Protein AF-0000000068949382 (afdb_homodimer)

Foldseek 3Di:
DLLLLLLLLQQLLCLQQVAGQLLLLLLLQVLQVQLQVQLVVCVVVVNPQLVVSVVSSLVRSLVVSLQVLLVCCVPPCVVCSPPDRVVNRVVNVVVSVVSLVCQCPVPVVQQDKDFADQSDDQDWDDDDPDTDGPLVVVLVVVLVVLLVVVVCCLPPDPLNVLSNVSSVPVVVSVVVPRDSSVSSSNSSSSSRSSSNSSSNSVCNVVSIGHSPRRNLSSVSSNLLNQQQARNDSVSSNVSSVVLVVQLVVCLVCVCVVDPPDPSVCSNVRSVVVSVVSCVVPVRHPDHDPPPPPD/DLLLLLLLLQQLLCLQQVAGQLLLLLLLQVLQVQLQVQLVVCVVVVNPQLVVSNVSSLVRSLVVSLQVLLVCCVPPCVVCSPPDRVVNRVVNVVVSVVSLVCQCPVPVVQQDKDFADQSDDQDWDDDDPDTDGPLVVVLVVVLVVLLVVVVCCLPPDPLNVLSNVSSVPVVVSVVVPRDSSVSSSNSSSSSRSSSNSSSNSVCNVVSIGHSPRRNLSSVSSNLLNQQQARNDSRRSNVSSVVLVVQLVVCLVCVCVVDPPDPSVCSNVRSVVVSVVSCVVPVRHPDHDPPPPPD

Radius of gyration: 24.54 Å; Cα contacts (8 Å, |Δi|>4): 1060; chains: 2; bounding box: 60×72×50 Å

Sequence (588 aa):
MIYAMVAVGFTLFFGVLDVIKFSHGDVLMVGAFAGLAASAGVVAMHVDSPWLQLLAIVVCAVTVTGLLGAGIARVLILPLRRAPPLNTLLATLMLGTVLREAVRLFYPDGSNPKPFPALLPAGEFTIGALSIRADNLILLAAGVAIILGVHLLITRTRFGMAIRAVAQDGETARLMGINFEVVVLVTFALGSAMAALAGVMNGLYYNEINFNVGLLLGVIGFAAAILGGLGNIYGAILGGFLFAALQVLGSAMLPALVPDIPSAYKDVFAFAVVIVLMAWKPTGLIAEKASERVMIYAMVAVGFTLFFGVLDVIKFSHGDVLMVGAFAGLAASAGVVAMHVDSPWLQLLAIVVCAVTVTGLLGAGIARVLILPLRRAPPLNTLLATLMLGTVLREAVRLFYPDGSNPKPFPALLPAGEFTIGALSIRADNLILLAAGVAIILGVHLLITRTRFGMAIRAVAQDGETARLMGINFEVVVLVTFALGSAMAALAGVMNGLYYNEINFNVGLLLGVIGFAAAILGGLGNIYGAILGGFLFAALQVLGSAMLPALVPDIPSAYKDVFAFAVVIVLMAWKPTGLIAEKASERV

Nearest PDB structures (foldseek):
  4dbl-assembly1_B  TM=4.894E-01  e=9.377E-03  Escherichia coli K-12
  4dbl-assembly1_B  TM=4.895E-01  e=1.166E-02  Escherichia coli K-12

Secondary structure (DSSP, 8-state):
-HHHHHHHHHHHHHHHHS---TTHHHHHHHHHHHHHHHHHHHHHTT---HHHHHHHHHHHHHHHHHHHHHHHIIIIIGGGTTS-HHHHHHHHHHHHHHHHHHHHHHSTTTTS-EEPP--S---EEEETTEEEEHHHHHHHHHHHHHHHHHHHHHHHSHHHHHHHHHHH-HHHHHHTT--HHHHHHHHHHHHHHHHHHHHHHHHHHHTEE-TTHHHHHHHHHHHHHHHH-TT-HHHHHHHHHHHHHHHHHHHHHHHHHSTT--GGGHHHHHHHHHHHHHHH-TT-SS--------/-HHHHHHHHHHHHHHHHS---TTHHHHHHHHHHHHHHHHHHHHHTT---HHHHHHHHHHHHHHHHHHHHHHHIIIIIGGGTTS-HHHHHHHHHHHHHHHHHHHHHHSTTTTS-EEPP--S---EEEETTEEEEHHHHHHHHHHHHHHHHHHHHHHHSHHHHHHHHHHH-HHHHHHTT--HHHHHHHHHHHHHHHHHHHHHHHHHHHTEE-TTHHHHHHHHHHHHHHHH-TT-HHHHHHHHHHHHHHHHHHHHHHHHHSTT--GGGHHHHHHHHHHHHHHH-TT-SS--------

pLDDT: mean 89.8, std 11.13, range [26.34, 98.75]

InterPro domains:
  IPR001851 ABC transporter, permease [PF02653] (1-277)
  IPR052157 Branched-chain amino acid transport system permease [PTHR11795] (1-292)
  IPR052157 Branched-chain amino acid transport system permease [cd06582] (1-285)

Organism: Cupriavidus necator (strain ATCC 17699 / DSM 428 / KCTC 22496 / NCIMB 10442 / H16 / Stanier 337) (NCBI:txid381666)

Structure (mmCIF, N/CA/C/O backbone):
data_AF-0000000068949382-model_v1
#
loop_
_entity.id
_entity.type
_entity.pdbx_description
1 polymer 'ABC-type transporter, permease component: HAAT family'
#
loop_
_atom_site.group_PDB
_atom_site.id
_atom_site.type_symbol
_atom_site.label_atom_id
_atom_site.label_alt_id
_atom_site.label_comp_id
_atom_site.label_asym_id
_atom_site.label_entity_id
_atom_site.label_seq_id
_atom_site.pdbx_PDB_ins_code
_atom_site.Cartn_x
_atom_site.Cartn_y
_atom_site.Cartn_z
_atom_site.occupancy
_atom_site.B_iso_or_equiv
_atom_site.auth_seq_id
_atom_site.auth_comp_id
_atom_site.auth_asym_id
_atom_site.auth_atom_id
_atom_site.pdbx_PDB_model_num
ATOM 1 N N . MET A 1 1 ? -0.4 -21.812 2.555 1 90.19 1 MET A N 1
ATOM 2 C CA . MET A 1 1 ? 0.167 -22.062 1.231 1 90.19 1 MET A CA 1
ATOM 3 C C . MET A 1 1 ? 0.056 -20.812 0.358 1 90.19 1 MET A C 1
ATOM 5 O O . MET A 1 1 ? 1.019 -20.438 -0.311 1 90.19 1 MET A O 1
ATOM 9 N N . ILE A 1 2 ? -1.021 -20.109 0.527 1 94.69 2 ILE A N 1
ATOM 10 C CA . ILE A 1 2 ? -1.287 -18.922 -0.297 1 94.69 2 ILE A CA 1
ATOM 11 C C . ILE A 1 2 ? -0.233 -17.859 -0.024 1 94.69 2 ILE A C 1
ATOM 13 O O . ILE A 1 2 ? 0.379 -17.328 -0.955 1 94.69 2 ILE A O 1
ATOM 17 N N . TYR A 1 3 ? 0.061 -17.625 1.249 1 96.44 3 TYR A N 1
ATOM 18 C CA . TYR A 1 3 ? 1.031 -16.609 1.612 1 96.44 3 TYR A CA 1
ATOM 19 C C . TYR A 1 3 ? 2.426 -16.969 1.12 1 96.44 3 TYR A C 1
ATOM 21 O O . TYR A 1 3 ? 3.164 -16.109 0.631 1 96.44 3 TYR A O 1
ATOM 29 N N . ALA A 1 4 ? 2.713 -18.203 1.271 1 96.62 4 ALA A N 1
ATOM 30 C CA . ALA A 1 4 ? 4.012 -18.688 0.806 1 96.62 4 ALA A CA 1
ATOM 31 C C . ALA A 1 4 ? 4.156 -18.5 -0.703 1 96.62 4 ALA A C 1
ATOM 33 O O . ALA A 1 4 ? 5.215 -18.109 -1.191 1 96.62 4 ALA A O 1
ATOM 34 N N . MET A 1 5 ? 3.125 -18.781 -1.393 1 97.62 5 MET A N 1
ATOM 35 C CA . MET A 1 5 ? 3.158 -18.656 -2.848 1 97.62 5 MET A CA 1
ATOM 36 C C . MET A 1 5 ? 3.35 -17.203 -3.266 1 97.62 5 MET A C 1
ATOM 38 O O . MET A 1 5 ? 4.145 -16.906 -4.16 1 97.62 5 MET A O 1
ATOM 42 N N . VAL A 1 6 ? 2.652 -16.312 -2.617 1 97.75 6 VAL A N 1
ATOM 43 C CA . VAL A 1 6 ? 2.787 -14.898 -2.922 1 97.75 6 VAL A CA 1
ATOM 44 C C . VAL A 1 6 ? 4.195 -14.43 -2.566 1 97.75 6 VAL A C 1
ATOM 46 O O . VAL A 1 6 ? 4.816 -13.672 -3.324 1 97.75 6 VAL A O 1
ATOM 49 N N . ALA A 1 7 ? 4.668 -14.914 -1.441 1 97.25 7 ALA A N 1
ATOM 50 C CA . ALA A 1 7 ? 6.012 -14.547 -0.996 1 97.25 7 ALA A CA 1
ATOM 51 C C . ALA A 1 7 ? 7.07 -15.031 -1.985 1 97.25 7 ALA A C 1
ATOM 53 O O . ALA A 1 7 ? 8.031 -14.32 -2.273 1 97.25 7 ALA A O 1
ATOM 54 N N . VAL A 1 8 ? 6.938 -16.188 -2.48 1 96.56 8 VAL A N 1
ATOM 55 C CA . VAL A 1 8 ? 7.871 -16.734 -3.455 1 96.56 8 VAL A CA 1
ATOM 56 C C . VAL A 1 8 ? 7.863 -15.891 -4.723 1 96.56 8 VAL A C 1
ATOM 58 O O . VAL A 1 8 ? 8.914 -15.648 -5.32 1 96.56 8 VAL A O 1
ATOM 61 N N . GLY A 1 9 ? 6.676 -15.469 -5.113 1 97 9 GLY A N 1
ATOM 62 C CA . GLY A 1 9 ? 6.598 -14.57 -6.254 1 97 9 GLY A CA 1
ATOM 63 C C . GLY A 1 9 ? 7.402 -13.297 -6.062 1 97 9 GLY A C 1
ATOM 64 O O . GLY A 1 9 ? 8.203 -12.922 -6.926 1 97 9 GLY A O 1
ATOM 65 N N . PHE A 1 10 ? 7.195 -12.633 -4.941 1 96.06 10 PHE A N 1
ATOM 66 C CA . PHE A 1 10 ? 7.973 -11.445 -4.625 1 96.06 10 PHE A CA 1
ATOM 67 C C . PHE A 1 10 ? 9.469 -11.742 -4.699 1 96.06 10 PHE A C 1
ATOM 69 O O . PHE A 1 10 ? 10.242 -10.922 -5.195 1 96.06 10 PHE A O 1
ATOM 76 N N . THR A 1 11 ? 9.852 -12.891 -4.188 1 94.75 11 THR A N 1
ATOM 77 C CA . THR A 1 11 ? 11.258 -13.289 -4.125 1 94.75 11 THR A CA 1
ATOM 78 C C . THR A 1 11 ? 11.828 -13.477 -5.527 1 94.75 11 THR A C 1
ATOM 80 O O . THR A 1 11 ? 12.977 -13.125 -5.785 1 94.75 11 THR A O 1
ATOM 83 N N . LEU A 1 12 ? 11.094 -14.016 -6.391 1 95.62 12 LEU A N 1
ATOM 84 C CA . LEU A 1 12 ? 11.539 -14.203 -7.766 1 95.62 12 LEU A CA 1
ATOM 85 C C . LEU A 1 12 ? 11.805 -12.859 -8.438 1 95.62 12 LEU A C 1
ATOM 87 O O . LEU A 1 12 ? 12.828 -12.68 -9.102 1 95.62 12 LEU A O 1
ATOM 91 N N . PHE A 1 13 ? 10.883 -11.891 -8.305 1 96.38 13 PHE A N 1
ATOM 92 C CA . PHE A 1 13 ? 11.047 -10.57 -8.906 1 96.38 13 PHE A CA 1
ATOM 93 C C . PHE A 1 13 ? 12.289 -9.883 -8.359 1 96.38 13 PHE A C 1
ATOM 95 O O . PHE A 1 13 ? 13.102 -9.352 -9.117 1 96.38 13 PHE A O 1
ATOM 102 N N . PHE A 1 14 ? 12.391 -9.93 -7.051 1 93.5 14 PHE A N 1
ATOM 103 C CA . PHE A 1 14 ? 13.523 -9.289 -6.387 1 93.5 14 PHE A CA 1
ATOM 104 C C . PHE A 1 14 ? 14.828 -9.945 -6.797 1 93.5 14 PHE A C 1
ATOM 106 O O . PHE A 1 14 ? 15.844 -9.266 -6.977 1 93.5 14 PHE A O 1
ATOM 113 N N . GLY A 1 15 ? 14.852 -11.188 -6.941 1 90.69 15 GLY A N 1
ATOM 114 C CA . GLY A 1 15 ? 16.047 -11.93 -7.285 1 90.69 15 GLY A CA 1
ATOM 115 C C . GLY A 1 15 ? 16.641 -11.539 -8.625 1 90.69 15 GLY A C 1
ATOM 116 O O . GLY A 1 15 ? 17.859 -11.414 -8.766 1 90.69 15 GLY A O 1
ATOM 117 N N . VAL A 1 16 ? 15.812 -11.234 -9.547 1 92.06 16 VAL A N 1
ATOM 118 C CA . VAL A 1 16 ? 16.328 -11.023 -10.891 1 92.06 16 VAL A CA 1
ATOM 119 C C . VAL A 1 16 ? 16.594 -9.531 -11.117 1 92.06 16 VAL A C 1
ATOM 121 O O . VAL A 1 16 ? 17.484 -9.156 -11.883 1 92.06 16 VAL A O 1
ATOM 124 N N . LEU A 1 17 ? 15.805 -8.633 -10.43 1 92.38 17 LEU A N 1
ATOM 125 C CA . LEU A 1 17 ? 15.961 -7.219 -10.75 1 92.38 17 LEU A CA 1
ATOM 126 C C . LEU A 1 17 ? 16.188 -6.395 -9.484 1 92.38 17 LEU A C 1
ATOM 128 O O . LEU A 1 17 ? 16.469 -5.195 -9.562 1 92.38 17 LEU A O 1
ATOM 132 N N . ASP A 1 18 ? 16.016 -7.016 -8.336 1 90.25 18 ASP A N 1
ATOM 133 C CA . ASP A 1 18 ? 16.141 -6.309 -7.066 1 90.25 18 ASP A CA 1
ATOM 134 C C . ASP A 1 18 ? 15.078 -5.219 -6.945 1 90.25 18 ASP A C 1
ATOM 136 O O . ASP A 1 18 ? 15.391 -4.082 -6.582 1 90.25 18 ASP A O 1
ATOM 140 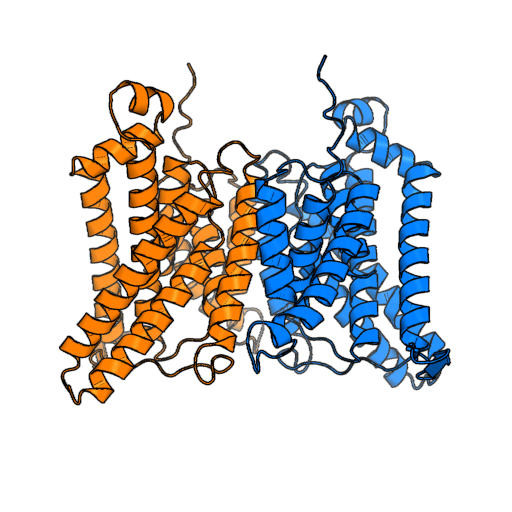N N . VAL A 1 19 ? 13.914 -5.551 -7.438 1 90.06 19 VAL A N 1
ATOM 141 C CA . VAL A 1 19 ? 12.805 -4.609 -7.34 1 90.06 19 VAL A CA 1
ATOM 142 C C . VAL A 1 19 ? 11.625 -5.27 -6.637 1 90.06 19 VAL A C 1
ATOM 144 O O . VAL A 1 19 ? 11.523 -6.5 -6.598 1 90.06 19 VAL A O 1
ATOM 147 N N . ILE A 1 20 ? 10.828 -4.457 -6.066 1 91.56 20 ILE A N 1
ATOM 148 C CA . ILE A 1 20 ? 9.586 -4.926 -5.457 1 91.56 20 ILE A CA 1
ATOM 149 C C . ILE A 1 20 ? 8.398 -4.543 -6.344 1 91.56 20 ILE A C 1
ATOM 151 O O . ILE A 1 20 ? 8.125 -3.357 -6.551 1 91.56 20 ILE A O 1
ATOM 155 N N . LYS A 1 21 ? 7.828 -5.523 -6.902 1 95.06 21 LYS A N 1
ATOM 156 C CA . LYS A 1 21 ? 6.609 -5.309 -7.672 1 95.06 21 LYS A CA 1
ATOM 157 C C . LYS A 1 21 ? 5.379 -5.324 -6.77 1 95.06 21 LYS A C 1
ATOM 159 O O . LYS A 1 21 ? 4.719 -6.355 -6.633 1 95.06 21 LYS A O 1
ATOM 164 N N . PHE A 1 22 ? 4.965 -4.148 -6.34 1 93.56 22 PHE A N 1
ATOM 165 C CA . PHE A 1 22 ? 3.957 -4.105 -5.285 1 93.56 22 PHE A CA 1
ATOM 166 C C . PHE A 1 22 ? 2.57 -4.398 -5.848 1 93.56 22 PHE A C 1
ATOM 168 O O . PHE A 1 22 ? 1.633 -4.664 -5.094 1 93.56 22 PHE A O 1
ATOM 175 N N . SER A 1 23 ? 2.453 -4.363 -7.074 1 96.25 23 SER A N 1
ATOM 176 C CA . SER A 1 23 ? 1.172 -4.699 -7.688 1 96.25 23 SER A CA 1
ATOM 177 C C . SER A 1 23 ? 0.917 -6.199 -7.648 1 96.25 23 SER A C 1
ATOM 179 O O . SER A 1 23 ? -0.123 -6.672 -8.117 1 96.25 23 SER A O 1
ATOM 181 N N . HIS A 1 24 ? 1.807 -6.906 -7.125 1 97.75 24 HIS A N 1
ATOM 182 C CA . HIS A 1 24 ? 1.786 -8.367 -7.148 1 97.75 24 HIS A CA 1
ATOM 183 C C . HIS A 1 24 ? 0.48 -8.906 -6.578 1 97.75 24 HIS A C 1
ATOM 185 O O . HIS A 1 24 ? -0.125 -9.812 -7.152 1 97.75 24 HIS A O 1
ATOM 191 N N . GLY A 1 25 ? 0.006 -8.367 -5.492 1 96.94 25 GLY A N 1
ATOM 192 C CA . GLY A 1 25 ? -1.264 -8.781 -4.914 1 96.94 25 GLY A CA 1
ATOM 193 C C . GLY A 1 25 ? -2.451 -8.477 -5.809 1 96.94 25 GLY A C 1
ATOM 194 O O . GLY A 1 25 ? -3.381 -9.281 -5.91 1 96.94 25 GLY A O 1
ATOM 195 N N . ASP A 1 26 ? -2.389 -7.355 -6.43 1 96.94 26 ASP A N 1
ATOM 196 C CA . ASP A 1 26 ? -3.484 -6.98 -7.316 1 96.94 26 ASP A CA 1
ATOM 197 C C . ASP A 1 26 ? -3.471 -7.816 -8.594 1 96.94 26 ASP A C 1
ATOM 199 O O . ASP A 1 26 ? -4.523 -8.102 -9.164 1 96.94 26 ASP A O 1
ATOM 203 N N . VAL A 1 27 ? -2.289 -8.203 -9.023 1 98.31 27 VAL A N 1
ATOM 204 C CA . VAL A 1 27 ? -2.17 -9.117 -10.156 1 98.31 27 VAL A CA 1
ATOM 205 C C . VAL A 1 27 ? -2.797 -10.461 -9.805 1 98.31 27 VAL A C 1
ATOM 207 O O . VAL A 1 27 ? -3.477 -11.078 -10.633 1 98.31 27 VAL A O 1
ATOM 210 N N . LEU A 1 28 ? -2.555 -10.898 -8.586 1 98.31 28 LEU A N 1
ATOM 211 C CA . LEU A 1 28 ? -3.219 -12.078 -8.055 1 98.31 28 LEU A CA 1
ATOM 212 C C . LEU A 1 28 ? -4.734 -11.945 -8.156 1 98.31 28 LEU A C 1
ATOM 214 O O . LEU A 1 28 ? -5.418 -12.875 -8.602 1 98.31 28 LEU A O 1
ATOM 218 N N . MET A 1 29 ? -5.266 -10.82 -7.711 1 98.19 29 MET A N 1
ATOM 219 C CA . MET A 1 29 ? -6.699 -10.539 -7.754 1 98.19 29 MET A CA 1
ATOM 220 C C . MET A 1 29 ? -7.223 -10.594 -9.188 1 98.19 29 MET A C 1
ATOM 222 O O . MET A 1 29 ? -8.273 -11.18 -9.445 1 98.19 29 MET A O 1
ATOM 226 N N . VAL A 1 30 ? -6.457 -10.055 -10.133 1 98.25 30 VAL A N 1
ATOM 227 C CA . VAL A 1 30 ? -6.844 -10.102 -11.539 1 98.25 30 VAL A CA 1
ATOM 228 C C . VAL A 1 30 ? -6.945 -11.555 -11.992 1 98.25 30 VAL A C 1
ATOM 230 O O . VAL A 1 30 ? -7.859 -11.914 -12.742 1 98.25 30 VAL A O 1
ATOM 233 N N . GLY A 1 31 ? -6.031 -12.344 -11.555 1 98.44 31 GLY A N 1
ATOM 234 C CA . GLY A 1 31 ? -6.066 -13.758 -11.898 1 98.44 31 GLY A CA 1
ATOM 235 C C . GLY A 1 31 ? -7.32 -14.453 -11.398 1 98.44 31 GLY A C 1
ATOM 236 O O . GLY A 1 31 ? -7.934 -15.234 -12.125 1 98.44 31 GLY A O 1
ATOM 237 N N . ALA A 1 32 ? -7.695 -14.195 -10.18 1 98.25 32 ALA A N 1
ATOM 238 C CA . ALA A 1 32 ? -8.891 -14.805 -9.609 1 98.25 32 ALA A CA 1
ATOM 239 C C . ALA A 1 32 ? -10.141 -14.414 -10.398 1 98.25 32 ALA A C 1
ATOM 241 O O . ALA A 1 32 ? -10.984 -15.258 -10.688 1 98.25 32 ALA A O 1
ATOM 242 N N . PHE A 1 33 ? -10.195 -13.188 -10.766 1 98.38 33 PHE A N 1
ATOM 243 C CA . PHE A 1 33 ? -11.367 -12.719 -11.5 1 98.38 33 PHE A CA 1
ATOM 244 C C . PHE A 1 33 ? -11.359 -13.242 -12.93 1 98.38 33 PHE A C 1
ATOM 246 O O . PHE A 1 33 ? -12.414 -13.523 -13.5 1 98.38 33 PHE A O 1
ATOM 253 N N . ALA A 1 34 ? -10.141 -13.289 -13.523 1 98.25 34 ALA A N 1
ATOM 254 C CA . ALA A 1 34 ? -10.047 -13.906 -14.844 1 98.25 34 ALA A CA 1
ATOM 255 C C . ALA A 1 34 ? -10.523 -15.352 -14.805 1 98.25 34 ALA A C 1
ATOM 257 O O . ALA A 1 34 ? -11.242 -15.797 -15.703 1 98.25 34 ALA A O 1
ATOM 258 N N . GLY A 1 35 ? -10.094 -16.078 -13.805 1 98 35 GLY A N 1
ATOM 259 C CA . GLY A 1 35 ? -10.586 -17.422 -13.625 1 98 35 GLY A CA 1
ATOM 260 C C . GLY A 1 35 ? -12.094 -17.5 -13.469 1 98 35 GLY A C 1
ATOM 261 O O . GLY A 1 35 ? -12.742 -18.375 -14.062 1 98 35 GLY A O 1
ATOM 262 N N . LEU A 1 36 ? -12.609 -16.625 -12.656 1 97.56 36 LEU A N 1
ATOM 263 C CA . LEU A 1 36 ? -14.055 -16.594 -12.461 1 97.56 36 LEU A CA 1
ATOM 264 C C . LEU A 1 36 ? -14.781 -16.328 -13.773 1 97.56 36 LEU A C 1
ATOM 266 O O . LEU A 1 36 ? -15.82 -16.938 -14.047 1 97.56 36 LEU A O 1
ATOM 270 N N . ALA A 1 37 ? -14.242 -15.406 -14.531 1 96.94 37 ALA A N 1
ATOM 271 C CA . ALA A 1 37 ? -14.828 -15.109 -15.836 1 96.94 37 ALA A CA 1
ATOM 272 C C . ALA A 1 37 ? -14.82 -16.344 -16.734 1 96.94 37 ALA A C 1
ATOM 274 O O . ALA A 1 37 ? -15.781 -16.594 -17.469 1 96.94 37 ALA A O 1
ATOM 275 N N . ALA A 1 38 ? -13.742 -17.078 -16.703 1 97 38 ALA A N 1
ATOM 276 C CA . ALA A 1 38 ? -13.641 -18.297 -17.5 1 97 38 ALA A CA 1
ATOM 277 C C . ALA A 1 38 ? -14.68 -19.328 -17.031 1 97 38 ALA A C 1
ATOM 279 O O . ALA A 1 38 ? -15.258 -20.047 -17.859 1 97 38 ALA A O 1
ATOM 280 N N . SER A 1 39 ? -14.844 -19.422 -15.75 1 95.62 39 SER A N 1
ATOM 281 C CA . SER A 1 39 ? -15.859 -20.328 -15.211 1 95.62 39 SER A CA 1
ATOM 282 C C . SER A 1 39 ? -17.25 -19.969 -15.742 1 95.62 39 SER A C 1
ATOM 284 O O . SER A 1 39 ? -18.016 -20.844 -16.125 1 95.62 39 SER A O 1
ATOM 286 N N . ALA A 1 40 ? -17.547 -18.719 -15.711 1 93.44 40 ALA A N 1
ATOM 287 C CA . ALA A 1 40 ? -18.828 -18.25 -16.219 1 93.44 40 ALA A CA 1
ATOM 288 C C . ALA A 1 40 ? -18.984 -18.625 -17.703 1 93.44 40 ALA A C 1
ATOM 290 O O . ALA A 1 40 ? -20.078 -18.969 -18.141 1 93.44 40 ALA A O 1
ATOM 291 N N . GLY A 1 41 ? -17.875 -18.5 -18.422 1 92.88 41 GLY A N 1
ATOM 292 C CA . GLY A 1 41 ? -17.906 -18.906 -19.828 1 92.88 41 GLY A CA 1
ATOM 293 C C . GLY A 1 41 ? -18.188 -20.375 -20.031 1 92.88 41 GLY A C 1
ATOM 294 O O . GLY A 1 41 ? -18.969 -20.75 -20.906 1 92.88 41 GLY A O 1
ATOM 295 N N . VAL A 1 42 ? -17.609 -21.203 -19.234 1 93 42 VAL A N 1
ATOM 296 C CA . VAL A 1 42 ? -17.797 -22.641 -19.312 1 93 42 VAL A CA 1
ATOM 297 C C . VAL A 1 42 ? -19.234 -23.016 -18.969 1 93 42 VAL A C 1
ATOM 299 O O . VAL A 1 42 ? -19.844 -23.844 -19.641 1 93 42 VAL A O 1
ATOM 302 N N . VAL A 1 43 ? -19.734 -22.391 -17.922 1 90.56 43 VAL A N 1
ATOM 303 C CA . VAL A 1 43 ? -21.125 -22.641 -17.516 1 90.56 43 VAL A CA 1
ATOM 304 C C . VAL A 1 43 ? -22.078 -22.203 -18.625 1 90.56 43 VAL A C 1
ATOM 306 O O . VAL A 1 43 ? -23.062 -22.875 -18.906 1 90.56 43 VAL A O 1
ATOM 309 N N . ALA A 1 44 ? -21.75 -21.094 -19.219 1 92.25 44 ALA A N 1
ATOM 310 C CA . ALA A 1 44 ? -22.562 -20.578 -20.328 1 92.25 44 ALA A CA 1
ATOM 311 C C . ALA A 1 44 ? -22.594 -21.547 -21.5 1 92.25 44 ALA A C 1
ATOM 313 O O . ALA A 1 44 ? -23.562 -21.609 -22.25 1 92.25 44 ALA A O 1
ATOM 314 N N . MET A 1 45 ? -21.516 -22.344 -21.656 1 93.69 45 MET A N 1
ATOM 315 C CA . MET A 1 45 ? -21.406 -23.328 -22.719 1 93.69 45 MET A CA 1
ATOM 316 C C . MET A 1 45 ? -22.078 -24.641 -22.297 1 93.69 45 MET A C 1
ATOM 318 O O . MET A 1 45 ? -22.016 -25.625 -23.031 1 93.69 45 MET A O 1
ATOM 322 N N . HIS A 1 46 ? -22.641 -24.688 -21.094 1 91.94 46 HIS A N 1
ATOM 323 C CA . HIS A 1 46 ? -23.391 -25.797 -20.547 1 91.94 46 HIS A CA 1
ATOM 324 C C . HIS A 1 46 ? -22.484 -27 -20.281 1 91.94 46 HIS A C 1
ATOM 326 O O . HIS A 1 46 ? -22.875 -28.141 -20.516 1 91.94 46 HIS A O 1
ATOM 332 N N . VAL A 1 47 ? -21.328 -26.656 -19.984 1 87 47 VAL A N 1
ATOM 333 C CA . VAL A 1 47 ? -20.422 -27.703 -19.531 1 87 47 VAL A CA 1
ATOM 334 C C . VAL A 1 47 ? -20.531 -27.875 -18.016 1 87 47 VAL A C 1
ATOM 336 O O . VAL A 1 47 ? -20.25 -26.938 -17.266 1 87 47 VAL A O 1
ATOM 339 N N . ASP A 1 48 ? -20.984 -29.016 -17.547 1 84.06 48 ASP A N 1
ATOM 340 C CA . ASP A 1 48 ? -21.312 -29.203 -16.141 1 84.06 48 ASP A CA 1
ATOM 341 C C . ASP A 1 48 ? -20.141 -29.828 -15.383 1 84.06 48 ASP A C 1
ATOM 343 O O . ASP A 1 48 ? -20.156 -29.891 -14.156 1 84.06 48 ASP A O 1
ATOM 347 N N . SER A 1 49 ? -19.109 -30.219 -16.031 1 90.38 49 SER A N 1
ATOM 348 C CA . SER A 1 49 ? -18.016 -30.906 -15.359 1 90.38 49 SER A CA 1
ATOM 349 C C . SER A 1 49 ? -17.219 -29.938 -14.477 1 90.38 49 SER A C 1
ATOM 351 O O . SER A 1 49 ? -16.609 -28.984 -14.969 1 90.38 49 SER A O 1
ATOM 353 N N . PRO A 1 50 ? -17.188 -30.234 -13.164 1 90.19 50 PRO A N 1
ATOM 354 C CA . PRO A 1 50 ? -16.406 -29.375 -12.266 1 90.19 50 PRO A CA 1
ATOM 355 C C . PRO A 1 50 ? -14.922 -29.375 -12.594 1 90.19 50 PRO A C 1
ATOM 357 O O . PRO A 1 50 ? -14.25 -28.359 -12.422 1 90.19 50 PRO A O 1
ATOM 360 N N . TRP A 1 51 ? -14.484 -30.438 -13.078 1 91.62 51 TRP A N 1
ATOM 361 C CA . TRP A 1 51 ? -13.062 -30.562 -13.398 1 91.62 51 TRP A CA 1
ATOM 362 C C . TRP A 1 51 ? -12.703 -29.688 -14.602 1 91.62 51 TRP A C 1
ATOM 364 O O . TRP A 1 51 ? -11.633 -29.094 -14.641 1 91.62 51 TRP A O 1
ATOM 374 N N . LEU A 1 52 ? -13.594 -29.703 -15.586 1 93.44 52 LEU A N 1
ATOM 375 C CA . LEU A 1 52 ? -13.359 -28.859 -16.75 1 93.44 52 LEU A CA 1
ATOM 376 C C . LEU A 1 52 ? -13.461 -27.375 -16.391 1 93.44 52 LEU A C 1
ATOM 378 O O . LEU A 1 52 ? -12.734 -26.547 -16.953 1 93.44 52 LEU A O 1
ATOM 382 N N . GLN A 1 53 ? -14.383 -27.109 -15.508 1 95.62 53 GLN A N 1
ATOM 383 C CA . GLN A 1 53 ? -14.508 -25.734 -15.031 1 95.62 53 GLN A CA 1
ATOM 384 C C . GLN A 1 53 ? -13.25 -25.297 -14.289 1 95.62 53 GLN A C 1
ATOM 386 O O . GLN A 1 53 ? -12.75 -24.188 -14.5 1 95.62 53 GLN A O 1
ATOM 391 N N . LEU A 1 54 ? -12.781 -26.219 -13.477 1 96.25 54 LEU A N 1
ATOM 392 C CA . LEU A 1 54 ? -11.57 -25.922 -12.727 1 96.25 54 LEU A CA 1
ATOM 393 C C . LEU A 1 54 ? -10.383 -25.734 -13.664 1 96.25 54 LEU A C 1
ATOM 395 O O . LEU A 1 54 ? -9.562 -24.828 -13.461 1 96.25 54 LEU A O 1
ATOM 399 N N . LEU A 1 55 ? -10.266 -26.562 -14.625 1 96.62 55 LEU A N 1
ATOM 400 C CA . LEU A 1 55 ? -9.195 -26.438 -15.609 1 96.62 55 LEU A CA 1
ATOM 401 C C . LEU A 1 55 ? -9.266 -25.094 -16.328 1 96.62 55 LEU A C 1
ATOM 403 O O . LEU A 1 55 ? -8.242 -24.438 -16.531 1 96.62 55 LEU A O 1
ATOM 407 N N . ALA A 1 56 ? -10.492 -24.734 -16.719 1 97.25 56 ALA A N 1
ATOM 408 C CA . ALA A 1 56 ? -10.68 -23.438 -17.391 1 97.25 56 ALA A CA 1
ATOM 409 C C . ALA A 1 56 ? -10.258 -22.281 -16.5 1 97.25 56 ALA A C 1
ATOM 411 O O . ALA A 1 56 ? -9.625 -21.328 -16.953 1 97.25 56 ALA A O 1
ATOM 412 N N . ILE A 1 57 ? -10.625 -22.359 -15.234 1 98.19 57 ILE A N 1
ATOM 413 C CA . ILE A 1 57 ? -10.273 -21.328 -14.258 1 98.19 57 ILE A CA 1
ATOM 414 C C . ILE A 1 57 ? -8.758 -21.219 -14.156 1 98.19 57 ILE A C 1
ATOM 416 O O . ILE A 1 57 ? -8.203 -20.125 -14.281 1 98.19 57 ILE A O 1
ATOM 420 N N . VAL A 1 58 ? -8.109 -22.359 -13.992 1 98.19 58 VAL A N 1
ATOM 421 C CA . VAL A 1 58 ? -6.672 -22.391 -13.75 1 98.19 58 VAL A CA 1
ATOM 422 C C . VAL A 1 58 ? -5.926 -21.922 -14.992 1 98.19 58 VAL A C 1
ATOM 424 O O . VAL A 1 58 ? -5.043 -21.062 -14.906 1 98.19 58 VAL A O 1
ATOM 427 N N . VAL A 1 59 ? -6.27 -22.375 -16.156 1 98.44 59 VAL A N 1
ATOM 428 C CA . VAL A 1 59 ? -5.59 -22.031 -17.406 1 98.44 59 VAL A CA 1
ATOM 429 C C . VAL A 1 59 ? -5.766 -20.547 -17.703 1 98.44 59 VAL A C 1
ATOM 431 O O . VAL A 1 59 ? -4.801 -19.844 -18.031 1 98.44 59 VAL A O 1
ATOM 434 N N . CYS A 1 60 ? -6.98 -20.062 -17.531 1 98.62 60 CYS A N 1
ATOM 435 C CA . CYS A 1 60 ? -7.238 -18.656 -17.812 1 98.62 60 CYS A CA 1
ATOM 436 C C . CYS A 1 60 ? -6.512 -17.766 -16.812 1 98.62 60 CYS A C 1
ATOM 438 O O . CYS A 1 60 ? -5.91 -16.75 -17.188 1 98.62 60 CYS A O 1
ATOM 440 N N . ALA A 1 61 ? -6.625 -18.141 -15.539 1 98.75 61 ALA A N 1
ATOM 441 C CA . ALA A 1 61 ? -5.961 -17.359 -14.5 1 98.75 61 ALA A CA 1
ATOM 442 C C . ALA A 1 61 ? -4.457 -17.281 -14.75 1 98.75 61 ALA A C 1
ATOM 444 O O . ALA A 1 61 ? -3.871 -16.188 -14.719 1 98.75 61 ALA A O 1
ATOM 445 N N . VAL A 1 62 ? -3.84 -18.406 -15.031 1 98.56 62 VAL A N 1
ATOM 446 C CA . VAL A 1 62 ? -2.395 -18.484 -15.211 1 98.56 62 VAL A CA 1
ATOM 447 C C . VAL A 1 62 ? -1.982 -17.734 -16.469 1 98.56 62 VAL A C 1
ATOM 449 O O . VAL A 1 62 ? -0.992 -17 -16.469 1 98.56 62 VAL A O 1
ATOM 452 N N . THR A 1 63 ? -2.695 -17.859 -17.562 1 98.75 63 THR A N 1
ATOM 453 C CA . THR A 1 63 ? -2.355 -17.219 -18.828 1 98.75 63 THR A CA 1
ATOM 454 C C . THR A 1 63 ? -2.498 -15.711 -18.734 1 98.75 63 THR A C 1
ATOM 456 O O . THR A 1 63 ? -1.577 -14.969 -19.094 1 98.75 63 THR A O 1
ATOM 459 N N . VAL A 1 64 ? -3.609 -15.273 -18.203 1 98.62 64 VAL A N 1
ATOM 460 C CA . VAL A 1 64 ? -3.883 -13.844 -18.125 1 98.62 64 VAL A CA 1
ATOM 461 C C . VAL A 1 64 ? -2.875 -13.18 -17.172 1 98.62 64 VAL A C 1
ATOM 463 O O . VAL A 1 64 ? -2.307 -12.133 -17.5 1 98.62 64 VAL A O 1
ATOM 466 N N . THR A 1 65 ? -2.662 -13.773 -16.094 1 98.62 65 THR A N 1
ATOM 467 C CA . THR A 1 65 ? -1.786 -13.172 -15.094 1 98.62 65 THR A CA 1
ATOM 468 C C . THR A 1 65 ? -0.325 -13.289 -15.516 1 98.62 65 THR A C 1
ATOM 470 O O . THR A 1 65 ? 0.485 -12.406 -15.219 1 98.62 65 THR A O 1
ATOM 473 N N . GLY A 1 66 ? 0.02 -14.461 -16.062 1 98.62 66 GLY A N 1
ATOM 474 C CA . GLY A 1 66 ? 1.365 -14.57 -16.609 1 98.62 66 GLY A CA 1
ATOM 475 C C . GLY A 1 66 ? 1.684 -13.5 -17.625 1 98.62 66 GLY A C 1
ATOM 476 O O . GLY A 1 66 ? 2.729 -12.852 -17.547 1 98.62 66 GLY A O 1
ATOM 477 N N . LEU A 1 67 ? 0.81 -13.25 -18.562 1 98.75 67 LEU A N 1
ATOM 478 C CA . LEU A 1 67 ? 0.984 -12.227 -19.578 1 98.75 67 LEU A CA 1
ATOM 479 C C . LEU A 1 67 ? 1.001 -10.836 -18.938 1 98.75 67 LEU A C 1
ATOM 481 O O . LEU A 1 67 ? 1.795 -9.977 -19.344 1 98.75 67 LEU A O 1
ATOM 485 N N . LEU A 1 68 ? 0.148 -10.672 -17.984 1 98.69 68 LEU A N 1
ATOM 486 C CA . LEU A 1 68 ? 0.104 -9.391 -17.297 1 98.69 68 LEU A CA 1
ATOM 487 C C . LEU A 1 68 ? 1.416 -9.117 -16.562 1 98.69 68 LEU A C 1
ATOM 489 O O . LEU A 1 68 ? 1.94 -8.008 -16.609 1 98.69 68 LEU A O 1
ATOM 493 N N . GLY A 1 69 ? 1.864 -10.172 -15.852 1 98.69 69 GLY A N 1
ATOM 494 C CA . GLY A 1 69 ? 3.143 -10.031 -15.172 1 98.69 69 GLY A CA 1
ATOM 495 C C . GLY A 1 69 ? 4.285 -9.703 -16.109 1 98.69 69 GLY A C 1
ATOM 496 O O . GLY A 1 69 ? 5.086 -8.805 -15.836 1 98.69 69 GLY A O 1
ATOM 497 N N . ALA A 1 70 ? 4.371 -10.383 -17.25 1 98.62 70 ALA A N 1
ATOM 498 C CA . ALA A 1 70 ? 5.383 -10.094 -18.266 1 98.62 70 ALA A CA 1
ATOM 499 C C . ALA A 1 70 ? 5.203 -8.695 -18.828 1 98.62 70 ALA A C 1
ATOM 501 O O . ALA A 1 70 ? 6.18 -7.984 -19.078 1 98.62 70 ALA A O 1
ATOM 502 N N . GLY A 1 71 ? 3.99 -8.336 -19.078 1 98.5 71 GLY A N 1
ATOM 503 C CA . GLY A 1 71 ? 3.705 -6.996 -19.578 1 98.5 71 GLY A CA 1
ATOM 504 C C . GLY A 1 71 ? 4.148 -5.898 -18.625 1 98.5 71 GLY A C 1
ATOM 505 O O . GLY A 1 71 ? 4.738 -4.902 -19.047 1 98.5 71 GLY A O 1
ATOM 506 N N . ILE A 1 72 ? 3.852 -6.047 -17.359 1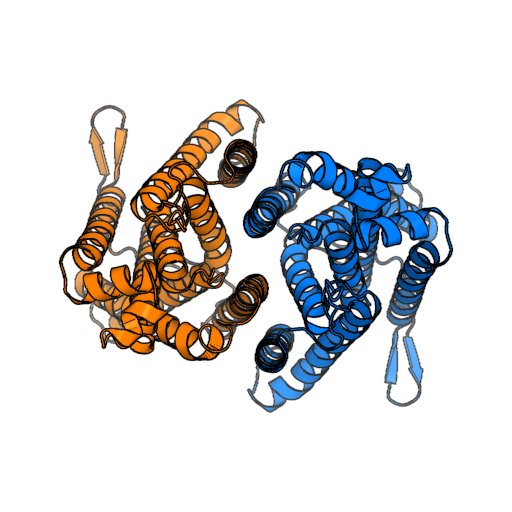 97.75 72 ILE A N 1
ATOM 507 C CA . ILE A 1 72 ? 4.266 -5.078 -16.359 1 97.75 72 ILE A CA 1
ATOM 508 C C . ILE A 1 72 ? 5.789 -4.977 -16.328 1 97.75 72 ILE A C 1
ATOM 510 O O . ILE A 1 72 ? 6.344 -3.881 -16.25 1 97.75 72 ILE A O 1
ATOM 514 N N . ALA A 1 73 ? 6.426 -6.152 -16.438 1 97.81 73 ALA A N 1
ATOM 515 C CA . ALA A 1 73 ? 7.887 -6.164 -16.453 1 97.81 73 ALA A CA 1
ATOM 516 C C . ALA A 1 73 ? 8.422 -5.383 -17.641 1 97.81 73 ALA A C 1
ATOM 518 O O . ALA A 1 73 ? 9.344 -4.574 -17.5 1 97.81 73 ALA A O 1
ATOM 519 N N . ARG A 1 74 ? 7.844 -5.602 -18.766 1 96.81 74 ARG A N 1
ATOM 520 C CA . ARG A 1 74 ? 8.336 -5.016 -20 1 96.81 74 ARG A CA 1
ATOM 521 C C . ARG A 1 74 ? 8.055 -3.516 -20.047 1 96.81 74 ARG A C 1
ATOM 523 O O . ARG A 1 74 ? 8.93 -2.727 -20.422 1 96.81 74 ARG A O 1
ATOM 530 N N . VAL A 1 75 ? 6.91 -3.127 -19.625 1 94.75 75 VAL A N 1
ATOM 531 C CA . VAL A 1 75 ? 6.445 -1.774 -19.906 1 94.75 75 VAL A CA 1
ATOM 532 C C . VAL A 1 75 ? 6.762 -0.854 -18.734 1 94.75 75 VAL A C 1
ATOM 534 O O . VAL A 1 75 ? 6.918 0.356 -18.906 1 94.75 75 VAL A O 1
ATOM 537 N N . LEU A 1 76 ? 6.828 -1.43 -17.625 1 94.38 76 LEU A N 1
ATOM 538 C CA . LEU A 1 76 ? 6.945 -0.562 -16.453 1 94.38 76 LEU A CA 1
ATOM 539 C C . LEU A 1 76 ? 8.258 -0.817 -15.719 1 94.38 76 LEU A C 1
ATOM 541 O O . LEU A 1 76 ? 9.039 0.108 -15.508 1 94.38 76 LEU A O 1
ATOM 545 N N . ILE A 1 77 ? 8.586 -2.002 -15.43 1 94.94 77 ILE A N 1
ATOM 546 C CA . ILE A 1 77 ? 9.688 -2.312 -14.523 1 94.94 77 ILE A CA 1
ATOM 547 C C . ILE A 1 77 ? 11.016 -2.145 -15.258 1 94.94 77 ILE A C 1
ATOM 549 O O . ILE A 1 77 ? 11.938 -1.499 -14.742 1 94.94 77 ILE A O 1
ATOM 553 N N . LEU A 1 78 ? 11.148 -2.652 -16.422 1 94.12 78 LEU A N 1
ATOM 554 C CA . LEU A 1 78 ? 12.422 -2.607 -17.141 1 94.12 78 LEU A CA 1
ATOM 555 C C . LEU A 1 78 ? 12.812 -1.169 -17.469 1 94.12 78 LEU A C 1
ATOM 557 O O . LEU A 1 78 ? 13.969 -0.778 -17.281 1 94.12 78 LEU A O 1
ATOM 561 N N . PRO A 1 79 ? 11.875 -0.371 -17.875 1 90.62 79 PRO A N 1
ATOM 562 C CA . PRO A 1 79 ? 12.242 1.025 -18.125 1 90.62 79 PRO A CA 1
ATOM 563 C C . PRO A 1 79 ? 12.672 1.756 -16.859 1 90.62 79 PRO A C 1
ATOM 565 O O . PRO A 1 79 ? 13.438 2.725 -16.922 1 90.62 79 PRO A O 1
ATOM 568 N N . LEU A 1 80 ? 12.18 1.274 -15.703 1 88.62 80 LEU A N 1
ATOM 569 C CA . LEU A 1 80 ? 12.477 1.945 -14.438 1 88.62 80 LEU A CA 1
ATOM 570 C C . LEU A 1 80 ? 13.617 1.247 -13.703 1 88.62 80 LEU A C 1
ATOM 572 O O . LEU A 1 80 ? 13.914 1.581 -12.555 1 88.62 80 LEU A O 1
ATOM 576 N N . ARG A 1 81 ? 14.25 0.328 -14.328 1 84.12 81 ARG A N 1
ATOM 577 C CA . ARG A 1 81 ? 15.211 -0.532 -13.648 1 84.12 81 ARG A CA 1
ATOM 578 C C . ARG A 1 81 ? 16.406 0.271 -13.156 1 84.12 81 ARG A C 1
ATOM 580 O O . ARG A 1 81 ? 17.094 -0.14 -12.219 1 84.12 81 ARG A O 1
ATOM 587 N N . ARG A 1 82 ? 16.656 1.423 -13.727 1 81.81 82 ARG A N 1
ATOM 588 C CA . ARG A 1 82 ? 17.797 2.242 -13.336 1 81.81 82 ARG A CA 1
ATOM 589 C C . ARG A 1 82 ? 17.375 3.33 -12.352 1 81.81 82 ARG A C 1
ATOM 591 O O . ARG A 1 82 ? 18.219 4.055 -11.82 1 81.81 82 ARG A O 1
ATOM 598 N N . ALA A 1 83 ? 16.094 3.445 -12.156 1 80.56 83 ALA A N 1
ATOM 599 C CA . ALA A 1 83 ? 15.578 4.398 -11.18 1 80.56 83 ALA A CA 1
ATOM 600 C C . ALA A 1 83 ? 15.734 3.871 -9.758 1 80.56 83 ALA A C 1
ATOM 602 O O . ALA A 1 83 ? 16 2.682 -9.555 1 80.56 83 ALA A O 1
ATOM 603 N N . PRO A 1 84 ? 15.719 4.801 -8.773 1 78.69 84 PRO A N 1
ATOM 604 C CA . PRO A 1 84 ? 15.727 4.316 -7.395 1 78.69 84 PRO A CA 1
ATOM 605 C C . PRO A 1 84 ? 14.641 3.281 -7.125 1 78.69 84 PRO A C 1
ATOM 607 O O . PRO A 1 84 ? 13.523 3.404 -7.641 1 78.69 84 PRO A O 1
ATOM 610 N N . PRO A 1 85 ? 14.953 2.234 -6.398 1 82.44 85 PRO A N 1
ATOM 611 C CA . PRO A 1 85 ? 14.016 1.132 -6.141 1 82.44 85 PRO A CA 1
ATOM 612 C C . PRO A 1 85 ? 12.664 1.611 -5.633 1 82.44 85 PRO A C 1
ATOM 614 O O . PRO A 1 85 ? 11.633 0.993 -5.922 1 82.44 85 PRO A O 1
ATOM 617 N N . LEU A 1 86 ? 12.688 2.717 -4.996 1 80.94 86 LEU A N 1
ATOM 618 C CA . LEU A 1 86 ? 11.453 3.248 -4.434 1 80.94 86 LEU A CA 1
ATOM 619 C C . LEU A 1 86 ? 10.5 3.688 -5.543 1 80.94 86 LEU A C 1
ATOM 621 O O . LEU A 1 86 ? 9.281 3.623 -5.379 1 80.94 86 LEU A O 1
ATOM 625 N N . ASN A 1 87 ? 11.047 4.105 -6.648 1 82.94 87 ASN A N 1
ATOM 626 C CA . ASN A 1 87 ? 10.219 4.527 -7.773 1 82.94 87 ASN A CA 1
ATOM 627 C C . ASN A 1 87 ? 9.422 3.359 -8.352 1 82.94 87 ASN A C 1
ATOM 629 O O . ASN A 1 87 ? 8.234 3.5 -8.664 1 82.94 87 ASN A O 1
ATOM 633 N N . THR A 1 88 ? 10.117 2.238 -8.445 1 88.56 88 THR A N 1
ATOM 634 C CA . THR A 1 88 ? 9.453 1.054 -8.969 1 88.56 88 THR A CA 1
ATOM 635 C C . THR A 1 88 ? 8.359 0.58 -8.016 1 88.56 88 THR A C 1
ATOM 637 O O . THR A 1 88 ? 7.277 0.182 -8.445 1 88.56 88 THR A O 1
ATOM 640 N N . LEU A 1 89 ? 8.656 0.632 -6.77 1 88.25 89 LEU A N 1
ATOM 641 C CA . LEU A 1 89 ? 7.672 0.235 -5.766 1 88.25 89 LEU A CA 1
ATOM 642 C C . LEU A 1 89 ? 6.426 1.107 -5.848 1 88.25 89 LEU A C 1
ATOM 644 O O . LEU A 1 89 ? 5.305 0.595 -5.891 1 88.25 89 LEU A O 1
ATOM 648 N N . LEU A 1 90 ? 6.57 2.361 -5.941 1 85.69 90 LEU A N 1
ATOM 649 C CA . LEU A 1 90 ? 5.438 3.279 -5.988 1 85.69 90 LEU A CA 1
ATOM 650 C C . LEU A 1 90 ? 4.66 3.117 -7.289 1 85.69 90 LEU A C 1
ATOM 652 O O . LEU A 1 90 ? 3.428 3.137 -7.289 1 85.69 90 LEU A O 1
ATOM 656 N N . ALA A 1 91 ? 5.445 3.053 -8.352 1 89.31 91 ALA A N 1
ATOM 657 C CA . ALA A 1 91 ? 4.793 2.896 -9.648 1 89.31 91 ALA A CA 1
ATOM 658 C C . ALA A 1 91 ? 3.916 1.647 -9.672 1 89.31 91 ALA A C 1
ATOM 660 O O . ALA A 1 91 ? 2.797 1.677 -10.195 1 89.31 91 ALA A O 1
ATOM 661 N N . THR A 1 92 ? 4.434 0.648 -9.125 1 93.56 92 THR A N 1
ATOM 662 C CA . THR A 1 92 ? 3.668 -0.593 -9.156 1 93.56 92 THR A CA 1
ATOM 663 C C . THR A 1 92 ? 2.555 -0.572 -8.117 1 93.56 92 THR A C 1
ATOM 665 O O . THR A 1 92 ? 1.527 -1.232 -8.281 1 93.56 92 THR A O 1
ATOM 668 N N . LEU A 1 93 ? 2.75 0.125 -7.09 1 89.62 93 LEU A N 1
ATOM 669 C CA . LEU A 1 93 ? 1.651 0.352 -6.16 1 89.62 93 LEU A CA 1
ATOM 670 C C . LEU A 1 93 ? 0.5 1.081 -6.844 1 89.62 93 LEU A C 1
ATOM 672 O O . LEU A 1 93 ? -0.664 0.707 -6.676 1 89.62 93 LEU A O 1
ATOM 676 N N . MET A 1 94 ? 0.816 2.154 -7.547 1 89 94 M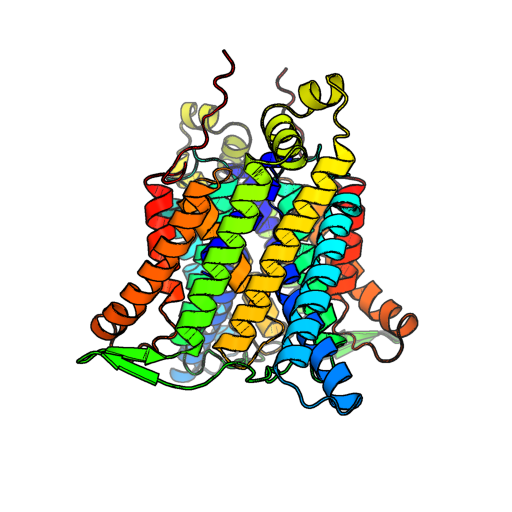ET A N 1
ATOM 677 C CA . MET A 1 94 ? -0.196 2.898 -8.297 1 89 94 MET A CA 1
ATOM 678 C C . MET A 1 94 ? -0.872 2.01 -9.328 1 89 94 MET A C 1
ATOM 680 O O . MET A 1 94 ? -2.09 2.074 -9.508 1 89 94 MET A O 1
ATOM 684 N N . LEU A 1 95 ? -0.063 1.232 -9.945 1 93.56 95 LEU A N 1
ATOM 685 C CA . LEU A 1 95 ? -0.628 0.313 -10.93 1 93.56 95 LEU A CA 1
ATOM 686 C C . LEU A 1 95 ? -1.587 -0.669 -10.266 1 93.56 95 LEU A C 1
ATOM 688 O O . LEU A 1 95 ? -2.613 -1.028 -10.844 1 93.56 95 LEU A O 1
ATOM 692 N N . GLY A 1 96 ? -1.198 -1.187 -9.094 1 94.19 96 GLY A N 1
ATOM 693 C CA . GLY A 1 96 ? -2.109 -2.039 -8.344 1 94.19 96 GLY A CA 1
ATOM 694 C C . GLY A 1 96 ? -3.467 -1.403 -8.109 1 94.19 96 GLY A C 1
ATOM 695 O O . GLY A 1 96 ? -4.5 -2.057 -8.273 1 94.19 96 GLY A O 1
ATOM 696 N N . THR A 1 97 ? -3.439 -0.146 -7.797 1 86.62 97 THR A N 1
ATOM 697 C CA . THR A 1 97 ? -4.684 0.587 -7.598 1 86.62 97 THR A CA 1
ATOM 698 C C . THR A 1 97 ? -5.484 0.66 -8.898 1 86.62 97 THR A C 1
ATOM 700 O O . THR A 1 97 ? -6.703 0.493 -8.891 1 86.62 97 THR A O 1
ATOM 703 N N . VAL A 1 98 ? -4.789 0.926 -9.945 1 89 98 VAL A N 1
ATOM 704 C CA . VAL A 1 98 ? -5.441 1.002 -11.25 1 89 98 VAL A CA 1
ATOM 705 C C . VAL A 1 98 ? -6.09 -0.341 -11.586 1 89 98 VAL A C 1
ATOM 707 O O . VAL A 1 98 ? -7.238 -0.388 -12.039 1 89 98 VAL A O 1
ATOM 710 N N . LEU A 1 99 ? -5.387 -1.408 -11.328 1 93.62 99 LEU A N 1
ATOM 711 C CA . LEU A 1 99 ? -5.91 -2.742 -11.602 1 93.62 99 LEU A CA 1
ATOM 712 C C . LEU A 1 99 ? -7.133 -3.037 -10.734 1 93.62 99 LEU A C 1
ATOM 714 O O . LEU A 1 99 ? -8.133 -3.562 -11.227 1 93.62 99 LEU A O 1
ATOM 718 N N . ARG A 1 100 ? -6.992 -2.727 -9.492 1 91.12 100 ARG A N 1
ATOM 719 C CA . ARG A 1 100 ? -8.094 -2.934 -8.555 1 91.12 100 ARG A CA 1
ATOM 720 C C . ARG A 1 100 ? -9.336 -2.164 -8.992 1 91.12 100 ARG A C 1
ATOM 722 O O . ARG A 1 100 ? -10.43 -2.721 -9.031 1 91.12 100 ARG A O 1
ATOM 729 N N . GLU A 1 101 ? -9.164 -0.944 -9.352 1 84.31 101 GLU A N 1
ATOM 730 C CA . GLU A 1 101 ? -10.289 -0.104 -9.758 1 84.31 101 GLU A CA 1
ATOM 731 C C . GLU A 1 101 ? -10.859 -0.563 -11.094 1 84.31 101 GLU A C 1
ATOM 733 O O . GLU A 1 101 ? -12.07 -0.459 -11.32 1 84.31 101 GLU A O 1
ATOM 738 N N . ALA A 1 102 ? -9.992 -1.03 -11.961 1 88.69 102 ALA A N 1
ATOM 739 C CA . ALA A 1 102 ? -10.469 -1.556 -13.234 1 88.69 102 ALA A CA 1
ATOM 740 C C . ALA A 1 102 ? -11.406 -2.74 -13.031 1 88.69 102 ALA A C 1
ATOM 742 O O . ALA A 1 102 ? -12.461 -2.826 -13.672 1 88.69 102 ALA A O 1
ATOM 743 N N . VAL A 1 103 ? -11.047 -3.648 -12.141 1 92.5 103 VAL A N 1
ATOM 744 C CA . VAL A 1 103 ? -11.906 -4.797 -11.875 1 92.5 103 VAL A CA 1
ATOM 745 C C . VAL A 1 103 ? -13.203 -4.328 -11.211 1 92.5 103 VAL A C 1
ATOM 747 O O . VAL A 1 103 ? -14.289 -4.777 -11.578 1 92.5 103 VAL A O 1
ATOM 750 N N . ARG A 1 104 ? -13.086 -3.502 -10.25 1 87.5 104 ARG A N 1
ATOM 751 C CA . ARG A 1 104 ? -14.258 -2.982 -9.547 1 87.5 104 ARG A CA 1
ATOM 752 C C . ARG A 1 104 ? -15.258 -2.375 -10.531 1 87.5 104 ARG A C 1
ATOM 754 O O . ARG A 1 104 ? -16.469 -2.574 -10.398 1 87.5 104 ARG A O 1
ATOM 761 N N . LEU A 1 105 ? -14.758 -1.781 -11.547 1 82.38 105 LEU A N 1
ATOM 762 C CA . LEU A 1 105 ? -15.594 -0.982 -12.438 1 82.38 105 LEU A CA 1
ATOM 763 C C . LEU A 1 105 ? -16.078 -1.815 -13.617 1 82.38 105 LEU A C 1
ATOM 765 O O . LEU A 1 105 ? -17.219 -1.641 -14.078 1 82.38 105 LEU A O 1
ATOM 769 N N . PHE A 1 106 ? -15.18 -2.639 -14.141 1 86.88 106 PHE A N 1
ATOM 770 C CA . PHE A 1 106 ? -15.5 -3.236 -15.43 1 86.88 106 PHE A CA 1
ATOM 771 C C . PHE A 1 106 ? -15.992 -4.668 -15.258 1 86.88 106 PHE A C 1
ATOM 773 O O . PHE A 1 106 ? -16.578 -5.246 -16.172 1 86.88 106 PHE A O 1
ATOM 780 N N . TYR A 1 107 ? -15.703 -5.227 -14.148 1 91.12 107 TYR A N 1
ATOM 781 C CA . TYR A 1 107 ? -16.359 -6.5 -13.883 1 91.12 107 TYR A CA 1
ATOM 782 C C . TYR A 1 107 ? -17.812 -6.293 -13.477 1 91.12 107 TYR A C 1
ATOM 784 O O . TYR A 1 107 ? -18.125 -5.352 -12.75 1 91.12 107 TYR A O 1
ATOM 792 N N . PRO A 1 108 ? -18.75 -7.105 -13.969 1 90.44 108 PRO A N 1
ATOM 793 C CA . PRO A 1 108 ? -20.156 -6.934 -13.586 1 90.44 108 PRO A CA 1
ATOM 794 C C . PRO A 1 108 ? -20.359 -6.957 -12.078 1 90.44 108 PRO A C 1
ATOM 796 O O . PRO A 1 108 ? -19.969 -7.914 -11.406 1 90.44 108 PRO A O 1
ATOM 799 N N . ASP A 1 109 ? -20.953 -5.938 -11.516 1 90 109 ASP A N 1
ATOM 800 C CA . ASP A 1 109 ? -21.156 -5.773 -10.078 1 90 109 ASP A CA 1
ATOM 801 C C . ASP A 1 109 ? -19.859 -5.965 -9.312 1 90 109 ASP A C 1
ATOM 803 O O . ASP A 1 109 ? -19.812 -6.676 -8.305 1 90 109 ASP A O 1
ATOM 807 N N . GLY A 1 110 ? -18.875 -5.434 -9.836 1 90.06 110 GLY A N 1
ATOM 808 C CA . GLY A 1 110 ? -17.531 -5.668 -9.352 1 90.06 110 GLY A CA 1
ATOM 809 C C . GLY A 1 110 ? -17.266 -5.074 -7.98 1 90.06 110 GLY A C 1
ATOM 810 O O . GLY A 1 110 ? -16.312 -5.445 -7.309 1 90.06 110 GLY A O 1
ATOM 811 N N . SER A 1 111 ? -18.062 -4.188 -7.527 1 84.88 111 SER A N 1
ATOM 812 C CA . SER A 1 111 ? -17.906 -3.576 -6.211 1 84.88 111 SER A CA 1
ATOM 813 C C . SER A 1 111 ? -18.328 -4.527 -5.102 1 84.88 111 SER A C 1
ATOM 815 O O . SER A 1 111 ? -17.984 -4.328 -3.936 1 84.88 111 SER A O 1
ATOM 817 N N . ASN A 1 112 ? -19.125 -5.523 -5.492 1 89.81 112 ASN A N 1
ATOM 818 C CA . ASN A 1 112 ? -19.625 -6.496 -4.527 1 89.81 112 ASN A CA 1
ATOM 819 C C . ASN A 1 112 ? -18.812 -7.789 -4.562 1 89.81 112 ASN A C 1
ATOM 821 O O . ASN A 1 112 ? -18.266 -8.156 -5.602 1 89.81 112 ASN A O 1
ATOM 825 N N . PRO A 1 113 ? -18.719 -8.375 -3.381 1 93.06 113 PRO A N 1
ATOM 826 C CA . PRO A 1 113 ? -18.109 -9.711 -3.42 1 93.06 113 PRO A CA 1
ATOM 827 C C . PRO A 1 113 ? -18.797 -10.641 -4.414 1 93.06 113 PRO A C 1
ATOM 829 O O . PRO A 1 113 ? -20.016 -10.57 -4.598 1 93.06 113 PRO A O 1
ATOM 832 N N . LYS A 1 114 ? -17.984 -11.453 -5.062 1 96.69 114 LYS A N 1
ATOM 833 C CA . LYS A 1 114 ? -18.484 -12.398 -6.047 1 96.69 114 LYS A CA 1
ATOM 834 C C . LYS A 1 114 ? -18.375 -13.836 -5.535 1 96.69 114 LYS A C 1
ATOM 836 O O . LYS A 1 114 ? -17.328 -14.242 -5.027 1 96.69 114 LYS A O 1
ATOM 841 N N . PRO A 1 115 ? -19.5 -14.539 -5.641 1 96.19 115 PRO A N 1
ATOM 842 C CA . PRO A 1 115 ? -19.344 -15.953 -5.316 1 96.19 115 PRO A CA 1
ATOM 843 C C . PRO A 1 115 ? -18.359 -16.672 -6.23 1 96.19 115 PRO A C 1
ATOM 845 O O . PRO A 1 115 ? -18.297 -16.391 -7.43 1 96.19 115 PRO A O 1
ATOM 848 N N . PHE A 1 116 ? -17.516 -17.438 -5.68 1 96.81 116 PHE A N 1
ATOM 849 C CA . PHE A 1 116 ? -16.594 -18.312 -6.402 1 96.81 116 PHE A CA 1
ATOM 850 C C . PHE A 1 116 ? -17.109 -19.75 -6.406 1 96.81 116 PHE A C 1
ATOM 852 O O . PHE A 1 116 ? -17.625 -20.234 -5.398 1 96.81 116 PHE A O 1
ATOM 859 N N . PRO A 1 117 ? -17.047 -20.391 -7.527 1 94.31 117 PRO A N 1
ATOM 860 C CA . PRO A 1 117 ? -17.672 -21.719 -7.605 1 94.31 117 PRO A CA 1
ATOM 861 C C . PRO A 1 117 ? -17.047 -22.719 -6.645 1 94.31 117 PRO A C 1
ATOM 863 O O . PRO A 1 117 ? -15.82 -22.766 -6.5 1 94.31 117 PRO A O 1
ATOM 866 N N . ALA A 1 118 ? -17.922 -23.469 -6.008 1 92.62 118 ALA A N 1
ATOM 867 C CA . ALA A 1 118 ? -17.484 -24.531 -5.113 1 92.62 118 ALA A CA 1
ATOM 868 C C . ALA A 1 118 ? -17.172 -25.812 -5.891 1 92.62 118 ALA A C 1
ATOM 870 O O . ALA A 1 118 ? -18 -26.719 -5.969 1 92.62 118 ALA A O 1
ATOM 871 N N . LEU A 1 119 ? -16 -25.953 -6.312 1 92.88 119 LEU A N 1
ATOM 872 C CA . LEU A 1 119 ? -15.656 -27 -7.27 1 92.88 119 LEU A CA 1
ATOM 873 C C . LEU A 1 119 ? -14.938 -28.156 -6.586 1 92.88 119 LEU A C 1
ATOM 875 O O . LEU A 1 119 ? -14.719 -29.203 -7.191 1 92.88 119 LEU A O 1
ATOM 879 N N . LEU A 1 120 ? -14.555 -27.953 -5.312 1 90.69 120 LEU A N 1
ATOM 880 C CA . LEU A 1 120 ? -13.82 -28.984 -4.594 1 90.69 120 LEU A CA 1
ATOM 881 C C . LEU A 1 120 ? -14.758 -29.797 -3.703 1 90.69 120 LEU A C 1
ATOM 883 O O . LEU A 1 120 ? -15.789 -29.297 -3.258 1 90.69 120 LEU A O 1
ATOM 887 N N . PRO A 1 121 ? -14.398 -31.031 -3.568 1 86.56 121 PRO A N 1
ATOM 888 C CA . PRO A 1 121 ? -15.25 -31.859 -2.709 1 86.56 121 PRO A CA 1
ATOM 889 C C . PRO A 1 121 ? -15.352 -31.312 -1.283 1 86.56 121 PRO A C 1
ATOM 891 O O . PRO A 1 121 ? -14.367 -30.797 -0.747 1 86.56 121 PRO A O 1
ATOM 894 N N . ALA A 1 122 ? -16.516 -31.219 -0.651 1 79.19 122 ALA A N 1
ATOM 895 C CA . ALA A 1 122 ? -16.781 -30.656 0.673 1 79.19 122 ALA A CA 1
ATOM 896 C C . ALA A 1 122 ? -16.656 -31.734 1.752 1 79.19 122 ALA A C 1
ATOM 898 O O . ALA A 1 122 ? -16.812 -31.453 2.941 1 79.19 122 ALA A O 1
ATOM 899 N N . GLY A 1 123 ? -16.188 -32.844 1.483 1 81.12 123 GLY A N 1
ATOM 900 C CA . GLY A 1 123 ? -16.156 -33.938 2.471 1 81.12 123 GLY A CA 1
ATOM 901 C C . GLY A 1 123 ? -15.188 -33.656 3.611 1 81.12 123 GLY A C 1
ATOM 902 O O . GLY A 1 123 ? -14.234 -32.875 3.455 1 81.12 123 GLY A O 1
ATOM 903 N N . GLU A 1 124 ? -15.617 -33.969 4.895 1 84.69 124 GLU A N 1
ATOM 904 C CA . GLU A 1 124 ? -14.781 -33.844 6.082 1 84.69 124 GLU A CA 1
ATOM 905 C C . GLU A 1 124 ? -14.359 -35.188 6.629 1 84.69 124 GLU A C 1
ATOM 907 O O . GLU A 1 124 ? -15.125 -36.156 6.582 1 84.69 124 GLU A O 1
ATOM 912 N N . PHE A 1 125 ? -13.062 -35.312 6.844 1 83.62 125 PHE A N 1
ATOM 913 C CA . PHE A 1 125 ? -12.531 -36.469 7.535 1 83.62 125 PHE A CA 1
ATOM 914 C C . PHE A 1 125 ? -12.258 -36.156 9 1 83.62 125 PHE A C 1
ATOM 916 O O . PHE A 1 125 ? -11.742 -35.094 9.32 1 83.62 125 PHE A O 1
ATOM 923 N N . THR A 1 126 ? -12.875 -36.844 9.875 1 81.12 126 THR A N 1
ATOM 924 C CA . THR A 1 126 ? -12.664 -36.594 11.297 1 81.12 126 THR A CA 1
ATOM 925 C C . THR A 1 126 ? -11.617 -37.562 11.859 1 81.12 126 THR A C 1
ATOM 927 O O . THR A 1 126 ? -11.656 -38.75 11.594 1 81.12 126 THR A O 1
ATOM 930 N N . ILE A 1 127 ? -10.531 -37.062 12.219 1 79.25 127 ILE A N 1
ATOM 931 C CA . ILE A 1 127 ? -9.523 -37.844 12.938 1 79.25 127 ILE A CA 1
ATOM 932 C C . ILE A 1 127 ? -9.516 -37.438 14.406 1 79.25 127 ILE A C 1
ATOM 934 O O . ILE A 1 127 ? -8.922 -36.406 14.766 1 79.25 127 ILE A O 1
ATOM 938 N N . GLY A 1 128 ? -10.055 -38.219 15.203 1 76.5 128 GLY A N 1
ATOM 939 C CA . GLY A 1 128 ? -10.188 -37.844 16.594 1 76.5 128 GLY A CA 1
ATOM 940 C C . GLY A 1 128 ? -10.984 -36.562 16.797 1 76.5 128 GLY A C 1
ATOM 941 O O . GLY A 1 128 ? -12.117 -36.469 16.344 1 76.5 128 GLY A O 1
ATOM 942 N N . ALA A 1 129 ? -10.414 -35.531 17.391 1 77.75 129 ALA A N 1
ATOM 943 C CA . ALA A 1 129 ? -11.055 -34.281 17.688 1 77.75 129 ALA A CA 1
ATOM 944 C C . ALA A 1 129 ? -10.836 -33.25 16.562 1 77.75 129 ALA A C 1
ATOM 946 O O . ALA A 1 129 ? -11.406 -32.156 16.594 1 77.75 129 ALA A O 1
ATOM 947 N N . LEU A 1 130 ? -10.07 -33.688 15.586 1 78.31 130 LEU A N 1
ATOM 948 C CA . LEU A 1 130 ? -9.75 -32.75 14.5 1 78.31 130 LEU A CA 1
ATOM 949 C C . LEU A 1 130 ? -10.594 -33.062 13.266 1 78.31 130 LEU A C 1
ATOM 951 O O . LEU A 1 130 ? -10.719 -34.219 12.859 1 78.31 130 LEU A O 1
ATOM 955 N N . SER A 1 131 ? -11.43 -32.156 12.867 1 83.94 131 SER A N 1
ATOM 956 C CA . SER A 1 131 ? -12.148 -32.281 11.609 1 83.94 131 SER A CA 1
ATOM 957 C C . SER A 1 131 ? -11.398 -31.578 10.477 1 83.94 131 SER A C 1
ATOM 959 O O . SER A 1 131 ? -11.141 -30.375 10.547 1 83.94 131 SER A O 1
ATOM 961 N N . ILE A 1 132 ? -10.891 -32.438 9.602 1 83.56 132 ILE A N 1
ATOM 962 C CA . ILE A 1 132 ? -10.133 -31.922 8.469 1 83.56 132 ILE A CA 1
ATOM 963 C C . ILE A 1 132 ? -11 -31.938 7.215 1 83.56 132 ILE A C 1
ATOM 965 O O . ILE A 1 132 ? -11.555 -33 6.855 1 83.56 132 ILE A O 1
ATOM 969 N N . ARG A 1 133 ? -11.133 -30.828 6.602 1 86.94 133 ARG A N 1
ATOM 970 C CA . ARG A 1 133 ? -11.914 -30.734 5.375 1 86.94 133 ARG A CA 1
ATOM 971 C C . ARG A 1 133 ? -11.102 -31.172 4.168 1 86.94 133 ARG A C 1
ATOM 973 O O . ARG A 1 133 ? -9.914 -30.844 4.059 1 86.94 133 ARG A O 1
ATOM 980 N N . ALA A 1 134 ? -11.672 -31.953 3.291 1 87.94 134 ALA A N 1
ATOM 981 C CA . ALA A 1 134 ? -11.016 -32.469 2.098 1 87.94 134 ALA A CA 1
ATOM 982 C C . ALA A 1 134 ? -10.539 -31.344 1.192 1 87.94 134 ALA A C 1
ATOM 984 O O . ALA A 1 134 ? -9.469 -31.422 0.584 1 87.94 134 ALA A O 1
ATOM 985 N N . ASP A 1 135 ? -11.352 -30.297 1.03 1 88.75 135 ASP A N 1
ATOM 986 C CA . ASP A 1 135 ? -10.977 -29.172 0.172 1 88.75 135 ASP A CA 1
ATOM 987 C C . ASP A 1 135 ? -9.711 -28.484 0.679 1 88.75 135 ASP A C 1
ATOM 989 O O . ASP A 1 135 ? -8.844 -28.109 -0.111 1 88.75 135 ASP A O 1
ATOM 993 N N . ASN A 1 136 ? -9.602 -28.406 1.999 1 89.12 136 ASN A N 1
ATOM 994 C CA . ASN A 1 136 ? -8.406 -27.797 2.572 1 89.12 136 ASN A CA 1
ATOM 995 C C . ASN A 1 136 ? -7.156 -28.625 2.277 1 89.12 136 ASN A C 1
ATOM 997 O O . ASN A 1 136 ? -6.094 -28.062 1.993 1 89.12 136 ASN A O 1
ATOM 1001 N N . LEU A 1 137 ? -7.301 -29.891 2.33 1 90.25 137 LEU A N 1
ATOM 1002 C CA . LEU A 1 137 ? -6.176 -30.781 2.055 1 90.25 137 LEU A CA 1
ATOM 1003 C C . LEU A 1 137 ? -5.77 -30.703 0.588 1 90.25 137 LEU A C 1
ATOM 1005 O O . LEU A 1 137 ? -4.578 -30.75 0.266 1 90.25 137 LEU A O 1
ATOM 1009 N N . ILE A 1 138 ? -6.73 -30.625 -0.242 1 92.38 138 ILE A N 1
ATOM 1010 C CA . ILE A 1 138 ? -6.457 -30.531 -1.672 1 92.38 138 ILE A CA 1
ATOM 1011 C C . ILE A 1 138 ? -5.734 -29.219 -1.97 1 92.38 138 ILE A C 1
ATOM 1013 O O . ILE A 1 138 ? -4.766 -29.188 -2.734 1 92.38 138 ILE A O 1
ATOM 1017 N N . LEU A 1 139 ? -6.207 -28.188 -1.363 1 93.75 139 LEU A N 1
ATOM 1018 C CA . LEU A 1 139 ? -5.578 -26.875 -1.572 1 93.75 139 LEU A CA 1
ATOM 1019 C C . LEU A 1 139 ? -4.152 -26.875 -1.035 1 93.75 139 LEU A C 1
ATOM 1021 O O . LEU A 1 139 ? -3.252 -26.297 -1.659 1 93.75 139 LEU A O 1
ATOM 1025 N N . LEU A 1 140 ? -3.957 -27.469 0.106 1 92.69 140 LEU A N 1
ATOM 1026 C CA . LEU A 1 140 ? -2.613 -27.562 0.667 1 92.69 140 LEU A CA 1
ATOM 1027 C C . LEU A 1 140 ? -1.697 -28.359 -0.263 1 92.69 140 LEU A C 1
ATOM 1029 O O . LEU A 1 140 ? -0.581 -27.922 -0.556 1 92.69 140 LEU A O 1
ATOM 1033 N N . ALA A 1 141 ? -2.158 -29.469 -0.72 1 94.94 141 ALA A N 1
ATOM 1034 C CA . ALA A 1 141 ? -1.383 -30.328 -1.616 1 94.94 141 ALA A CA 1
ATOM 1035 C C . ALA A 1 141 ? -1.08 -29.609 -2.93 1 94.94 141 ALA A C 1
ATOM 1037 O O . ALA A 1 141 ? 0.033 -29.703 -3.451 1 94.94 141 ALA A O 1
ATOM 1038 N N . ALA A 1 142 ? -2.082 -28.938 -3.42 1 95.69 142 ALA A N 1
ATOM 1039 C CA . ALA A 1 142 ? -1.893 -28.188 -4.664 1 95.69 142 ALA A CA 1
ATOM 1040 C C . ALA A 1 142 ? -0.854 -27.094 -4.492 1 95.69 142 ALA A C 1
ATOM 1042 O O . ALA A 1 142 ? -0.013 -26.875 -5.367 1 95.69 142 ALA A O 1
ATOM 1043 N N . GLY A 1 143 ? -0.981 -26.359 -3.381 1 95.75 143 GLY A N 1
ATOM 1044 C CA . GLY A 1 143 ? 0.001 -25.312 -3.105 1 95.75 143 GLY A CA 1
ATOM 1045 C C . GLY A 1 143 ? 1.418 -25.859 -3 1 95.75 143 GLY A C 1
ATOM 1046 O O . GLY A 1 143 ? 2.348 -25.266 -3.561 1 95.75 143 GLY A O 1
ATOM 1047 N N . VAL A 1 144 ? 1.588 -26.953 -2.309 1 94.94 144 VAL A N 1
ATOM 1048 C CA . VAL A 1 144 ? 2.893 -27.594 -2.168 1 94.94 144 VAL A CA 1
ATOM 1049 C C . VAL A 1 144 ? 3.41 -28.016 -3.541 1 94.94 144 VAL A C 1
ATOM 1051 O O . VAL A 1 144 ? 4.586 -27.828 -3.857 1 94.94 144 VAL A O 1
ATOM 1054 N N . ALA A 1 145 ? 2.541 -28.578 -4.285 1 96.75 145 ALA A N 1
ATOM 1055 C CA . ALA A 1 145 ? 2.916 -29.031 -5.625 1 96.75 145 ALA A CA 1
ATOM 1056 C C . ALA A 1 145 ? 3.375 -27.859 -6.488 1 96.75 145 ALA A C 1
ATOM 1058 O O . ALA A 1 145 ? 4.344 -27.969 -7.242 1 96.75 145 ALA A O 1
ATOM 1059 N N . ILE A 1 146 ? 2.691 -26.766 -6.391 1 96.62 146 ILE A N 1
ATOM 1060 C CA . ILE A 1 146 ? 3.016 -25.594 -7.188 1 96.62 146 ILE A CA 1
ATOM 1061 C C . ILE A 1 146 ? 4.375 -25.047 -6.766 1 96.62 146 ILE A C 1
ATOM 1063 O O . ILE A 1 146 ? 5.227 -24.75 -7.609 1 96.62 146 ILE A O 1
ATOM 1067 N N . ILE A 1 147 ? 4.562 -24.906 -5.496 1 95.31 147 ILE A N 1
ATOM 1068 C CA . ILE A 1 147 ? 5.828 -24.391 -4.988 1 95.31 147 ILE A CA 1
ATOM 1069 C C . ILE A 1 147 ? 6.965 -25.328 -5.379 1 95.31 147 ILE A C 1
ATOM 1071 O O . ILE A 1 147 ? 8.031 -24.875 -5.812 1 95.31 147 ILE A O 1
ATOM 1075 N N . LEU A 1 148 ? 6.723 -26.625 -5.23 1 95.12 148 LEU A N 1
ATOM 1076 C CA . LEU A 1 148 ? 7.719 -27.609 -5.629 1 95.12 148 LEU A CA 1
ATOM 1077 C C . LEU A 1 148 ? 7.988 -27.547 -7.129 1 95.12 148 LEU A C 1
ATOM 1079 O O . LEU A 1 148 ? 9.133 -27.688 -7.566 1 95.12 148 LEU A O 1
ATOM 1083 N N . GLY A 1 149 ? 6.934 -27.422 -7.867 1 96.06 149 GLY A N 1
ATOM 1084 C CA . GLY A 1 149 ? 7.102 -27.266 -9.305 1 96.06 149 GLY A CA 1
ATOM 1085 C C . GLY A 1 149 ? 7.965 -26.078 -9.68 1 96.06 149 GLY A C 1
ATOM 1086 O O . GLY A 1 149 ? 8.867 -26.188 -10.516 1 96.06 149 GLY A O 1
ATOM 1087 N N . VAL A 1 150 ? 7.723 -24.969 -9.07 1 94.31 150 VAL A N 1
ATOM 1088 C CA . VAL A 1 150 ? 8.508 -23.766 -9.344 1 94.31 150 VAL A CA 1
ATOM 1089 C C . VAL A 1 150 ? 9.945 -23.969 -8.867 1 94.31 150 VAL A C 1
ATOM 1091 O O . VAL A 1 150 ? 10.891 -23.578 -9.555 1 94.31 150 VAL A O 1
ATOM 1094 N N . HIS A 1 151 ? 10.055 -24.578 -7.723 1 92.56 151 HIS A N 1
ATOM 1095 C CA . HIS A 1 151 ? 11.383 -24.875 -7.199 1 92.56 151 HIS A CA 1
ATOM 1096 C C . HIS A 1 151 ? 12.18 -25.75 -8.172 1 92.56 151 HIS A C 1
ATOM 1098 O O . HIS A 1 151 ? 13.344 -25.469 -8.445 1 92.56 151 HIS A O 1
ATOM 1104 N N . LEU A 1 152 ? 11.562 -26.734 -8.688 1 95.5 152 LEU A N 1
ATOM 1105 C CA . LEU A 1 152 ? 12.219 -27.641 -9.633 1 95.5 152 LEU A CA 1
ATOM 1106 C C . LEU A 1 152 ? 12.523 -26.906 -10.945 1 95.5 152 LEU A C 1
ATOM 1108 O O . LEU A 1 152 ? 13.57 -27.141 -11.555 1 95.5 152 LEU A O 1
ATOM 1112 N N . LEU A 1 153 ? 11.633 -26.062 -11.359 1 95.62 153 LEU A N 1
ATOM 1113 C CA . LEU A 1 153 ? 11.859 -25.281 -12.562 1 95.62 153 LEU A CA 1
ATOM 1114 C C . LEU A 1 153 ? 13.094 -24.391 -12.414 1 95.62 153 LEU A C 1
ATOM 1116 O O . LEU A 1 153 ? 13.93 -24.328 -13.312 1 95.62 153 LEU A O 1
ATOM 1120 N N . ILE A 1 154 ? 13.266 -23.797 -11.289 1 93.31 154 ILE A N 1
ATOM 1121 C CA . ILE A 1 154 ? 14.328 -22.828 -11.047 1 93.31 154 ILE A CA 1
ATOM 1122 C C . ILE A 1 154 ? 15.648 -23.562 -10.82 1 93.31 154 ILE A C 1
ATOM 1124 O O . ILE A 1 154 ? 16.703 -23.078 -11.227 1 93.31 154 ILE A O 1
ATOM 1128 N N . THR A 1 155 ? 15.609 -24.828 -10.312 1 93.81 155 THR A N 1
ATOM 1129 C CA . THR A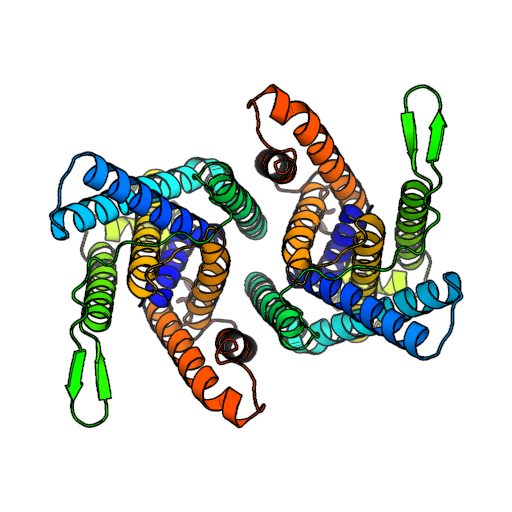 1 155 ? 16.844 -25.469 -9.883 1 93.81 155 THR A CA 1
ATOM 1130 C C . THR A 1 155 ? 17.297 -26.516 -10.891 1 93.81 155 THR A C 1
ATOM 1132 O O . THR A 1 155 ? 18.469 -26.859 -10.953 1 93.81 155 THR A O 1
ATOM 1135 N N . ARG A 1 156 ? 16.328 -26.938 -11.695 1 96.62 156 ARG A N 1
ATOM 1136 C CA . ARG A 1 156 ? 16.703 -28.125 -12.461 1 96.62 156 ARG A CA 1
ATOM 1137 C C . ARG A 1 156 ? 16.578 -27.859 -13.961 1 96.62 156 ARG A C 1
ATOM 1139 O O . ARG A 1 156 ? 16.922 -28.719 -14.773 1 96.62 156 ARG A O 1
ATOM 1146 N N . THR A 1 157 ? 16.203 -26.766 -14.352 1 96.94 157 THR A N 1
ATOM 1147 C CA . THR A 1 157 ? 16.031 -26.531 -15.781 1 96.94 157 THR A CA 1
ATOM 1148 C C . THR A 1 157 ? 17.031 -25.5 -16.281 1 96.94 157 THR A C 1
ATOM 1150 O O . THR A 1 157 ? 17.672 -24.812 -15.492 1 96.94 157 THR A O 1
ATOM 1153 N N . ARG A 1 158 ? 17.188 -25.438 -17.594 1 95.06 158 ARG A N 1
ATOM 1154 C CA . ARG A 1 158 ? 18.062 -24.453 -18.234 1 95.06 158 ARG A CA 1
ATOM 1155 C C . ARG A 1 158 ? 17.547 -23.031 -18 1 95.06 158 ARG A C 1
ATOM 1157 O O . ARG A 1 158 ? 18.344 -22.109 -17.797 1 95.06 158 ARG A O 1
ATOM 1164 N N . PHE A 1 159 ? 16.312 -22.953 -18.016 1 94.38 159 PHE A N 1
ATOM 1165 C CA . PHE A 1 159 ? 15.734 -21.641 -17.734 1 94.38 159 PHE A CA 1
ATOM 1166 C C . PHE A 1 159 ? 16.031 -21.219 -16.312 1 94.38 159 PHE A C 1
ATOM 1168 O O . PHE A 1 159 ? 16.312 -20.047 -16.047 1 94.38 159 PHE A O 1
ATOM 1175 N N . GLY A 1 160 ? 15.852 -22.156 -15.43 1 95.38 160 GLY A N 1
ATOM 1176 C CA . GLY A 1 160 ? 16.203 -21.875 -14.047 1 95.38 160 GLY A CA 1
ATOM 1177 C C . GLY A 1 160 ? 17.641 -21.438 -13.867 1 95.38 160 GLY A C 1
ATOM 1178 O O . GLY A 1 160 ? 17.922 -20.547 -13.062 1 95.38 160 GLY A O 1
ATOM 1179 N N . MET A 1 161 ? 18.5 -22.031 -14.625 1 95.94 161 MET A N 1
ATOM 1180 C CA . MET A 1 161 ? 19.906 -21.641 -14.586 1 95.94 161 MET A CA 1
ATOM 1181 C C . MET A 1 161 ? 20.109 -20.219 -15.078 1 95.94 161 MET A C 1
ATOM 1183 O O . MET A 1 161 ? 20.906 -19.469 -14.508 1 95.94 161 MET A O 1
ATOM 1187 N N . ALA A 1 162 ? 19.391 -19.906 -16.078 1 96.75 162 ALA A N 1
ATOM 1188 C CA . ALA A 1 162 ? 19.453 -18.547 -16.594 1 96.75 162 ALA A CA 1
ATOM 1189 C C . ALA A 1 162 ? 18.953 -17.547 -15.562 1 96.75 162 ALA A C 1
ATOM 1191 O O . ALA A 1 162 ? 19.531 -16.469 -15.391 1 96.75 162 ALA A O 1
ATOM 1192 N N . ILE A 1 163 ? 17.859 -17.906 -14.875 1 95.94 163 ILE A N 1
ATOM 1193 C CA . ILE A 1 163 ? 17.297 -17.047 -13.844 1 95.94 163 ILE A CA 1
ATOM 1194 C C . ILE A 1 163 ? 18.312 -16.859 -12.719 1 95.94 163 ILE A C 1
ATOM 1196 O O . ILE A 1 163 ? 18.562 -15.734 -12.281 1 95.94 163 ILE A O 1
ATOM 1200 N N . ARG A 1 164 ? 18.922 -17.922 -12.305 1 94.94 164 ARG A N 1
ATOM 1201 C CA . ARG A 1 164 ? 19.906 -17.875 -11.219 1 94.94 164 ARG A CA 1
ATOM 1202 C C . ARG A 1 164 ? 21.141 -17.078 -11.641 1 94.94 164 ARG A C 1
ATOM 1204 O O . ARG A 1 164 ? 21.719 -16.344 -10.844 1 94.94 164 ARG A O 1
ATOM 1211 N N . ALA A 1 165 ? 21.578 -17.188 -12.852 1 95.75 165 ALA A N 1
ATOM 1212 C CA . ALA A 1 165 ? 22.719 -16.453 -13.375 1 95.75 165 ALA A CA 1
ATOM 1213 C C . ALA A 1 165 ? 22.438 -14.953 -13.391 1 95.75 165 ALA A C 1
ATOM 1215 O O . ALA A 1 165 ? 23.281 -14.148 -12.984 1 95.75 165 ALA A O 1
ATOM 1216 N N . VAL A 1 166 ? 21.219 -14.625 -13.82 1 95.12 166 VAL A N 1
ATOM 1217 C CA . VAL A 1 166 ? 20.844 -13.219 -13.883 1 95.12 166 VAL A CA 1
ATOM 1218 C C . VAL A 1 166 ? 20.734 -12.648 -12.477 1 95.12 166 VAL A C 1
ATOM 1220 O O . VAL A 1 166 ? 21.125 -11.508 -12.227 1 95.12 166 VAL A O 1
ATOM 1223 N N . ALA A 1 167 ? 20.203 -13.453 -11.578 1 92.75 167 ALA A N 1
ATOM 1224 C CA . ALA A 1 167 ? 20.047 -13.031 -10.188 1 92.75 167 ALA A CA 1
ATOM 1225 C C . ALA A 1 167 ? 21.406 -12.781 -9.539 1 92.75 167 ALA A C 1
ATOM 1227 O O . ALA A 1 167 ? 21.531 -11.906 -8.68 1 92.75 167 ALA A O 1
ATOM 1228 N N . GLN A 1 168 ? 22.359 -13.531 -9.938 1 91.94 168 GLN A N 1
ATOM 1229 C CA . GLN A 1 168 ? 23.703 -13.391 -9.383 1 91.94 168 GLN A CA 1
ATOM 1230 C C . GLN A 1 168 ? 24.406 -12.156 -9.938 1 91.94 168 GLN A C 1
ATOM 1232 O O . GLN A 1 168 ? 24.984 -11.375 -9.188 1 91.94 168 GLN A O 1
ATOM 1237 N N . ASP A 1 169 ? 24.406 -12.086 -11.258 1 94.38 169 ASP A N 1
ATOM 1238 C CA . ASP A 1 169 ? 25.016 -10.953 -11.953 1 94.38 169 ASP A CA 1
ATOM 1239 C C . ASP A 1 169 ? 24.438 -10.789 -13.352 1 94.38 169 ASP A C 1
ATOM 1241 O O . ASP A 1 169 ? 24.891 -11.422 -14.305 1 94.38 169 ASP A O 1
ATOM 1245 N N . GLY A 1 170 ? 23.562 -9.836 -13.43 1 92.62 170 GLY A N 1
ATOM 1246 C CA . GLY A 1 170 ? 22.859 -9.641 -14.688 1 92.62 170 GLY A CA 1
ATOM 1247 C C . GLY A 1 170 ? 23.781 -9.258 -15.828 1 92.62 170 GLY A C 1
ATOM 1248 O O . GLY A 1 170 ? 23.609 -9.727 -16.953 1 92.62 170 GLY A O 1
ATOM 1249 N N . GLU A 1 171 ? 24.688 -8.398 -15.508 1 93.19 171 GLU A N 1
ATOM 1250 C CA . GLU A 1 171 ? 25.609 -7.934 -16.531 1 93.19 171 GLU A CA 1
ATOM 1251 C C . GLU A 1 171 ? 26.484 -9.078 -17.047 1 93.19 171 GLU A C 1
ATOM 1253 O O . GLU A 1 171 ? 26.656 -9.234 -18.266 1 93.19 171 GLU A O 1
ATOM 1258 N N . THR A 1 172 ? 27.016 -9.836 -16.109 1 95.06 172 THR A N 1
ATOM 1259 C CA . THR A 1 172 ? 27.844 -10.977 -16.484 1 95.06 172 THR A CA 1
ATOM 1260 C C . THR A 1 172 ? 27.031 -12 -17.266 1 95.06 172 THR A C 1
ATOM 1262 O O . THR A 1 172 ? 27.5 -12.57 -18.25 1 95.06 172 THR A O 1
ATOM 1265 N N . ALA A 1 173 ? 25.828 -12.219 -16.812 1 95.94 173 ALA A N 1
ATOM 1266 C CA . ALA A 1 173 ? 24.953 -13.164 -17.5 1 95.94 173 ALA A CA 1
ATOM 1267 C C . ALA A 1 173 ? 24.734 -12.742 -18.953 1 95.94 173 ALA A C 1
ATOM 1269 O O . ALA A 1 173 ? 24.75 -13.578 -19.859 1 95.94 173 ALA A O 1
ATOM 1270 N N . ARG A 1 174 ? 24.562 -11.453 -19.125 1 94.5 174 ARG A N 1
ATOM 1271 C CA . ARG A 1 174 ? 24.375 -10.922 -20.469 1 94.5 174 ARG A CA 1
ATOM 1272 C C . ARG A 1 174 ? 25.609 -11.148 -21.328 1 94.5 174 ARG A C 1
ATOM 1274 O O . ARG A 1 174 ? 25.484 -11.484 -22.516 1 94.5 174 ARG A O 1
ATOM 1281 N N . LEU A 1 175 ? 26.688 -10.945 -20.734 1 95.19 175 LEU A N 1
ATOM 1282 C CA . LEU A 1 175 ? 27.953 -11.133 -21.453 1 95.19 175 LEU A CA 1
ATOM 1283 C C . LEU A 1 175 ? 28.156 -12.594 -21.812 1 95.19 175 LEU A C 1
ATOM 1285 O O . LEU A 1 175 ? 28.859 -12.906 -22.781 1 95.19 175 LEU A O 1
ATOM 1289 N N . MET A 1 176 ? 27.516 -13.477 -21.125 1 95.94 176 MET A N 1
ATOM 1290 C CA . MET A 1 176 ? 27.625 -14.914 -21.375 1 95.94 176 MET A CA 1
ATOM 1291 C C . MET A 1 176 ? 26.562 -15.383 -22.359 1 95.94 176 MET A C 1
ATOM 1293 O O . MET A 1 176 ? 26.406 -16.578 -22.578 1 95.94 176 MET A O 1
ATOM 1297 N N . GLY A 1 177 ? 25.781 -14.438 -22.906 1 95.44 177 GLY A N 1
ATOM 1298 C CA . GLY A 1 177 ? 24.859 -14.773 -23.969 1 95.44 177 GLY A CA 1
ATOM 1299 C C . GLY A 1 177 ? 23.438 -14.992 -23.484 1 95.44 177 GLY A C 1
ATOM 1300 O O . GLY A 1 177 ? 22.562 -15.352 -24.266 1 95.44 177 GLY A O 1
ATOM 1301 N N . ILE A 1 178 ? 23.234 -14.836 -22.266 1 96.88 178 ILE A N 1
ATOM 1302 C CA . ILE A 1 178 ? 21.875 -14.984 -21.734 1 96.88 178 ILE A CA 1
ATOM 1303 C C . ILE A 1 178 ? 21.047 -13.75 -22.078 1 96.88 178 ILE A C 1
ATOM 1305 O O . ILE A 1 178 ? 21.5 -12.617 -21.891 1 96.88 178 ILE A O 1
ATOM 1309 N N . ASN A 1 179 ? 19.906 -13.984 -22.672 1 97.5 179 ASN A N 1
ATOM 1310 C CA . ASN A 1 179 ? 19.016 -12.867 -22.969 1 97.5 179 ASN A CA 1
ATOM 1311 C C . ASN A 1 179 ? 18.344 -12.336 -21.703 1 97.5 179 ASN A C 1
ATOM 1313 O O . ASN A 1 179 ? 17.312 -12.844 -21.281 1 97.5 179 ASN A O 1
ATOM 1317 N N . PHE A 1 180 ? 18.922 -11.297 -21.25 1 96.31 180 PHE A N 1
ATOM 1318 C CA . PHE A 1 180 ? 18.516 -10.695 -19.984 1 96.31 180 PHE A CA 1
ATOM 1319 C C . PHE A 1 180 ? 17.031 -10.352 -20 1 96.31 180 PHE A C 1
ATOM 1321 O O . PHE A 1 180 ? 16.297 -10.695 -19.062 1 96.31 180 PHE A O 1
ATOM 1328 N N . GLU A 1 181 ? 16.578 -9.742 -21.016 1 96.56 181 GLU A N 1
ATOM 1329 C CA . GLU A 1 181 ? 15.203 -9.281 -21.094 1 96.56 181 GLU A CA 1
ATOM 1330 C C . GLU A 1 181 ? 14.227 -10.453 -21.047 1 96.56 181 GLU A C 1
ATOM 1332 O O . GLU A 1 181 ? 13.211 -10.398 -20.359 1 96.56 181 GLU A O 1
ATOM 1337 N N . VAL A 1 182 ? 14.539 -11.453 -21.734 1 97.56 182 VAL A N 1
ATOM 1338 C CA . VAL A 1 182 ? 13.656 -12.617 -21.797 1 97.56 182 VAL A CA 1
ATOM 1339 C C . VAL A 1 182 ? 13.594 -13.281 -20.422 1 97.56 182 VAL A C 1
ATOM 1341 O O . VAL A 1 182 ? 12.523 -13.688 -19.969 1 97.56 182 VAL A O 1
ATOM 1344 N N . VAL A 1 183 ? 14.711 -13.398 -19.766 1 97.88 183 VAL A N 1
ATOM 1345 C CA . VAL A 1 183 ? 14.75 -14.008 -18.438 1 97.88 183 VAL A CA 1
ATOM 1346 C C . VAL A 1 183 ? 13.883 -13.211 -17.469 1 97.88 183 VAL A C 1
ATOM 1348 O O . VAL A 1 183 ? 13.109 -13.789 -16.703 1 97.88 183 VAL A O 1
ATOM 1351 N N . VAL A 1 184 ? 13.992 -11.922 -17.562 1 97.62 184 VAL A N 1
ATOM 1352 C CA . VAL A 1 184 ? 13.203 -11.055 -16.688 1 97.62 184 VAL A CA 1
ATOM 1353 C C . VAL A 1 184 ? 11.719 -11.25 -16.984 1 97.62 184 VAL A C 1
ATOM 1355 O O . VAL A 1 184 ? 10.922 -11.461 -16.062 1 97.62 184 VAL A O 1
ATOM 1358 N N . LEU A 1 185 ? 11.375 -11.211 -18.25 1 98.31 185 LEU A N 1
ATOM 1359 C CA . LEU A 1 185 ? 9.977 -11.312 -18.641 1 98.31 185 LEU A CA 1
ATOM 1360 C C . LEU A 1 185 ? 9.383 -12.648 -18.203 1 98.31 185 LEU A C 1
ATOM 1362 O O . LEU A 1 185 ? 8.273 -12.703 -17.688 1 98.31 185 LEU A O 1
ATOM 1366 N N . VAL A 1 186 ? 10.109 -13.664 -18.359 1 97.75 186 VAL A N 1
ATOM 1367 C CA . VAL A 1 186 ? 9.617 -15 -18.031 1 97.75 186 VAL A CA 1
ATOM 1368 C C . VAL A 1 186 ? 9.531 -15.148 -16.516 1 97.75 186 VAL A C 1
ATOM 1370 O O . VAL A 1 186 ? 8.617 -15.805 -16 1 97.75 186 VAL A O 1
ATOM 1373 N N . THR A 1 187 ? 10.492 -14.625 -15.812 1 98.12 187 THR A N 1
ATOM 1374 C CA . THR A 1 187 ? 10.453 -14.688 -14.352 1 98.12 187 THR A CA 1
ATOM 1375 C C . THR A 1 187 ? 9.219 -13.969 -13.812 1 98.12 187 THR A C 1
ATOM 1377 O O . THR A 1 187 ? 8.547 -14.477 -12.914 1 98.12 187 THR A O 1
ATOM 1380 N N . PHE A 1 188 ? 8.922 -12.828 -14.391 1 98.5 188 PHE A N 1
ATOM 1381 C CA . PHE A 1 188 ? 7.758 -12.07 -13.945 1 98.5 188 PHE A CA 1
ATOM 1382 C C . PHE A 1 188 ? 6.465 -12.766 -14.344 1 98.5 188 PHE A C 1
ATOM 1384 O O . PHE A 1 188 ? 5.473 -12.719 -13.617 1 98.5 188 PHE A O 1
ATOM 1391 N N . ALA A 1 189 ? 6.508 -13.422 -15.461 1 98.62 189 ALA A N 1
ATOM 1392 C CA . ALA A 1 189 ? 5.359 -14.234 -15.852 1 98.62 189 ALA A CA 1
ATOM 1393 C C . ALA A 1 189 ? 5.152 -15.391 -14.883 1 98.62 189 ALA A C 1
ATOM 1395 O O . ALA A 1 189 ? 4.023 -15.664 -14.461 1 98.62 189 ALA A O 1
ATOM 1396 N N . LEU A 1 190 ? 6.195 -16.047 -14.555 1 97.94 190 LEU A N 1
ATOM 1397 C CA . LEU A 1 190 ? 6.148 -17.188 -13.664 1 97.94 190 LEU A CA 1
ATOM 1398 C C . LEU A 1 190 ? 5.648 -16.781 -12.281 1 97.94 190 LEU A C 1
ATOM 1400 O O . LEU A 1 190 ? 4.75 -17.422 -11.727 1 97.94 190 LEU A O 1
ATOM 1404 N N . GLY A 1 191 ? 6.258 -15.758 -11.742 1 97.94 191 GLY A N 1
ATOM 1405 C CA . GLY A 1 191 ? 5.82 -15.258 -10.445 1 97.94 191 GLY A CA 1
ATOM 1406 C C . GLY A 1 191 ? 4.363 -14.836 -10.43 1 97.94 191 GLY A C 1
ATOM 1407 O O . GLY A 1 191 ? 3.641 -15.109 -9.469 1 97.94 191 GLY A O 1
ATOM 1408 N N . SER A 1 192 ? 3.945 -14.18 -11.469 1 98.62 192 SER A N 1
ATOM 1409 C CA . SER A 1 192 ? 2.568 -13.703 -11.562 1 98.62 192 SER A CA 1
ATOM 1410 C C . SER A 1 192 ? 1.598 -14.867 -11.742 1 98.62 192 SER A C 1
ATOM 1412 O O . SER A 1 192 ? 0.477 -14.836 -11.234 1 98.62 192 SER A O 1
ATOM 1414 N N . ALA A 1 193 ? 2.035 -15.828 -12.461 1 98.12 193 ALA A N 1
ATOM 1415 C CA . ALA A 1 193 ? 1.226 -17.031 -12.617 1 98.12 193 ALA A CA 1
ATOM 1416 C C . ALA A 1 193 ? 1.013 -17.719 -11.273 1 98.12 193 ALA A C 1
ATOM 1418 O O . ALA A 1 193 ? -0.083 -18.219 -10.984 1 98.12 193 ALA A O 1
ATOM 1419 N N . MET A 1 194 ? 2.01 -17.812 -10.539 1 97.19 194 MET A N 1
ATOM 1420 C CA . MET A 1 194 ? 1.897 -18.375 -9.203 1 97.19 194 MET A CA 1
ATOM 1421 C C . MET A 1 194 ? 0.921 -17.578 -8.352 1 97.19 194 MET A C 1
ATOM 1423 O O . MET A 1 194 ? 0.139 -18.156 -7.59 1 97.19 194 MET A O 1
ATOM 1427 N N . ALA A 1 195 ? 0.999 -16.281 -8.477 1 96.81 195 ALA A N 1
ATOM 1428 C CA . ALA A 1 195 ? 0.061 -15.414 -7.766 1 96.81 195 ALA A CA 1
ATOM 1429 C C . ALA A 1 195 ? -1.377 -15.695 -8.188 1 96.81 195 ALA A C 1
ATOM 1431 O O . ALA A 1 195 ? -2.291 -15.672 -7.359 1 96.81 195 ALA A O 1
ATOM 1432 N N . ALA A 1 196 ? -1.514 -15.914 -9.43 1 97.56 196 ALA A N 1
ATOM 1433 C CA . ALA A 1 196 ? -2.846 -16.234 -9.938 1 97.56 196 ALA A CA 1
ATOM 1434 C C . ALA A 1 196 ? -3.381 -17.516 -9.305 1 97.56 196 ALA A C 1
ATOM 1436 O O . ALA A 1 196 ? -4.566 -17.609 -8.969 1 97.56 196 ALA A O 1
ATOM 1437 N N . LEU A 1 197 ? -2.557 -18.484 -9.211 1 98.19 197 LEU A N 1
ATOM 1438 C CA . LEU A 1 197 ? -2.959 -19.75 -8.594 1 98.19 197 LEU A CA 1
ATOM 1439 C C . LEU A 1 197 ? -3.301 -19.547 -7.125 1 98.19 197 LEU A C 1
ATOM 1441 O O . LEU A 1 197 ? -4.254 -20.141 -6.617 1 98.19 197 LEU A O 1
ATOM 1445 N N . ALA A 1 198 ? -2.543 -18.734 -6.461 1 98.06 198 ALA A N 1
ATOM 1446 C CA . ALA A 1 198 ? -2.867 -18.391 -5.082 1 98.06 198 ALA A CA 1
ATOM 1447 C C . ALA A 1 198 ? -4.227 -17.703 -4.996 1 98.06 198 ALA A C 1
ATOM 1449 O O . ALA A 1 198 ? -5.004 -17.969 -4.07 1 98.06 198 ALA A O 1
ATOM 1450 N N . GLY A 1 199 ? -4.504 -16.828 -5.922 1 97.88 199 GLY A N 1
ATOM 1451 C CA . GLY A 1 199 ? -5.797 -16.172 -5.969 1 97.88 199 GLY A CA 1
ATOM 1452 C C . GLY A 1 199 ? -6.949 -17.125 -6.195 1 97.88 199 GLY A C 1
ATOM 1453 O O . GLY A 1 199 ? -7.992 -17.016 -5.547 1 97.88 199 GLY A O 1
ATOM 1454 N N . VAL A 1 200 ? -6.746 -18 -7.102 1 98.06 200 VAL A N 1
ATOM 1455 C CA . VAL A 1 200 ? -7.75 -19.016 -7.375 1 98.06 200 VAL A CA 1
ATOM 1456 C C . VAL A 1 200 ? -7.977 -19.859 -6.125 1 98.06 200 VAL A C 1
ATOM 1458 O O . VAL A 1 200 ? -9.117 -20.156 -5.766 1 98.06 200 VAL A O 1
ATOM 1461 N N . MET A 1 201 ? -6.91 -20.266 -5.5 1 97.62 201 MET A N 1
ATOM 1462 C CA . MET A 1 201 ? -7.016 -21.047 -4.27 1 97.62 201 MET A CA 1
ATOM 1463 C C . MET A 1 201 ? -7.777 -20.281 -3.197 1 97.62 201 MET A C 1
ATOM 1465 O O . MET A 1 201 ? -8.578 -20.859 -2.461 1 97.62 201 MET A O 1
ATOM 1469 N N . ASN A 1 202 ? -7.512 -19.031 -3.096 1 96.38 202 ASN A N 1
ATOM 1470 C CA . ASN A 1 202 ? -8.234 -18.172 -2.15 1 96.38 202 ASN A CA 1
ATOM 1471 C C . ASN A 1 202 ? -9.734 -18.172 -2.438 1 96.38 202 ASN A C 1
ATOM 1473 O O . ASN A 1 202 ? -10.547 -18.234 -1.516 1 96.38 202 ASN A O 1
ATOM 1477 N N . GLY A 1 203 ? -10.07 -18.047 -3.662 1 96.56 203 GLY A N 1
ATOM 1478 C CA . GLY A 1 203 ? -11.469 -18.094 -4.059 1 96.56 203 GLY A CA 1
ATOM 1479 C C . GLY A 1 203 ? -12.133 -19.422 -3.762 1 96.56 203 GLY A C 1
ATOM 1480 O O . GLY A 1 203 ? -13.273 -19.469 -3.307 1 96.56 203 GLY A O 1
ATOM 1481 N N . LEU A 1 204 ? -11.398 -20.469 -4.055 1 95.75 204 LEU A N 1
ATOM 1482 C CA . LEU A 1 204 ? -11.93 -21.797 -3.793 1 95.75 204 LEU A CA 1
ATOM 1483 C C . LEU A 1 204 ? -12.094 -22.031 -2.297 1 95.75 204 LEU A C 1
ATOM 1485 O O . LEU A 1 204 ? -13.047 -22.688 -1.868 1 95.75 204 LEU A O 1
ATOM 1489 N N . TYR A 1 205 ? -11.203 -21.516 -1.565 1 93.56 205 TYR A N 1
ATOM 1490 C CA . TYR A 1 205 ? -11.211 -21.719 -0.12 1 93.56 205 TYR A CA 1
ATOM 1491 C C . TYR A 1 205 ? -12.383 -20.984 0.522 1 93.56 205 TYR A C 1
ATOM 1493 O O . TYR A 1 205 ? -13.094 -21.547 1.353 1 93.56 205 TYR A O 1
ATOM 1501 N N . TYR A 1 206 ? -12.648 -19.781 0.13 1 92.75 206 TYR A N 1
ATOM 1502 C CA . TYR A 1 206 ? -13.656 -18.938 0.77 1 92.75 206 TYR A CA 1
ATOM 1503 C C . TYR A 1 206 ? -14.969 -18.969 -0.006 1 92.75 206 TYR A C 1
ATOM 1505 O O . TYR A 1 206 ? -15.984 -18.438 0.454 1 92.75 206 TYR A O 1
ATOM 1513 N N . ASN A 1 207 ? -14.945 -19.516 -1.158 1 94.69 207 ASN A N 1
ATOM 1514 C CA . ASN A 1 207 ? -16.094 -19.562 -2.061 1 94.69 207 ASN A CA 1
ATOM 1515 C C . ASN A 1 207 ? -16.594 -18.156 -2.393 1 94.69 207 ASN A C 1
ATOM 1517 O O . ASN A 1 207 ? -17.797 -17.938 -2.539 1 94.69 207 ASN A O 1
ATOM 1521 N N . GLU A 1 208 ? -15.68 -17.234 -2.363 1 96.25 208 GLU A N 1
ATOM 1522 C CA . GLU A 1 208 ? -15.953 -15.828 -2.652 1 96.25 208 GLU A CA 1
ATOM 1523 C C . GLU A 1 208 ? -14.672 -15.062 -2.955 1 96.25 208 GLU A C 1
ATOM 1525 O O . GLU A 1 208 ? -13.602 -15.414 -2.455 1 96.25 208 GLU A O 1
ATOM 1530 N N . ILE A 1 209 ? -14.797 -14.117 -3.836 1 96.31 209 ILE A N 1
ATOM 1531 C CA . ILE A 1 209 ? -13.68 -13.211 -4.082 1 96.31 209 ILE A CA 1
ATOM 1532 C C . ILE A 1 209 ? -14.172 -11.773 -4.133 1 96.31 209 ILE A C 1
ATOM 1534 O O . ILE A 1 209 ? -15.367 -11.523 -4.328 1 96.31 209 ILE A O 1
ATOM 1538 N N . ASN A 1 210 ? -13.352 -10.883 -3.846 1 94.94 210 ASN A N 1
ATOM 1539 C CA . ASN A 1 210 ? -13.633 -9.461 -3.951 1 94.94 210 ASN A CA 1
ATOM 1540 C C . ASN A 1 210 ? -12.461 -8.703 -4.57 1 94.94 210 ASN A C 1
ATOM 1542 O O . ASN A 1 210 ? -11.328 -9.172 -4.539 1 94.94 210 ASN A O 1
ATOM 1546 N N . PHE A 1 211 ? -12.781 -7.527 -5.129 1 92 211 PHE A N 1
ATOM 1547 C CA . PHE A 1 211 ? -11.781 -6.785 -5.895 1 92 211 PHE A CA 1
ATOM 1548 C C . PHE A 1 211 ? -10.688 -6.25 -4.977 1 92 211 PHE A C 1
ATOM 1550 O O . PHE A 1 211 ? -9.594 -5.918 -5.441 1 92 211 PHE A O 1
ATOM 1557 N N . ASN A 1 212 ? -10.875 -6.176 -3.662 1 87.06 212 ASN A N 1
ATOM 1558 C CA . ASN A 1 212 ? -9.93 -5.562 -2.73 1 87.06 212 ASN A CA 1
ATOM 1559 C C . ASN A 1 212 ? -9.039 -6.605 -2.07 1 87.06 212 ASN A C 1
ATOM 1561 O O . ASN A 1 212 ? -8.172 -6.266 -1.261 1 87.06 212 ASN A O 1
ATOM 1565 N N . VAL A 1 213 ? -9.211 -7.844 -2.434 1 89.44 213 VAL A N 1
ATOM 1566 C CA . VAL A 1 213 ? -8.508 -8.914 -1.73 1 89.44 213 VAL A CA 1
ATOM 1567 C C . VAL A 1 213 ? -7.012 -8.836 -2.023 1 89.44 213 VAL A C 1
ATOM 1569 O O . VAL A 1 213 ? -6.191 -9.266 -1.212 1 89.44 213 VAL A O 1
ATOM 1572 N N . GLY A 1 214 ? -6.613 -8.266 -3.148 1 92.25 214 GLY A N 1
ATOM 1573 C CA . GLY A 1 214 ? -5.246 -8.273 -3.641 1 92.25 214 GLY A CA 1
ATOM 1574 C C . GLY A 1 214 ? -4.297 -7.473 -2.773 1 92.25 214 GLY A C 1
ATOM 1575 O O . GLY A 1 214 ? -3.156 -7.883 -2.545 1 92.25 214 GLY A O 1
ATOM 1576 N N . LEU A 1 215 ? -4.707 -6.359 -2.301 1 87.38 215 LEU A N 1
ATOM 1577 C CA . LEU A 1 215 ? -3.826 -5.496 -1.521 1 87.38 215 LEU A CA 1
ATOM 1578 C C . LEU A 1 215 ? -3.402 -6.176 -0.225 1 87.38 215 LEU A C 1
ATOM 1580 O O . LEU A 1 215 ? -2.213 -6.227 0.094 1 87.38 215 LEU A O 1
ATOM 1584 N N . LEU A 1 216 ? -4.375 -6.695 0.482 1 88.31 216 LEU A N 1
ATOM 1585 C CA . LEU A 1 216 ? -4.062 -7.355 1.745 1 88.31 216 LEU A CA 1
ATOM 1586 C C . LEU A 1 216 ? -3.148 -8.555 1.519 1 88.31 216 LEU A C 1
ATOM 1588 O O . LEU A 1 216 ? -2.15 -8.727 2.223 1 88.31 216 LEU A O 1
ATOM 1592 N N . LEU A 1 217 ? -3.469 -9.336 0.55 1 93.31 217 LEU A N 1
ATOM 1593 C CA . LEU A 1 217 ? -2.664 -10.523 0.281 1 93.31 217 LEU A CA 1
ATOM 1594 C C . LEU A 1 217 ? -1.267 -10.133 -0.193 1 93.31 217 LEU A C 1
ATOM 1596 O O . LEU A 1 217 ? -0.292 -10.828 0.102 1 93.31 217 LEU A O 1
ATOM 1600 N N . GLY A 1 218 ? -1.237 -9.055 -0.924 1 93.44 218 GLY A N 1
ATOM 1601 C CA . GLY A 1 218 ? 0.059 -8.531 -1.325 1 93.44 218 GLY A CA 1
ATOM 1602 C C . GLY A 1 218 ? 0.916 -8.102 -0.151 1 93.44 218 GLY A C 1
ATOM 1603 O O . GLY A 1 218 ? 2.098 -8.438 -0.079 1 93.44 218 GLY A O 1
ATOM 1604 N N . VAL A 1 219 ? 0.351 -7.383 0.776 1 90.38 219 VAL A N 1
ATOM 1605 C CA . VAL A 1 219 ? 1.076 -6.898 1.944 1 90.38 219 VAL A CA 1
ATOM 1606 C C . VAL A 1 219 ? 1.529 -8.078 2.803 1 90.38 219 VAL A C 1
ATOM 1608 O O . VAL A 1 219 ? 2.668 -8.109 3.275 1 90.38 219 VAL A O 1
ATOM 1611 N N . ILE A 1 220 ? 0.654 -9.047 2.953 1 93.69 220 ILE A N 1
ATOM 1612 C CA . ILE A 1 220 ? 0.985 -10.234 3.729 1 93.69 220 ILE A CA 1
ATOM 1613 C C . ILE A 1 220 ? 2.117 -11 3.047 1 93.69 220 ILE A C 1
ATOM 1615 O O . ILE A 1 220 ? 3.086 -11.398 3.697 1 93.69 220 ILE A O 1
ATOM 1619 N N . GLY A 1 221 ? 1.928 -11.172 1.781 1 95.38 221 GLY A N 1
ATOM 1620 C CA . GLY A 1 221 ? 2.967 -11.867 1.038 1 95.38 221 GLY A CA 1
ATOM 1621 C C . GLY A 1 221 ? 4.312 -11.172 1.1 1 95.38 221 GLY A C 1
ATOM 1622 O O . GLY A 1 221 ? 5.348 -11.82 1.247 1 95.38 221 GLY A O 1
ATOM 1623 N N . PHE A 1 222 ? 4.281 -9.906 0.96 1 93.19 222 PHE A N 1
ATOM 1624 C CA . PHE A 1 222 ? 5.52 -9.141 1.034 1 93.19 222 PHE A CA 1
ATOM 1625 C C . PHE A 1 222 ? 6.137 -9.234 2.424 1 93.19 222 PHE A C 1
ATOM 1627 O O . PHE A 1 222 ? 7.352 -9.398 2.559 1 93.19 222 PHE A O 1
ATOM 1634 N N . ALA A 1 223 ? 5.312 -9.086 3.422 1 91.5 223 ALA A N 1
ATOM 1635 C CA . ALA A 1 223 ? 5.773 -9.234 4.797 1 91.5 223 ALA A CA 1
ATOM 1636 C C . ALA A 1 223 ? 6.426 -10.602 5.008 1 91.5 223 ALA A C 1
ATOM 1638 O O . ALA A 1 223 ? 7.477 -10.703 5.648 1 91.5 223 ALA A O 1
ATOM 1639 N N . ALA A 1 224 ? 5.777 -11.555 4.48 1 94.31 224 ALA A N 1
ATOM 1640 C CA . ALA A 1 224 ? 6.297 -12.922 4.586 1 94.31 224 ALA A CA 1
ATOM 1641 C C . ALA A 1 224 ? 7.648 -13.047 3.887 1 94.31 224 ALA A C 1
ATOM 1643 O O . ALA A 1 224 ? 8.562 -13.695 4.402 1 94.31 224 ALA A O 1
ATOM 1644 N N . ALA A 1 225 ? 7.777 -12.492 2.703 1 93.94 225 ALA A N 1
ATOM 1645 C CA . ALA A 1 225 ? 9.023 -12.539 1.95 1 93.94 225 ALA A CA 1
ATOM 1646 C C . ALA A 1 225 ? 10.156 -11.852 2.713 1 93.94 225 ALA A C 1
ATOM 1648 O O . ALA A 1 225 ? 11.281 -12.359 2.766 1 93.94 225 ALA A O 1
ATOM 1649 N N . ILE A 1 226 ? 9.844 -10.711 3.291 1 88.62 226 ILE A N 1
ATOM 1650 C CA . ILE A 1 226 ? 10.852 -9.953 4.02 1 88.62 226 ILE A CA 1
ATOM 1651 C C . ILE A 1 226 ? 11.234 -10.695 5.301 1 88.62 226 ILE A C 1
ATOM 1653 O O . ILE A 1 226 ? 12.414 -10.797 5.637 1 88.62 226 ILE A O 1
ATOM 1657 N N . LEU A 1 227 ? 10.188 -11.156 5.977 1 89.12 227 LEU A N 1
ATOM 1658 C CA . LEU A 1 227 ? 10.422 -11.914 7.203 1 89.12 227 LEU A CA 1
ATOM 1659 C C . LEU A 1 227 ? 11.312 -13.117 6.941 1 89.12 227 LEU A C 1
ATOM 1661 O O . LEU A 1 227 ? 12.18 -13.445 7.758 1 89.12 227 LEU A O 1
ATOM 1665 N N . GLY A 1 228 ? 11.062 -13.781 5.945 1 91.5 228 GLY A N 1
ATOM 1666 C CA . GLY A 1 228 ? 11.844 -14.953 5.578 1 91.5 228 GLY A CA 1
ATOM 1667 C C . GLY A 1 228 ? 13.227 -14.609 5.062 1 91.5 228 GLY A C 1
ATOM 1668 O O . GLY A 1 228 ? 14.156 -15.414 5.172 1 91.5 228 GLY A O 1
ATOM 1669 N N . GLY A 1 229 ? 13.453 -13.469 4.457 1 88.38 229 GLY A N 1
ATOM 1670 C CA . GLY A 1 229 ? 14.641 -13.055 3.729 1 88.38 229 GLY A CA 1
ATOM 1671 C C . GLY A 1 229 ? 14.391 -12.867 2.242 1 88.38 229 GLY A C 1
ATOM 1672 O O . GLY A 1 229 ? 14.492 -13.82 1.468 1 88.38 229 GLY A O 1
ATOM 1673 N N . LEU A 1 230 ? 14.156 -11.609 1.894 1 87.38 230 LEU A N 1
ATOM 1674 C CA . LEU A 1 230 ? 13.812 -11.305 0.511 1 87.38 230 LEU A CA 1
ATOM 1675 C C . LEU A 1 230 ? 14.914 -11.75 -0.44 1 87.38 230 LEU A C 1
ATOM 1677 O O . LEU A 1 230 ? 16.094 -11.477 -0.199 1 87.38 230 LEU A O 1
ATOM 1681 N N . GLY A 1 231 ? 14.594 -12.484 -1.503 1 87.38 231 GLY A N 1
ATOM 1682 C CA . GLY A 1 231 ? 15.562 -13 -2.457 1 87.38 231 GLY A CA 1
ATOM 1683 C C . GLY A 1 231 ? 15.891 -14.469 -2.246 1 87.38 231 GLY A C 1
ATOM 1684 O O . GLY A 1 231 ? 16.547 -15.086 -3.084 1 87.38 231 GLY A O 1
ATOM 1685 N N . ASN A 1 232 ? 15.445 -14.961 -1.147 1 91 232 ASN A N 1
ATOM 1686 C CA . ASN A 1 232 ? 15.641 -16.375 -0.842 1 91 232 ASN A CA 1
ATOM 1687 C C . ASN A 1 232 ? 14.32 -17.141 -0.888 1 91 232 ASN A C 1
ATOM 1689 O O . ASN A 1 232 ? 13.453 -16.938 -0.039 1 91 232 ASN A O 1
ATOM 1693 N N . ILE A 1 233 ? 14.305 -18.062 -1.79 1 92.25 233 ILE A N 1
ATOM 1694 C CA . ILE A 1 233 ? 13.062 -18.797 -2.029 1 92.25 233 ILE A CA 1
ATOM 1695 C C . ILE A 1 233 ? 12.688 -19.594 -0.783 1 92.25 233 ILE A C 1
ATOM 1697 O O . ILE A 1 233 ? 11.508 -19.656 -0.412 1 92.25 233 ILE A O 1
ATOM 1701 N N . TYR A 1 234 ? 13.617 -20.172 -0.116 1 93.44 234 TYR A N 1
ATOM 1702 C CA . TYR A 1 234 ? 13.344 -20.953 1.09 1 93.44 234 TYR A CA 1
ATOM 1703 C C . TYR A 1 234 ? 12.883 -20.047 2.227 1 93.44 234 TYR A C 1
ATOM 1705 O O . TYR A 1 234 ? 12 -20.422 3.004 1 93.44 234 TYR A O 1
ATOM 1713 N N . GLY A 1 235 ? 13.516 -18.938 2.305 1 93.5 235 GLY A N 1
ATOM 1714 C CA . GLY A 1 235 ? 13.055 -17.953 3.268 1 93.5 235 GLY A CA 1
ATOM 1715 C C . GLY A 1 235 ? 11.617 -17.516 3.041 1 93.5 235 GLY A C 1
ATOM 1716 O O . GLY A 1 235 ? 10.844 -17.391 3.992 1 93.5 235 GLY A O 1
ATOM 1717 N N . ALA A 1 236 ? 11.312 -17.328 1.806 1 94.56 236 ALA A N 1
ATOM 1718 C CA . ALA A 1 236 ? 9.961 -16.906 1.449 1 94.56 236 ALA A CA 1
ATOM 1719 C C . ALA A 1 236 ? 8.93 -17.953 1.873 1 94.56 236 ALA A C 1
ATOM 1721 O O . ALA A 1 236 ? 7.863 -17.609 2.393 1 94.56 236 ALA A O 1
ATOM 1722 N N . ILE A 1 237 ? 9.25 -19.203 1.607 1 95.19 237 ILE A N 1
ATOM 1723 C CA . ILE A 1 237 ? 8.359 -20.281 1.989 1 95.19 237 ILE A CA 1
ATOM 1724 C C . ILE A 1 237 ? 8.188 -20.312 3.506 1 95.19 237 ILE A C 1
ATOM 1726 O O . ILE A 1 237 ? 7.062 -20.312 4.008 1 95.19 237 ILE A O 1
ATOM 1730 N N . LEU A 1 238 ? 9.242 -20.234 4.215 1 95.12 238 LEU A N 1
ATOM 1731 C CA . LEU A 1 238 ? 9.219 -20.234 5.676 1 95.12 238 LEU A CA 1
ATOM 1732 C C . LEU A 1 238 ? 8.453 -19.016 6.199 1 95.12 238 LEU A C 1
ATOM 1734 O O . LEU A 1 238 ? 7.672 -19.125 7.148 1 95.12 238 LEU A O 1
ATOM 1738 N N . GLY A 1 239 ? 8.734 -17.906 5.633 1 95.31 239 GLY A N 1
ATOM 1739 C CA . GLY A 1 239 ? 8.055 -16.703 6.035 1 95.31 239 GLY A CA 1
ATOM 1740 C C . GLY A 1 239 ? 6.547 -16.766 5.863 1 95.31 239 GLY A C 1
ATOM 1741 O O . GLY A 1 239 ? 5.793 -16.297 6.715 1 95.31 239 GLY A O 1
ATOM 1742 N N . GLY A 1 240 ? 6.102 -17.344 4.711 1 96.25 240 GLY A N 1
ATOM 1743 C CA . GLY A 1 240 ? 4.676 -17.516 4.48 1 96.25 240 GLY A CA 1
ATOM 1744 C C . GLY A 1 240 ? 4.004 -18.391 5.52 1 96.25 240 GLY A C 1
ATOM 1745 O O . GLY A 1 240 ? 2.943 -18.031 6.043 1 96.25 240 GLY A O 1
ATOM 1746 N N . PHE A 1 241 ? 4.637 -19.438 5.828 1 95.25 241 PHE A N 1
ATOM 1747 C CA . PHE A 1 241 ? 4.086 -20.344 6.82 1 95.25 241 PHE A CA 1
ATOM 1748 C C . PHE A 1 241 ? 4.133 -19.734 8.211 1 95.25 241 PHE A C 1
ATOM 1750 O O . PHE A 1 241 ? 3.225 -19.938 9.023 1 95.25 241 PHE A O 1
ATOM 1757 N N . LEU A 1 242 ? 5.188 -19.031 8.484 1 95 242 LEU A N 1
ATOM 1758 C CA . LEU A 1 242 ? 5.293 -18.359 9.773 1 95 242 LEU A CA 1
ATOM 1759 C C . LEU A 1 242 ? 4.188 -17.328 9.938 1 95 242 LEU A C 1
ATOM 1761 O O . LEU A 1 242 ? 3.59 -17.203 11.008 1 95 242 LEU A O 1
ATOM 1765 N N . PHE A 1 243 ? 3.973 -16.578 8.922 1 94.75 243 PHE A N 1
ATOM 1766 C CA . PHE A 1 243 ? 2.906 -15.586 9 1 94.75 243 PHE A CA 1
ATOM 1767 C C . PHE A 1 243 ? 1.56 -16.266 9.25 1 94.75 243 PHE A C 1
ATOM 1769 O O . PHE A 1 243 ? 0.764 -15.789 10.062 1 94.75 243 PHE A O 1
ATOM 1776 N N . ALA A 1 244 ? 1.345 -17.312 8.5 1 92.44 244 ALA A N 1
ATOM 1777 C CA . ALA A 1 244 ? 0.102 -18.062 8.688 1 92.44 244 ALA A CA 1
ATOM 1778 C C . ALA A 1 244 ? -0.012 -18.578 10.117 1 92.44 244 ALA A C 1
ATOM 1780 O O . ALA A 1 244 ? -1.093 -18.562 10.711 1 92.44 244 ALA A O 1
ATOM 1781 N N . ALA A 1 245 ? 1.022 -19.047 10.609 1 93.12 245 ALA A N 1
ATOM 1782 C CA . ALA A 1 245 ? 1.046 -19.547 11.984 1 93.12 245 ALA A CA 1
ATOM 1783 C C . ALA A 1 245 ? 0.733 -18.422 12.977 1 93.12 245 ALA A C 1
ATOM 1785 O O . ALA A 1 245 ? 0.031 -18.641 13.961 1 93.12 245 ALA A O 1
ATOM 1786 N N . LEU A 1 246 ? 1.262 -17.297 12.734 1 91.88 246 LEU A N 1
ATOM 1787 C CA . LEU A 1 246 ? 1.008 -16.141 13.602 1 91.88 246 LEU A CA 1
ATOM 1788 C C . LEU A 1 246 ? -0.465 -15.75 13.57 1 91.88 246 LEU A C 1
ATOM 1790 O O . LEU A 1 246 ? -1.021 -15.312 14.578 1 91.88 246 LEU A O 1
ATOM 1794 N N . GLN A 1 247 ? -1.013 -15.859 12.367 1 89.94 247 GLN A N 1
ATOM 1795 C CA . GLN A 1 247 ? -2.441 -15.578 12.266 1 89.94 247 GLN A CA 1
ATOM 1796 C C . GLN A 1 247 ? -3.254 -16.562 13.109 1 89.94 247 GLN A C 1
ATOM 1798 O O . GLN A 1 247 ? -4.211 -16.156 13.781 1 89.94 247 GLN A O 1
ATOM 1803 N N . VAL A 1 248 ? -2.855 -17.797 13.023 1 86.56 248 VAL A N 1
ATOM 1804 C CA . VAL A 1 248 ? -3.549 -18.812 13.797 1 86.56 248 VAL A CA 1
ATOM 1805 C C . VAL A 1 248 ? -3.373 -18.547 15.289 1 86.56 248 VAL A C 1
ATOM 1807 O O . VAL A 1 248 ? -4.332 -18.625 16.062 1 86.56 248 VAL A O 1
ATOM 1810 N N . LEU A 1 249 ? -2.223 -18.219 15.688 1 86.44 249 LEU A N 1
ATOM 1811 C CA . LEU A 1 249 ? -1.945 -17.891 17.078 1 86.44 249 LEU A CA 1
ATOM 1812 C C . LEU A 1 249 ? -2.732 -16.656 17.516 1 86.44 249 LEU A C 1
ATOM 1814 O O . LEU A 1 249 ? -3.256 -16.609 18.625 1 86.44 249 LEU A O 1
ATOM 1818 N N . GLY A 1 250 ? -2.738 -15.664 16.656 1 84.62 250 GLY A N 1
ATOM 1819 C CA . GLY A 1 250 ? -3.504 -14.461 16.953 1 84.62 250 GLY A CA 1
ATOM 1820 C C . GLY A 1 250 ? -4.988 -14.734 17.109 1 84.62 250 GLY A C 1
ATOM 1821 O O . GLY A 1 250 ? -5.637 -14.148 17.984 1 84.62 250 GLY A O 1
ATOM 1822 N N . SER A 1 251 ? -5.492 -15.578 16.266 1 81.62 251 SER A N 1
ATOM 1823 C CA . SER A 1 251 ? -6.906 -15.922 16.328 1 81.62 251 SER A CA 1
ATOM 1824 C C . SER A 1 251 ? -7.234 -16.641 17.641 1 81.62 251 SER A C 1
ATOM 1826 O O . SER A 1 251 ? -8.344 -16.516 18.156 1 81.62 251 SER A O 1
ATOM 1828 N N . ALA A 1 252 ? -6.262 -17.344 18.109 1 78.62 252 ALA A N 1
ATOM 1829 C CA . ALA A 1 252 ? -6.469 -18.094 19.359 1 78.62 252 ALA A CA 1
ATOM 1830 C C . ALA A 1 252 ? -6.23 -17.203 20.578 1 78.62 252 ALA A C 1
ATOM 1832 O O . ALA A 1 252 ? -6.961 -17.297 21.562 1 78.62 252 ALA A O 1
ATOM 1833 N N . MET A 1 253 ? -5.316 -16.344 20.516 1 77.88 253 MET A N 1
ATOM 1834 C CA . MET A 1 253 ? -4.855 -15.594 21.672 1 77.88 253 MET A CA 1
ATOM 1835 C C . MET A 1 253 ? -5.664 -14.312 21.859 1 77.88 253 MET A C 1
ATOM 1837 O O . MET A 1 253 ? -5.898 -13.867 22.984 1 77.88 253 MET A O 1
ATOM 1841 N N . LEU A 1 254 ? -6.004 -13.688 20.766 1 74.62 254 LEU A N 1
ATOM 1842 C CA . LEU A 1 254 ? -6.602 -12.359 20.844 1 74.62 254 LEU A CA 1
ATOM 1843 C C . LEU A 1 254 ? -7.93 -12.406 21.594 1 74.62 254 LEU A C 1
ATOM 1845 O O . LEU A 1 254 ? -8.188 -11.57 22.469 1 74.62 254 LEU A O 1
ATOM 1849 N N . PRO A 1 255 ? -8.812 -13.359 21.25 1 67.44 255 PRO A N 1
ATOM 1850 C CA . PRO A 1 255 ? -10.031 -13.406 22.047 1 67.44 255 PRO A CA 1
ATOM 1851 C C . PRO A 1 255 ? -9.758 -13.617 23.547 1 67.44 255 PRO A C 1
ATOM 1853 O O . PRO A 1 255 ? -10.57 -13.234 24.391 1 67.44 255 PRO A O 1
ATOM 1856 N N . ALA A 1 256 ? -8.719 -14.227 23.734 1 66.75 256 ALA A N 1
ATOM 1857 C CA . ALA A 1 256 ? -8.352 -14.461 25.125 1 66.75 256 ALA A CA 1
ATOM 1858 C C . ALA A 1 256 ? -7.863 -13.18 25.797 1 66.75 256 ALA A C 1
ATOM 1860 O O . ALA A 1 256 ? -8.078 -12.969 27 1 66.75 256 ALA A O 1
ATOM 1861 N N . LEU A 1 257 ? -7.195 -12.297 25.078 1 65 257 LEU A N 1
ATOM 1862 C CA . LEU A 1 257 ? -6.625 -11.078 25.641 1 65 257 LEU A CA 1
ATOM 1863 C C . LEU A 1 257 ? -7.648 -9.953 25.641 1 65 257 LEU A C 1
ATOM 1865 O O . LEU A 1 257 ? -7.68 -9.133 26.562 1 65 257 LEU A O 1
ATOM 1869 N N . VAL A 1 258 ? -8.359 -9.727 24.531 1 63.47 258 VAL A N 1
ATOM 1870 C CA . VAL A 1 258 ? -9.383 -8.688 24.422 1 63.47 258 VAL A CA 1
ATOM 1871 C C . VAL A 1 258 ? -10.742 -9.328 24.156 1 63.47 258 VAL A C 1
ATOM 1873 O O . VAL A 1 258 ? -11 -9.82 23.062 1 63.47 258 VAL A O 1
ATOM 1876 N N . PRO A 1 259 ? -11.609 -9.375 25.219 1 60.38 259 PRO A N 1
ATOM 1877 C CA . PRO A 1 259 ? -12.93 -9.992 25.062 1 60.38 259 PRO A CA 1
ATOM 1878 C C . PRO A 1 259 ? -13.727 -9.398 23.891 1 60.38 259 PRO A C 1
ATOM 1880 O O . PRO A 1 259 ? -13.664 -8.188 23.656 1 60.38 259 PRO A O 1
ATOM 1883 N N . ASP A 1 260 ? -14.305 -10.211 22.984 1 58.81 260 ASP A N 1
ATOM 1884 C CA . ASP A 1 260 ? -15.25 -9.867 21.922 1 58.81 260 ASP A CA 1
ATOM 1885 C C . ASP A 1 260 ? -14.516 -9.406 20.656 1 58.81 260 ASP A C 1
ATOM 1887 O O . ASP A 1 260 ? -15.117 -8.789 19.781 1 58.81 260 ASP A O 1
ATOM 1891 N N . ILE A 1 261 ? -13.25 -9.5 20.781 1 60.81 261 ILE A N 1
ATOM 1892 C CA . ILE A 1 261 ? -12.578 -9.078 19.562 1 60.81 261 ILE A CA 1
ATOM 1893 C C . ILE A 1 261 ? -12.758 -10.141 18.484 1 60.81 261 ILE A C 1
ATOM 1895 O O . ILE A 1 261 ? -12.438 -11.312 18.688 1 60.81 261 ILE A O 1
ATOM 1899 N N . PRO A 1 262 ? -13.508 -9.703 17.406 1 59.78 262 PRO A N 1
ATOM 1900 C CA . PRO A 1 262 ? -13.719 -10.648 16.312 1 59.78 262 PRO A CA 1
ATOM 1901 C C . PRO A 1 262 ? -12.414 -11.234 15.773 1 59.78 262 PRO A C 1
ATOM 1903 O O . PRO A 1 262 ? -11.359 -10.602 15.883 1 59.78 262 PRO A O 1
ATOM 1906 N N . SER A 1 263 ? -12.367 -12.57 15.492 1 57.19 263 SER A N 1
ATOM 1907 C CA . SER A 1 263 ? -11.281 -13.312 14.859 1 57.19 263 SER A CA 1
ATOM 1908 C C . SER A 1 263 ? -10.688 -12.531 13.688 1 57.19 263 SER A C 1
ATOM 1910 O O . SER A 1 263 ? -9.586 -12.836 13.234 1 57.19 263 SER A O 1
ATOM 1912 N N . ALA A 1 264 ? -11.398 -11.531 13.32 1 58.06 264 ALA A N 1
ATOM 1913 C CA . ALA A 1 264 ? -10.938 -10.703 12.211 1 58.06 264 ALA A CA 1
ATOM 1914 C C . ALA A 1 264 ? -9.617 -10.016 12.562 1 58.06 264 ALA A C 1
ATOM 1916 O O . ALA A 1 264 ? -8.891 -9.57 11.672 1 58.06 264 ALA A O 1
ATOM 1917 N N . TYR A 1 265 ? -9.141 -10.266 13.773 1 69.62 265 TYR A N 1
ATOM 1918 C CA . TYR A 1 265 ? -7.988 -9.484 14.203 1 69.62 265 TYR A CA 1
ATOM 1919 C C . TYR A 1 265 ? -6.703 -10.289 14.094 1 69.62 265 TYR A C 1
ATOM 1921 O O . TYR A 1 265 ? -5.641 -9.844 14.539 1 69.62 265 TYR A O 1
ATOM 1929 N N . LYS A 1 266 ? -6.84 -11.336 13.516 1 77.56 266 LYS A N 1
ATOM 1930 C CA . LYS A 1 266 ? -5.68 -12.203 13.336 1 77.56 266 LYS A CA 1
ATOM 1931 C C . LYS A 1 266 ? -4.613 -11.531 12.477 1 77.56 266 LYS A C 1
ATOM 1933 O O . LYS A 1 266 ? -3.418 -11.695 12.719 1 77.56 266 LYS A O 1
ATOM 1938 N N . ASP A 1 267 ? -4.969 -10.742 11.555 1 81.38 267 ASP A N 1
ATOM 1939 C CA . ASP A 1 267 ? -4.004 -10.078 10.68 1 81.38 267 ASP A CA 1
ATOM 1940 C C . ASP A 1 267 ? -3.242 -8.992 11.438 1 81.38 267 ASP A C 1
ATOM 1942 O O . ASP A 1 267 ? -2.035 -8.836 11.25 1 81.38 267 ASP A O 1
ATOM 1946 N N . VAL A 1 268 ? -3.953 -8.32 12.289 1 81.81 268 VAL A N 1
ATOM 1947 C CA . VAL A 1 268 ? -3.33 -7.246 13.055 1 81.81 268 VAL A CA 1
ATOM 1948 C C . VAL A 1 268 ? -2.25 -7.816 13.969 1 81.81 268 VAL A C 1
ATOM 1950 O O . VAL A 1 268 ? -1.146 -7.273 14.055 1 81.81 268 VAL A O 1
ATOM 1953 N N . PHE A 1 269 ? -2.625 -8.883 14.578 1 85.81 269 PHE A N 1
ATOM 1954 C CA . PHE A 1 269 ? -1.664 -9.555 15.445 1 85.81 269 PHE A CA 1
ATOM 1955 C C . PHE A 1 269 ? -0.437 -9.992 14.648 1 85.81 269 PHE A C 1
ATOM 1957 O O . PHE A 1 269 ? 0.697 -9.742 15.062 1 85.81 269 PHE A O 1
ATOM 1964 N N . ALA A 1 270 ? -0.686 -10.625 13.586 1 89.12 270 ALA A N 1
ATOM 1965 C CA . ALA A 1 270 ? 0.41 -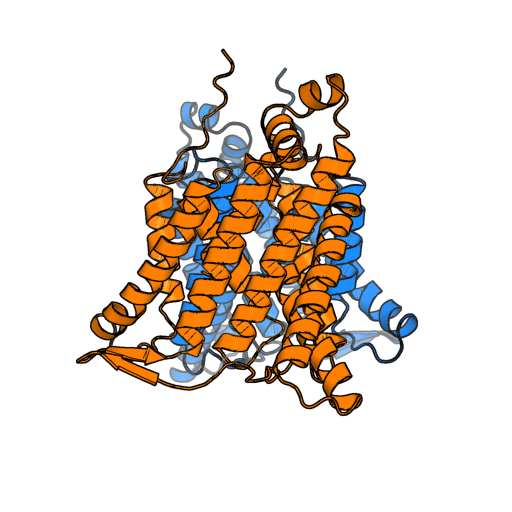11.125 12.758 1 89.12 270 ALA A CA 1
ATOM 1966 C C . ALA A 1 270 ? 1.302 -9.984 12.281 1 89.12 270 ALA A C 1
ATOM 1968 O O . ALA A 1 270 ? 2.529 -10.07 12.359 1 89.12 270 ALA A O 1
ATOM 1969 N N . PHE A 1 271 ? 0.687 -8.938 11.844 1 89.12 271 PHE A N 1
ATOM 1970 C CA . PHE A 1 271 ? 1.454 -7.793 11.359 1 89.12 271 PHE A CA 1
ATOM 1971 C C . PHE A 1 271 ? 2.273 -7.18 12.492 1 89.12 271 PHE A C 1
ATOM 1973 O O . PHE A 1 271 ? 3.441 -6.836 12.305 1 89.12 271 PHE A O 1
ATOM 1980 N N . ALA A 1 272 ? 1.713 -7.059 13.633 1 86.69 272 ALA A N 1
ATOM 1981 C CA . ALA A 1 272 ? 2.41 -6.48 14.781 1 86.69 272 ALA A CA 1
ATOM 1982 C C . ALA A 1 272 ? 3.643 -7.305 15.141 1 86.69 272 ALA A C 1
ATOM 1984 O O . ALA A 1 272 ? 4.719 -6.75 15.375 1 86.69 272 ALA A O 1
ATOM 1985 N N . VAL A 1 273 ? 3.461 -8.562 15.141 1 89 273 VAL A N 1
ATOM 1986 C CA . VAL A 1 273 ? 4.566 -9.438 15.5 1 89 273 VAL A CA 1
ATOM 1987 C C . VAL A 1 273 ? 5.652 -9.375 14.43 1 89 273 VAL A C 1
ATOM 1989 O O . VAL A 1 273 ? 6.844 -9.344 14.742 1 89 273 VAL A O 1
ATOM 1992 N N . VAL A 1 274 ? 5.23 -9.344 13.195 1 89.5 274 VAL A N 1
ATOM 1993 C CA . VAL A 1 274 ? 6.199 -9.281 12.102 1 89.5 274 VAL A CA 1
ATOM 1994 C C . VAL A 1 274 ? 6.988 -7.98 12.188 1 89.5 274 VAL A C 1
ATOM 1996 O O . VAL A 1 274 ? 8.195 -7.961 11.945 1 89.5 274 VAL A O 1
ATOM 1999 N N . ILE A 1 275 ? 6.352 -6.863 12.484 1 89 275 ILE A N 1
ATOM 2000 C CA . ILE A 1 275 ? 7.02 -5.574 12.641 1 89 275 ILE A CA 1
ATOM 2001 C C . ILE A 1 275 ? 8.094 -5.676 13.719 1 89 275 ILE A C 1
ATOM 2003 O O . ILE A 1 275 ? 9.227 -5.23 13.523 1 89 275 ILE A O 1
ATOM 2007 N N . VAL A 1 276 ? 7.77 -6.316 14.82 1 88.5 276 VAL A N 1
ATOM 2008 C CA . VAL A 1 276 ? 8.703 -6.477 15.93 1 88.5 276 VAL A CA 1
ATOM 2009 C C . VAL A 1 276 ? 9.875 -7.352 15.492 1 88.5 276 VAL A C 1
ATOM 2011 O O . VAL A 1 276 ? 11.039 -7.031 15.773 1 88.5 276 VAL A O 1
ATOM 2014 N N . LEU A 1 277 ? 9.578 -8.406 14.781 1 87.31 277 LEU A N 1
ATOM 2015 C CA . LEU A 1 277 ? 10.625 -9.305 14.312 1 87.31 277 LEU A CA 1
ATOM 2016 C C . LEU A 1 277 ? 11.555 -8.602 13.336 1 87.31 277 LEU A C 1
ATOM 2018 O O . LEU A 1 277 ? 12.766 -8.828 13.352 1 87.31 277 LEU A O 1
ATOM 2022 N N . MET A 1 278 ? 11.016 -7.789 12.531 1 83.25 278 MET A N 1
ATOM 2023 C CA . MET A 1 278 ? 11.812 -7.062 11.555 1 83.25 278 MET A CA 1
ATOM 2024 C C . MET A 1 278 ? 12.719 -6.043 12.242 1 83.25 278 MET A C 1
ATOM 2026 O O . MET A 1 278 ? 13.82 -5.758 11.758 1 83.25 278 MET A O 1
ATOM 2030 N N . ALA A 1 279 ? 12.203 -5.48 13.312 1 81.06 279 ALA A N 1
ATOM 2031 C CA . ALA A 1 279 ? 13.016 -4.547 14.086 1 81.06 279 ALA A CA 1
ATOM 2032 C C . ALA A 1 279 ? 14.195 -5.262 14.734 1 81.06 279 ALA A C 1
ATOM 2034 O O . ALA A 1 279 ? 15.281 -4.691 14.867 1 81.06 279 ALA A O 1
ATOM 2035 N N . TRP A 1 280 ? 13.961 -6.488 15.062 1 84.38 280 TRP A N 1
ATOM 2036 C CA . TRP A 1 280 ? 14.992 -7.281 15.719 1 84.38 280 TRP A CA 1
ATOM 2037 C C . TRP A 1 280 ? 15.961 -7.863 14.695 1 84.38 280 TRP A C 1
ATOM 2039 O O . TRP A 1 280 ? 17.172 -7.938 14.938 1 84.38 280 TRP A O 1
ATOM 2049 N N . LYS A 1 281 ? 15.438 -8.297 13.539 1 84.94 281 LYS A N 1
ATOM 2050 C CA . LYS A 1 281 ? 16.234 -8.883 12.461 1 84.94 281 LYS A CA 1
ATOM 2051 C C . LYS A 1 281 ? 15.859 -8.273 11.109 1 84.94 281 LYS A C 1
ATOM 2053 O O . LYS A 1 281 ? 15.25 -8.945 10.273 1 84.94 281 LYS A O 1
ATOM 2058 N N . PRO A 1 282 ? 16.469 -7.188 10.805 1 79.31 282 PRO A N 1
ATOM 2059 C CA . PRO A 1 282 ? 16.062 -6.43 9.625 1 79.31 282 PRO A CA 1
ATOM 2060 C C . PRO A 1 282 ? 16.438 -7.125 8.32 1 79.31 282 PRO A C 1
ATOM 2062 O O . PRO A 1 282 ? 15.922 -6.766 7.254 1 79.31 282 PRO A O 1
ATOM 2065 N N . THR A 1 283 ? 17.297 -8.164 8.359 1 78.62 283 THR A N 1
ATOM 2066 C CA . THR A 1 283 ? 17.703 -8.852 7.141 1 78.62 283 THR A CA 1
ATOM 2067 C C . THR A 1 283 ? 16.859 -10.102 6.91 1 78.62 283 THR A C 1
ATOM 2069 O O . THR A 1 283 ? 17.047 -10.805 5.918 1 78.62 283 THR A O 1
ATOM 2072 N N . GLY A 1 284 ? 15.898 -10.336 7.75 1 80.69 284 GLY A N 1
ATOM 2073 C CA . GLY A 1 284 ? 15.07 -11.523 7.66 1 80.69 284 GLY A CA 1
ATOM 2074 C C . GLY A 1 284 ? 15.68 -12.727 8.344 1 80.69 284 GLY A C 1
ATOM 2075 O O . GLY A 1 284 ? 16.766 -12.648 8.906 1 80.69 284 GLY A O 1
ATOM 2076 N N . LEU A 1 285 ? 14.977 -13.773 8.312 1 86 285 LEU A N 1
ATOM 2077 C CA . LEU A 1 285 ? 15.383 -14.984 9.023 1 86 285 LEU A CA 1
ATOM 2078 C C . LEU A 1 285 ? 16.516 -15.688 8.289 1 86 285 LEU A C 1
ATOM 2080 O O . LEU A 1 285 ? 17.438 -16.219 8.922 1 86 285 LEU A O 1
ATOM 2084 N N . ILE A 1 286 ? 16.375 -15.695 7.023 1 83.44 286 ILE A N 1
ATOM 2085 C CA . ILE A 1 286 ? 17.438 -16.25 6.191 1 83.44 286 ILE A CA 1
ATOM 2086 C C . ILE A 1 286 ? 18.016 -15.156 5.301 1 83.44 286 ILE A C 1
ATOM 2088 O O . ILE A 1 286 ? 17.359 -14.68 4.375 1 83.44 286 ILE A O 1
ATOM 2092 N N . ALA A 1 287 ? 19.156 -14.523 5.762 1 66.56 287 ALA A N 1
ATOM 2093 C CA . ALA A 1 287 ? 19.781 -13.398 5.07 1 66.56 287 ALA A CA 1
ATOM 2094 C C . ALA A 1 287 ? 20.25 -13.805 3.676 1 66.56 287 ALA A C 1
ATOM 2096 O O . ALA A 1 287 ? 20.672 -14.945 3.465 1 66.56 287 ALA A O 1
ATOM 2097 N N . GLU A 1 288 ? 19.891 -12.961 2.688 1 62.03 288 GLU A N 1
ATOM 2098 C CA . GLU A 1 288 ? 20.422 -13.203 1.352 1 62.03 288 GLU A CA 1
ATOM 2099 C C . GLU A 1 288 ? 21.953 -13.227 1.364 1 62.03 288 GLU A C 1
ATOM 2101 O O . GLU A 1 288 ? 22.578 -12.531 2.162 1 62.03 288 GLU A O 1
ATOM 2106 N N . LYS A 1 289 ? 22.672 -14.227 0.979 1 47.25 289 LYS A N 1
ATOM 2107 C CA . LYS A 1 289 ? 24.125 -14.195 0.854 1 47.25 289 LYS A CA 1
ATOM 2108 C C . LYS A 1 289 ? 24.594 -12.922 0.155 1 47.25 289 LYS A C 1
ATOM 2110 O O . LYS A 1 289 ? 24.219 -12.664 -0.991 1 47.25 289 LYS A O 1
ATOM 2115 N N . ALA A 1 290 ? 24.609 -11.797 0.877 1 44.88 290 ALA A N 1
ATOM 2116 C CA . ALA A 1 290 ? 25.359 -10.672 0.31 1 44.88 290 ALA A CA 1
ATOM 2117 C C . ALA A 1 290 ? 26.484 -11.164 -0.601 1 44.88 290 ALA A C 1
ATOM 2119 O O . ALA A 1 290 ? 27.234 -12.055 -0.231 1 44.88 290 ALA A O 1
ATOM 2120 N N . SER A 1 291 ? 26.25 -11.203 -1.812 1 36.72 291 SER A N 1
ATOM 2121 C CA . SER A 1 291 ? 27.5 -11.375 -2.564 1 36.72 291 SER A CA 1
ATOM 2122 C C . SER A 1 291 ? 28.641 -10.594 -1.934 1 36.72 291 SER A C 1
ATOM 2124 O O . SER A 1 291 ? 28.547 -9.375 -1.773 1 36.72 291 SER A O 1
ATOM 2126 N N . GLU A 1 292 ? 29.219 -11 -0.969 1 35.09 292 GLU A N 1
ATOM 2127 C CA . GLU A 1 292 ? 30.469 -10.383 -0.561 1 35.09 292 GLU A CA 1
ATOM 2128 C C . GLU A 1 292 ? 31.25 -9.875 -1.768 1 35.09 292 GLU A C 1
ATOM 2130 O O . GLU A 1 292 ? 31.625 -10.648 -2.654 1 35.09 292 GLU A O 1
ATOM 2135 N N . ARG A 1 293 ? 30.953 -8.656 -2.268 1 34.16 293 ARG A N 1
ATOM 2136 C CA . ARG A 1 293 ? 31.969 -7.992 -3.076 1 34.16 293 ARG A CA 1
ATOM 2137 C C . ARG A 1 293 ? 33.344 -8.117 -2.432 1 34.16 293 ARG A C 1
ATOM 2139 O O . ARG A 1 293 ? 33.562 -7.59 -1.34 1 34.16 293 ARG A O 1
ATOM 2146 N N . VAL A 1 294 ? 33.906 -9.18 -2.508 1 26.56 294 VAL A N 1
ATOM 2147 C CA . VAL A 1 294 ? 35.344 -9.195 -2.35 1 26.56 294 VAL A CA 1
ATOM 2148 C C . VAL A 1 294 ? 36.031 -8.516 -3.547 1 26.56 294 VAL A C 1
ATOM 2150 O O . VAL A 1 294 ? 35.594 -8.727 -4.691 1 26.56 294 VAL A O 1
ATOM 2153 N N . MET B 1 1 ? -5.641 20.891 -2.162 1 90.31 1 MET B N 1
ATOM 2154 C CA . MET B 1 1 ? -4.914 21.281 -0.957 1 90.31 1 MET B CA 1
ATOM 2155 C C . MET B 1 1 ? -4.586 20.062 -0.103 1 90.31 1 MET B C 1
ATOM 2157 O O . MET B 1 1 ? -3.459 19.906 0.368 1 90.31 1 MET B O 1
ATOM 2161 N N . ILE B 1 2 ? -5.5 19.109 -0.077 1 94.69 2 ILE B N 1
ATOM 2162 C CA . ILE B 1 2 ? -5.34 17.922 0.757 1 94.69 2 ILE B CA 1
ATOM 2163 C C . ILE B 1 2 ? -4.145 17.109 0.273 1 94.69 2 ILE B C 1
ATOM 2165 O O . ILE B 1 2 ? -3.27 16.75 1.064 1 94.69 2 ILE B O 1
ATOM 2169 N N . TYR B 1 3 ? -4.039 16.938 -1.036 1 96.38 3 TYR B N 1
ATOM 2170 C CA . TYR B 1 3 ? -2.949 16.141 -1.593 1 96.38 3 TYR B CA 1
ATOM 2171 C C . TYR B 1 3 ? -1.605 16.812 -1.356 1 96.38 3 TYR B C 1
ATOM 2173 O O . TYR B 1 3 ? -0.617 16.156 -1.032 1 96.38 3 TYR B O 1
ATOM 2181 N N . ALA B 1 4 ? -1.627 18.078 -1.527 1 96.62 4 ALA B N 1
ATOM 2182 C CA . ALA B 1 4 ? -0.402 18.844 -1.297 1 96.62 4 ALA B CA 1
ATOM 2183 C C . ALA B 1 4 ? 0.049 18.734 0.157 1 96.62 4 ALA B C 1
ATOM 2185 O O . ALA B 1 4 ? 1.242 18.594 0.434 1 96.62 4 ALA B O 1
ATOM 2186 N N . MET B 1 5 ? -0.876 18.781 1.023 1 97.62 5 MET B N 1
ATOM 2187 C CA . MET B 1 5 ? -0.552 18.703 2.445 1 97.62 5 MET B CA 1
ATOM 2188 C C . MET B 1 5 ? 0.025 17.328 2.791 1 97.62 5 MET B C 1
ATOM 2190 O O . MET B 1 5 ? 1.014 17.234 3.521 1 97.62 5 MET B O 1
ATOM 2194 N N . VAL B 1 6 ? -0.567 16.297 2.264 1 97.75 6 VAL B N 1
ATOM 2195 C CA . VAL B 1 6 ? -0.071 14.945 2.508 1 97.75 6 VAL B CA 1
ATOM 2196 C C . VAL B 1 6 ? 1.318 14.789 1.894 1 97.75 6 VAL B C 1
ATOM 2198 O O . VAL B 1 6 ? 2.213 14.203 2.51 1 97.75 6 VAL B O 1
ATOM 2201 N N . ALA B 1 7 ? 1.461 15.352 0.714 1 97.25 7 ALA B N 1
ATOM 2202 C CA . ALA B 1 7 ? 2.746 15.281 0.025 1 97.25 7 ALA B CA 1
ATOM 2203 C C . ALA B 1 7 ? 3.832 16 0.817 1 97.25 7 ALA B C 1
ATOM 2205 O O . ALA B 1 7 ? 4.965 15.523 0.911 1 97.25 7 ALA B O 1
ATOM 2206 N N . VAL B 1 8 ? 3.545 17.109 1.352 1 96.56 8 VAL B N 1
ATOM 2207 C CA . VAL B 1 8 ? 4.496 17.875 2.152 1 96.56 8 VAL B CA 1
ATOM 2208 C C . VAL B 1 8 ? 4.906 17.062 3.381 1 96.56 8 VAL B C 1
ATOM 2210 O O . VAL B 1 8 ? 6.074 17.078 3.775 1 96.56 8 VAL B O 1
ATOM 2213 N N . GLY B 1 9 ? 3.941 16.406 3.975 1 97 9 GLY B N 1
ATOM 2214 C CA . GLY B 1 9 ? 4.273 15.531 5.09 1 97 9 GLY B CA 1
ATOM 2215 C C . GLY B 1 9 ? 5.285 14.461 4.727 1 97 9 GLY B C 1
ATOM 2216 O O . GLY B 1 9 ? 6.289 14.289 5.422 1 97 9 GLY B O 1
ATOM 2217 N N . PHE B 1 10 ? 5.023 13.75 3.645 1 96.06 10 PHE B N 1
ATOM 2218 C CA . PHE B 1 10 ? 5.977 12.758 3.168 1 96.06 10 PHE B CA 1
ATOM 2219 C C . PHE B 1 10 ? 7.355 13.375 2.973 1 96.06 10 PHE B C 1
ATOM 2221 O O . PHE B 1 10 ? 8.367 12.758 3.303 1 96.06 10 PHE B O 1
ATOM 2228 N N . THR B 1 11 ? 7.379 14.57 2.424 1 94.69 11 THR B N 1
ATOM 2229 C CA . THR B 1 11 ? 8.617 15.266 2.115 1 94.69 11 THR B CA 1
ATOM 2230 C C . THR B 1 11 ? 9.383 15.602 3.393 1 94.69 11 THR B C 1
ATOM 2232 O O . THR B 1 11 ? 10.609 15.523 3.43 1 94.69 11 THR B O 1
ATOM 2235 N N . LEU B 1 12 ? 8.719 15.984 4.375 1 95.56 12 LEU B N 1
ATOM 2236 C CA . LEU B 1 12 ? 9.352 16.297 5.648 1 95.56 12 LEU B CA 1
ATOM 2237 C C . LEU B 1 12 ? 10.023 15.062 6.238 1 95.56 12 LEU B C 1
ATOM 2239 O O . LEU B 1 12 ? 11.164 15.125 6.695 1 95.56 12 LEU B O 1
ATOM 2243 N N . PHE B 1 13 ? 9.328 13.898 6.258 1 96.31 13 PHE B N 1
ATOM 2244 C CA . PHE B 1 13 ? 9.891 12.664 6.793 1 96.31 13 PHE B CA 1
ATOM 2245 C C . PHE B 1 13 ? 11.133 12.258 6.016 1 96.31 13 PHE B C 1
ATOM 2247 O O . PHE B 1 13 ? 12.164 11.938 6.605 1 96.31 13 PHE B O 1
ATOM 2254 N N . PHE B 1 14 ? 10.977 12.297 4.719 1 93.44 14 PHE B N 1
ATOM 2255 C CA . PHE B 1 14 ? 12.086 11.914 3.848 1 93.44 14 PHE B CA 1
ATOM 2256 C C . PHE B 1 14 ? 13.266 12.852 4.023 1 93.44 14 PHE B C 1
ATOM 2258 O O . PHE B 1 14 ? 14.422 12.422 4 1 93.44 14 PHE B O 1
ATOM 2265 N N . GLY B 1 15 ? 13.039 14.078 4.184 1 90.56 15 GLY B N 1
ATOM 2266 C CA . GLY B 1 15 ? 14.086 15.078 4.32 1 90.56 15 GLY B CA 1
ATOM 2267 C C . GLY B 1 15 ? 14.977 14.852 5.523 1 90.56 15 GLY B C 1
ATOM 2268 O O . GLY B 1 15 ? 16.203 15.008 5.438 1 90.56 15 GLY B O 1
ATOM 2269 N N . VAL B 1 16 ? 14.422 14.383 6.57 1 91.94 16 VAL B N 1
ATOM 2270 C CA . VAL B 1 16 ? 15.219 14.32 7.789 1 91.94 16 VAL B CA 1
ATOM 2271 C C . VAL B 1 16 ? 15.836 12.93 7.93 1 91.94 16 VAL B C 1
ATOM 2273 O O . VAL B 1 16 ? 16.922 12.773 8.508 1 91.94 16 VAL B O 1
ATOM 2276 N N . LEU B 1 17 ? 15.164 11.867 7.379 1 92.31 17 LEU B N 1
ATOM 2277 C CA . LEU B 1 17 ? 15.68 10.523 7.637 1 92.31 17 LEU B CA 1
ATOM 2278 C C . LEU B 1 17 ? 15.852 9.75 6.336 1 92.31 17 LEU B C 1
ATOM 2280 O O . LEU B 1 17 ? 16.391 8.641 6.336 1 92.31 17 LEU B O 1
ATOM 2284 N N . ASP B 1 18 ? 15.336 10.297 5.262 1 90.25 18 ASP B N 1
ATOM 2285 C CA . ASP B 1 18 ? 15.375 9.602 3.977 1 90.25 18 ASP B CA 1
ATOM 2286 C C . ASP B 1 18 ? 14.57 8.305 4.027 1 90.25 18 ASP B C 1
ATOM 2288 O O . ASP B 1 18 ? 15.055 7.258 3.594 1 90.25 18 ASP B O 1
ATOM 2292 N N . VAL B 1 19 ? 13.477 8.383 4.734 1 90 19 VAL B N 1
ATOM 2293 C CA . VAL B 1 19 ? 12.602 7.211 4.824 1 90 19 VAL B CA 1
ATOM 2294 C C . VAL B 1 19 ? 11.195 7.578 4.355 1 90 19 VAL B C 1
ATOM 2296 O O . VAL B 1 19 ? 10.82 8.75 4.359 1 90 19 VAL B O 1
ATOM 2299 N N . ILE B 1 20 ? 10.508 6.598 3.928 1 91.56 20 ILE B N 1
ATOM 2300 C CA . ILE B 1 20 ? 9.102 6.766 3.562 1 91.56 20 ILE B CA 1
ATOM 2301 C C . ILE B 1 20 ? 8.211 6.145 4.637 1 91.56 20 ILE B C 1
ATOM 2303 O O . ILE B 1 20 ? 8.25 4.934 4.863 1 91.56 20 ILE B O 1
ATOM 2307 N N . LYS B 1 21 ? 7.547 6.984 5.305 1 95.06 21 LYS B N 1
ATOM 2308 C CA . LYS B 1 21 ? 6.566 6.516 6.281 1 95.06 21 LYS B CA 1
ATOM 2309 C C . LYS B 1 21 ? 5.219 6.238 5.617 1 95.06 21 LYS B C 1
ATOM 2311 O O . LYS B 1 21 ? 4.336 7.098 5.617 1 95.06 21 LYS B O 1
ATOM 2316 N N . PHE B 1 22 ? 5.012 4.996 5.242 1 93.56 22 PHE B N 1
ATOM 2317 C CA . PHE B 1 22 ? 3.867 4.707 4.391 1 93.56 22 PHE B CA 1
ATOM 2318 C C . PHE B 1 22 ? 2.578 4.695 5.199 1 93.56 22 PHE B C 1
ATOM 2320 O O . PHE B 1 22 ? 1.482 4.73 4.633 1 93.56 22 PHE B O 1
ATOM 2327 N N . SER B 1 23 ? 2.686 4.668 6.43 1 96.19 23 SER B N 1
ATOM 2328 C CA . SER B 1 23 ? 1.494 4.723 7.27 1 96.19 23 SER B CA 1
ATOM 2329 C C . SER B 1 23 ? 0.909 6.129 7.309 1 96.19 23 SER B C 1
ATOM 2331 O O . SER B 1 23 ? -0.104 6.367 7.969 1 96.19 23 SER B O 1
ATOM 2333 N N . HIS B 1 24 ? 1.513 7.004 6.645 1 97.75 24 HIS B N 1
ATOM 2334 C CA . HIS B 1 24 ? 1.176 8.422 6.707 1 97.75 24 HIS B CA 1
ATOM 2335 C C . HIS B 1 24 ? -0.3 8.648 6.395 1 97.75 24 HIS B C 1
ATOM 2337 O O . HIS B 1 24 ? -0.974 9.414 7.094 1 97.75 24 HIS B O 1
ATOM 2343 N N . GLY B 1 25 ? -0.827 8.008 5.406 1 97 25 GLY B N 1
ATOM 2344 C CA . GLY B 1 25 ? -2.24 8.109 5.082 1 97 25 GLY B CA 1
ATOM 2345 C C . GLY B 1 25 ? -3.148 7.578 6.172 1 97 25 GLY B C 1
ATOM 2346 O O . GLY B 1 25 ? -4.199 8.156 6.453 1 97 25 GLY B O 1
ATOM 2347 N N . ASP B 1 26 ? -2.73 6.512 6.746 1 96.94 26 ASP B N 1
ATOM 2348 C CA . ASP B 1 26 ? -3.537 5.922 7.809 1 96.94 26 ASP B CA 1
ATOM 2349 C C . ASP B 1 26 ? -3.471 6.766 9.078 1 96.94 26 ASP B C 1
ATOM 2351 O O . ASP B 1 26 ? -4.438 6.82 9.844 1 96.94 26 ASP B O 1
ATOM 2355 N N . VAL B 1 27 ? -2.354 7.41 9.289 1 98.31 27 VAL B N 1
ATOM 2356 C CA . VAL B 1 27 ? -2.232 8.352 10.398 1 98.31 27 VAL B CA 1
ATOM 2357 C C . VAL B 1 27 ? -3.193 9.516 10.195 1 98.31 27 VAL B C 1
ATOM 2359 O O . VAL B 1 27 ? -3.826 9.984 11.148 1 98.31 27 VAL B O 1
ATOM 2362 N N . LEU B 1 28 ? -3.275 9.969 8.969 1 98.31 28 LEU B N 1
ATOM 2363 C CA . LEU B 1 28 ? -4.27 10.961 8.594 1 98.31 28 LEU B CA 1
ATOM 2364 C C . LEU B 1 28 ? -5.672 10.5 8.969 1 98.31 28 LEU B C 1
ATOM 2366 O O . LEU B 1 28 ? -6.449 11.266 9.547 1 98.31 28 LEU B O 1
ATOM 2370 N N . MET B 1 29 ? -6.012 9.281 8.602 1 98.19 29 MET B N 1
ATOM 2371 C CA . MET B 1 29 ? -7.312 8.695 8.898 1 98.19 29 MET B CA 1
ATOM 2372 C C . MET B 1 29 ? -7.57 8.664 10.406 1 98.19 29 MET B C 1
ATOM 2374 O O . MET B 1 29 ? -8.664 9.008 10.859 1 98.19 29 MET B O 1
ATOM 2378 N N . VAL B 1 30 ? -6.547 8.32 11.18 1 98.25 30 VAL B N 1
ATOM 2379 C CA . VAL B 1 30 ? -6.672 8.312 12.633 1 98.25 30 VAL B CA 1
ATOM 2380 C C . VAL B 1 30 ? -7.004 9.719 13.133 1 98.25 30 VAL B C 1
ATOM 2382 O O . VAL B 1 30 ? -7.824 9.883 14.039 1 98.25 30 VAL B O 1
ATOM 2385 N N . GLY B 1 31 ? -6.383 10.672 12.547 1 98.44 31 GLY B N 1
ATOM 2386 C CA . GLY B 1 31 ? -6.668 12.047 12.914 1 98.44 31 GLY B CA 1
ATOM 2387 C C . GLY B 1 31 ? -8.109 12.445 12.672 1 98.44 31 GLY B C 1
ATOM 2388 O O . GLY B 1 31 ? -8.742 13.086 13.523 1 98.44 31 GLY B O 1
ATOM 2389 N N . ALA B 1 32 ? -8.633 12.094 11.547 1 98.25 32 ALA B N 1
ATOM 2390 C CA . ALA B 1 32 ? -10.016 12.406 11.211 1 98.25 32 ALA B CA 1
ATOM 2391 C C . ALA B 1 32 ? -10.984 11.766 12.203 1 98.25 32 ALA B C 1
ATOM 2393 O O . ALA B 1 32 ? -11.93 12.406 12.664 1 98.25 32 ALA B O 1
ATOM 2394 N N . PHE B 1 33 ? -10.703 10.57 12.555 1 98.38 33 PHE B N 1
ATOM 2395 C CA . PHE B 1 33 ? -11.586 9.867 13.477 1 98.38 33 PHE B CA 1
ATOM 2396 C C . PHE B 1 33 ? -11.438 10.406 14.891 1 98.38 33 PHE B C 1
ATOM 2398 O O . PHE B 1 33 ? -12.406 10.453 15.648 1 98.38 33 PHE B O 1
ATOM 2405 N N . ALA B 1 34 ? -10.188 10.727 15.25 1 98.25 34 ALA B N 1
ATOM 2406 C CA . ALA B 1 34 ? -9.984 11.375 16.547 1 98.25 34 ALA B CA 1
ATOM 2407 C C . ALA B 1 34 ? -10.773 12.688 16.625 1 98.25 34 ALA B C 1
ATOM 2409 O O . ALA B 1 34 ? -11.391 12.977 17.656 1 98.25 34 ALA B O 1
ATOM 2410 N N . GLY B 1 35 ? -10.695 13.461 15.586 1 98 35 GLY B N 1
ATOM 2411 C CA . GLY B 1 35 ? -11.5 14.672 15.523 1 98 35 GLY B CA 1
ATOM 2412 C C . GLY B 1 35 ? -12.984 14.406 15.648 1 98 35 GLY B C 1
ATOM 2413 O O . GLY B 1 35 ? -13.688 15.125 16.359 1 98 35 GLY B O 1
ATOM 2414 N N . LEU B 1 36 ? -13.438 13.43 14.922 1 97.56 36 LEU B N 1
ATOM 2415 C CA . LEU B 1 36 ? -14.852 13.07 14.984 1 97.56 36 LEU B CA 1
ATOM 2416 C C . LEU B 1 36 ? -15.25 12.68 16.406 1 97.56 36 LEU B C 1
ATOM 2418 O O . LEU B 1 36 ? -16.328 13.047 16.875 1 97.56 36 LEU B O 1
ATOM 2422 N N . ALA B 1 37 ? -14.391 11.906 17.031 1 97 37 ALA B N 1
ATOM 2423 C CA . ALA B 1 37 ? -14.648 11.516 18.406 1 97 37 ALA B CA 1
ATOM 2424 C C . ALA B 1 37 ? -14.75 12.742 19.328 1 97 37 ALA B C 1
ATOM 2426 O O . ALA B 1 37 ? -15.594 12.781 20.219 1 97 37 ALA B O 1
ATOM 2427 N N . ALA B 1 38 ? -13.891 13.688 19.109 1 97 38 ALA B N 1
ATOM 2428 C CA . ALA B 1 38 ? -13.922 14.922 19.891 1 97 38 ALA B CA 1
ATOM 2429 C C . ALA B 1 38 ? -15.227 15.68 19.656 1 97 38 ALA B C 1
ATOM 2431 O O . ALA B 1 38 ? -15.789 16.266 20.578 1 97 38 ALA B O 1
ATOM 2432 N N . SER B 1 39 ? -15.633 15.711 18.422 1 95.62 39 SER B N 1
ATOM 2433 C CA . SER B 1 39 ? -16.906 16.344 18.109 1 95.62 39 SER B CA 1
ATOM 2434 C C . SER B 1 39 ? -18.047 15.711 18.875 1 95.62 39 SER B C 1
ATOM 2436 O O . SER B 1 39 ? -18.906 16.406 19.406 1 95.62 39 SER B O 1
ATOM 2438 N N . ALA B 1 40 ? -18.062 14.422 18.859 1 93.5 40 ALA B N 1
ATOM 2439 C CA . ALA B 1 40 ? -19.094 13.695 19.594 1 93.5 40 ALA B CA 1
ATOM 2440 C C . ALA B 1 40 ? -19.062 14.047 21.078 1 93.5 40 ALA B C 1
ATOM 2442 O O . ALA B 1 40 ? -20.109 14.148 21.719 1 93.5 40 ALA B O 1
ATOM 2443 N N . GLY B 1 41 ? -17.859 14.195 21.594 1 92.88 41 GLY B N 1
ATOM 2444 C CA . GLY B 1 41 ? -17.719 14.602 22.984 1 92.88 41 GLY B CA 1
ATOM 2445 C C . GLY B 1 41 ? -18.266 15.984 23.266 1 92.88 41 GLY B C 1
ATOM 2446 O O . GLY B 1 41 ? -18.938 16.188 24.266 1 92.88 41 GLY B O 1
ATOM 2447 N N . VAL B 1 42 ? -18.031 16.906 22.391 1 92.94 42 VAL B N 1
ATOM 2448 C CA . VAL B 1 42 ? -18.516 18.266 22.547 1 92.94 42 VAL B CA 1
ATOM 2449 C C . VAL B 1 42 ? -20.031 18.297 22.484 1 92.94 42 VAL B C 1
ATOM 2451 O O . VAL B 1 42 ? -20.688 19 23.266 1 92.94 42 VAL B O 1
ATOM 2454 N N . VAL B 1 43 ? -20.578 17.578 21.531 1 90.56 43 VAL B N 1
ATOM 2455 C CA . VAL B 1 43 ? -22.031 17.5 21.375 1 90.56 43 VAL B CA 1
ATOM 2456 C C . VAL B 1 43 ? -22.656 16.875 22.641 1 90.56 43 VAL B C 1
ATOM 2458 O O . VAL B 1 43 ? -23.703 17.328 23.094 1 90.56 43 VAL B O 1
ATOM 2461 N N . ALA B 1 44 ? -21.984 15.883 23.125 1 92.31 44 ALA B N 1
ATOM 2462 C CA . ALA B 1 44 ? -22.453 15.227 24.344 1 92.31 44 ALA B CA 1
ATOM 2463 C C . ALA B 1 44 ? -22.469 16.188 25.531 1 92.31 44 ALA B C 1
ATOM 2465 O O . ALA B 1 44 ? -23.281 16.047 26.453 1 92.31 44 ALA B O 1
ATOM 2466 N N . MET B 1 45 ? -21.578 17.188 25.5 1 93.56 45 MET B N 1
ATOM 2467 C CA . MET B 1 45 ? -21.516 18.203 26.547 1 93.56 45 MET B CA 1
ATOM 2468 C C . MET B 1 45 ? -22.516 19.328 26.297 1 93.56 45 MET B C 1
ATOM 2470 O O . MET B 1 45 ? -22.547 20.312 27.031 1 93.56 45 MET B O 1
ATOM 2474 N N . HIS B 1 46 ? -23.281 19.219 25.203 1 91.94 46 HIS B N 1
ATOM 2475 C CA . HIS B 1 46 ? -24.344 20.141 24.844 1 91.94 46 HIS B CA 1
ATOM 2476 C C . HIS B 1 46 ? -23.797 21.5 24.422 1 91.94 46 HIS B C 1
ATOM 2478 O O . HIS B 1 46 ? -24.375 22.531 24.766 1 91.94 46 HIS B O 1
ATOM 2484 N N . VAL B 1 47 ? -22.672 21.422 23.906 1 86.88 47 VAL B N 1
ATOM 2485 C CA . VAL B 1 47 ? -22.125 22.641 23.312 1 86.88 47 VAL B CA 1
ATOM 2486 C C . VAL B 1 47 ? -22.547 22.734 21.859 1 86.88 47 VAL B C 1
ATOM 2488 O O . VAL B 1 47 ? -22.203 21.875 21.047 1 86.88 47 VAL B O 1
ATOM 2491 N N . ASP B 1 48 ? -23.297 23.734 21.5 1 84.12 48 ASP B N 1
ATOM 2492 C CA . ASP B 1 48 ? -23.906 23.812 20.172 1 84.12 48 ASP B CA 1
ATOM 2493 C C . ASP B 1 48 ? -23.062 24.672 19.234 1 84.12 48 ASP B C 1
ATOM 2495 O O . ASP B 1 48 ? -23.328 24.719 18.031 1 84.12 48 ASP B O 1
ATOM 2499 N N . SER B 1 49 ? -22.047 25.297 19.688 1 90.31 49 SER B N 1
ATOM 2500 C CA . SER B 1 49 ? -21.266 26.203 18.844 1 90.31 49 SER B CA 1
ATOM 2501 C C . SER B 1 49 ? -20.469 25.422 17.812 1 90.31 49 SER B C 1
ATOM 2503 O O . SER B 1 49 ? -19.578 24.641 18.156 1 90.31 49 SER B O 1
ATOM 2505 N N . PRO B 1 50 ? -20.734 25.688 16.516 1 90.19 50 PRO B N 1
ATOM 2506 C CA . PRO B 1 50 ? -19.969 25.016 15.469 1 90.19 50 PRO B CA 1
ATOM 2507 C C . PRO B 1 50 ? -18.469 25.344 15.523 1 90.19 50 PRO B C 1
ATOM 2509 O O . PRO B 1 50 ? -17.641 24.484 15.211 1 90.19 50 PRO B O 1
ATOM 2512 N N . TRP B 1 51 ? -18.219 26.484 15.938 1 91.5 51 TRP B N 1
ATOM 2513 C CA . TRP B 1 51 ? -16.828 26.922 16 1 91.5 51 TRP B CA 1
ATOM 2514 C C . TRP B 1 51 ? -16.062 26.188 17.094 1 91.5 51 TRP B C 1
ATOM 2516 O O . TRP B 1 51 ? -14.898 25.828 16.938 1 91.5 51 TRP B O 1
ATOM 2526 N N . LEU B 1 52 ? -16.734 26.016 18.234 1 93.44 52 LEU B N 1
ATOM 2527 C CA . LEU B 1 52 ? -16.109 25.266 19.312 1 93.44 52 LEU B CA 1
ATOM 2528 C C . LEU B 1 52 ? -15.945 23.797 18.953 1 93.44 52 LEU B C 1
ATOM 2530 O O . LEU B 1 52 ? -14.969 23.156 19.344 1 93.44 52 LEU B O 1
ATOM 2534 N N . GLN B 1 53 ? -16.922 23.312 18.25 1 95.62 53 GLN B N 1
ATOM 2535 C CA . GLN B 1 53 ? -16.828 21.938 17.781 1 95.62 53 GLN B CA 1
ATOM 2536 C C . GLN B 1 53 ? -15.664 21.766 16.797 1 95.62 53 GLN B C 1
ATOM 2538 O O . GLN B 1 53 ? -14.906 20.797 16.891 1 95.62 53 GLN B O 1
ATOM 2543 N N . LEU B 1 54 ? -15.57 22.75 15.953 1 96.25 54 LEU B N 1
ATOM 2544 C CA . LEU B 1 54 ? -14.484 22.719 14.984 1 96.25 54 LEU B CA 1
ATOM 2545 C C . LEU B 1 54 ? -13.133 22.812 15.68 1 96.25 54 LEU B C 1
ATOM 2547 O O . LEU B 1 54 ? -12.188 22.109 15.312 1 96.25 54 LEU B O 1
ATOM 2551 N N . LEU B 1 55 ? -13.023 23.672 16.625 1 96.62 55 LEU B N 1
ATOM 2552 C CA . LEU B 1 55 ? -11.789 23.797 17.391 1 96.62 55 LEU B CA 1
ATOM 2553 C C . LEU B 1 55 ? -11.43 22.5 18.094 1 96.62 55 LEU B C 1
ATOM 2555 O O . LEU B 1 55 ? -10.266 22.078 18.094 1 96.62 55 LEU B O 1
ATOM 2559 N N . ALA B 1 56 ? -12.453 21.875 18.688 1 97.25 56 ALA B N 1
ATOM 2560 C CA . ALA B 1 56 ? -12.227 20.594 19.359 1 97.25 56 ALA B CA 1
ATOM 2561 C C . ALA B 1 56 ? -11.734 19.531 18.375 1 97.25 56 ALA B C 1
ATOM 2563 O O . ALA B 1 56 ? -10.836 18.75 18.688 1 97.25 56 ALA B O 1
ATOM 2564 N N . ILE B 1 57 ? -12.328 19.5 17.203 1 98.19 57 ILE B N 1
ATOM 2565 C CA . ILE B 1 57 ? -11.945 18.547 16.156 1 98.19 57 ILE B CA 1
ATOM 2566 C C . ILE B 1 57 ? -10.484 18.766 15.773 1 98.19 57 ILE B C 1
ATOM 2568 O O . ILE B 1 57 ? -9.688 17.828 15.773 1 98.19 57 ILE B O 1
ATOM 2572 N N . VAL B 1 58 ? -10.148 20.031 15.523 1 98.19 58 VAL B N 1
ATOM 2573 C CA . VAL B 1 58 ? -8.82 20.375 15.016 1 98.19 58 VAL B CA 1
ATOM 2574 C C . VAL B 1 58 ? -7.777 20.094 16.094 1 98.19 58 VAL B C 1
ATOM 2576 O O . VAL B 1 58 ? -6.754 19.469 15.836 1 98.19 58 VAL B O 1
ATOM 2579 N N . VAL B 1 59 ? -7.996 20.5 17.312 1 98.38 59 VAL B N 1
ATOM 2580 C CA . VAL B 1 59 ? -7.039 20.344 18.406 1 98.38 59 VAL B CA 1
ATOM 2581 C C . VAL B 1 59 ? -6.824 18.859 18.703 1 98.38 59 VAL B C 1
ATOM 2583 O O . VAL B 1 59 ? -5.688 18.406 18.844 1 98.38 59 VAL B O 1
ATOM 2586 N N . CYS B 1 60 ? -7.914 18.125 18.75 1 98.62 60 CYS B N 1
ATOM 2587 C CA . CYS B 1 60 ? -7.801 16.688 19.047 1 98.62 60 CYS B CA 1
ATOM 2588 C C . CYS B 1 60 ? -7.09 15.961 17.906 1 98.62 60 CYS B C 1
ATOM 2590 O O . CYS B 1 60 ? -6.223 15.117 18.156 1 98.62 60 CYS B O 1
ATOM 2592 N N . ALA B 1 61 ? -7.508 16.281 16.688 1 98.75 61 ALA B N 1
ATOM 2593 C CA . ALA B 1 61 ? -6.891 15.633 15.531 1 98.75 61 ALA B CA 1
ATOM 2594 C C . ALA B 1 61 ? -5.387 15.898 15.5 1 98.75 61 ALA B C 1
ATOM 2596 O O . ALA B 1 61 ? -4.59 14.969 15.336 1 98.75 61 ALA B O 1
ATOM 2597 N N . VAL B 1 62 ? -4.996 17.141 15.68 1 98.56 62 VAL B N 1
ATOM 2598 C CA . VAL B 1 62 ? -3.598 17.547 15.594 1 98.56 62 VAL B CA 1
ATOM 2599 C C . VAL B 1 62 ? -2.805 16.938 16.734 1 98.56 62 VAL B C 1
ATOM 2601 O O . VAL B 1 62 ? -1.693 16.438 16.547 1 98.56 62 VAL B O 1
ATOM 2604 N N . THR B 1 63 ? -3.318 16.922 17.953 1 98.75 63 THR B N 1
ATOM 2605 C CA . THR B 1 63 ? -2.619 16.406 19.125 1 98.75 63 THR B CA 1
ATOM 2606 C C . THR B 1 63 ? -2.439 14.898 19.031 1 98.75 63 THR B C 1
ATOM 2608 O O . THR B 1 63 ? -1.33 14.383 19.188 1 98.75 63 THR B O 1
ATOM 2611 N N . VAL B 1 64 ? -3.504 14.211 18.703 1 98.62 64 VAL B N 1
ATOM 2612 C CA . VAL B 1 64 ? -3.467 12.75 18.641 1 98.62 64 VAL B CA 1
ATOM 2613 C C . VAL B 1 64 ? -2.527 12.312 17.516 1 98.62 64 VAL B C 1
ATOM 2615 O O . VAL B 1 64 ? -1.692 11.422 17.703 1 98.62 64 VAL B O 1
ATOM 2618 N N . THR B 1 65 ? -2.652 12.914 16.422 1 98.62 65 THR B N 1
ATOM 2619 C CA . THR B 1 65 ? -1.86 12.5 15.266 1 98.62 65 THR B CA 1
ATOM 2620 C C . THR B 1 65 ? -0.408 12.945 15.414 1 98.62 65 THR B C 1
ATOM 2622 O O . THR B 1 65 ? 0.508 12.25 14.961 1 98.62 65 THR B O 1
ATOM 2625 N N . GLY B 1 66 ? -0.24 14.18 15.914 1 98.62 66 GLY B N 1
ATOM 2626 C CA . GLY B 1 66 ? 1.125 14.594 16.203 1 98.62 66 GLY B CA 1
ATOM 2627 C C . GLY B 1 66 ? 1.854 13.641 17.125 1 98.62 66 GLY B C 1
ATOM 2628 O O . GLY B 1 66 ? 2.982 13.234 16.844 1 98.62 66 GLY B O 1
ATOM 2629 N N . LEU B 1 67 ? 1.242 13.227 18.203 1 98.75 67 LEU B N 1
ATOM 2630 C CA . LEU B 1 67 ? 1.822 12.281 19.141 1 98.75 67 LEU B CA 1
ATOM 2631 C C . LEU B 1 67 ? 2.029 10.922 18.5 1 98.75 67 LEU B C 1
ATOM 2633 O O . LEU B 1 67 ? 3.053 10.266 18.734 1 98.75 67 LEU B O 1
ATOM 2637 N N . LEU B 1 68 ? 1.076 10.547 17.719 1 98.69 68 LEU B N 1
ATOM 2638 C CA . LEU B 1 68 ? 1.19 9.273 17.016 1 98.69 68 LEU B CA 1
ATOM 2639 C C . LEU B 1 68 ? 2.375 9.281 16.047 1 98.69 68 LEU B C 1
ATOM 2641 O O . LEU B 1 68 ? 3.131 8.312 15.977 1 98.69 68 LEU B O 1
ATOM 2645 N N . GLY B 1 69 ? 2.443 10.391 15.289 1 98.69 69 GLY B N 1
ATOM 2646 C CA . GLY B 1 69 ? 3.576 10.523 14.391 1 98.69 69 GLY B CA 1
ATOM 2647 C C . GLY B 1 69 ? 4.914 10.469 15.102 1 98.69 69 GLY B C 1
ATOM 2648 O O . GLY B 1 69 ? 5.828 9.766 14.664 1 98.69 69 GLY B O 1
ATOM 2649 N N . ALA B 1 70 ? 5.043 11.188 16.219 1 98.62 70 ALA B N 1
ATOM 2650 C CA . ALA B 1 70 ? 6.262 11.156 17.016 1 98.62 70 ALA B CA 1
ATOM 2651 C C . ALA B 1 70 ? 6.504 9.758 17.594 1 98.62 70 ALA B C 1
ATOM 2653 O O . ALA B 1 70 ? 7.641 9.289 17.641 1 98.62 70 ALA B O 1
ATOM 2654 N N . GLY B 1 71 ? 5.465 9.141 18.031 1 98.5 71 GLY B N 1
ATOM 2655 C CA . GLY B 1 71 ? 5.578 7.789 18.547 1 98.5 71 GLY B CA 1
ATOM 2656 C C . GLY B 1 71 ? 6.07 6.793 17.516 1 98.5 71 GLY B C 1
ATOM 2657 O O . GLY B 1 71 ? 6.934 5.965 17.812 1 98.5 71 GLY B O 1
ATOM 2658 N N . ILE B 1 72 ? 5.523 6.84 16.344 1 97.75 72 ILE B N 1
ATOM 2659 C CA . ILE B 1 72 ? 5.953 5.965 15.258 1 97.75 72 ILE B CA 1
ATOM 2660 C C . ILE B 1 72 ? 7.43 6.203 14.953 1 97.75 72 ILE B C 1
ATOM 2662 O O . ILE B 1 72 ? 8.188 5.254 14.75 1 97.75 72 ILE B O 1
ATOM 2666 N N . ALA B 1 73 ? 7.801 7.496 14.945 1 97.81 73 ALA B N 1
ATOM 2667 C CA . ALA B 1 73 ? 9.203 7.828 14.703 1 97.81 73 ALA B CA 1
ATOM 2668 C C . ALA B 1 73 ? 10.109 7.211 15.758 1 97.81 73 ALA B C 1
ATOM 2670 O O . ALA B 1 73 ? 11.148 6.625 15.438 1 97.81 73 ALA B O 1
ATOM 2671 N N . ARG B 1 74 ? 9.703 7.324 16.969 1 96.75 74 ARG B N 1
ATOM 2672 C CA . ARG B 1 74 ? 10.531 6.883 18.094 1 96.75 74 ARG B CA 1
ATOM 2673 C C . ARG B 1 74 ? 10.602 5.363 18.156 1 96.75 74 ARG B C 1
ATOM 2675 O O . ARG B 1 74 ? 11.68 4.793 18.328 1 96.75 74 ARG B O 1
ATOM 2682 N N . VAL B 1 75 ? 9.516 4.719 17.922 1 94.69 75 VAL B N 1
ATOM 2683 C CA . VAL B 1 75 ? 9.422 3.305 18.266 1 94.69 75 VAL B CA 1
ATOM 2684 C C . VAL B 1 75 ? 9.719 2.453 17.031 1 94.69 75 VAL B C 1
ATOM 2686 O O . VAL B 1 75 ? 10.172 1.313 17.156 1 94.69 75 VAL B O 1
ATOM 2689 N N . LEU B 1 76 ? 9.453 3.008 15.953 1 94.31 76 LEU B N 1
ATOM 2690 C CA . LEU B 1 76 ? 9.555 2.164 14.766 1 94.31 76 LEU B CA 1
ATOM 2691 C C . LEU B 1 76 ? 10.617 2.689 13.812 1 94.31 76 LEU B C 1
ATOM 2693 O O . LEU B 1 76 ? 11.531 1.957 13.438 1 94.31 76 LEU B O 1
ATOM 2697 N N . ILE B 1 77 ? 10.617 3.916 13.492 1 94.88 77 ILE B N 1
ATOM 2698 C CA . ILE B 1 77 ? 11.438 4.445 12.406 1 94.88 77 ILE B CA 1
ATOM 2699 C C . ILE B 1 77 ? 12.883 4.586 12.883 1 94.88 77 ILE B C 1
ATOM 2701 O O . ILE B 1 77 ? 13.812 4.152 12.195 1 94.88 77 ILE B O 1
ATOM 2705 N N . LEU B 1 78 ? 13.109 5.137 14.016 1 94 78 LEU B N 1
ATOM 2706 C CA . LEU B 1 78 ? 14.469 5.383 14.492 1 94 78 LEU B CA 1
ATOM 2707 C C . LEU B 1 78 ? 15.219 4.074 14.703 1 94 78 LEU B C 1
ATOM 2709 O O . LEU B 1 78 ? 16.375 3.941 14.305 1 94 78 LEU B O 1
ATOM 2713 N N . PRO B 1 79 ? 14.57 3.096 15.25 1 90.62 79 PRO B N 1
ATOM 2714 C CA . PRO B 1 79 ? 15.273 1.821 15.398 1 90.62 79 PRO B CA 1
ATOM 2715 C C . PRO B 1 79 ? 15.617 1.18 14.055 1 90.62 79 PRO B C 1
ATOM 2717 O O . PRO B 1 79 ? 16.578 0.408 13.961 1 90.62 79 PRO B O 1
ATOM 2720 N N . LEU B 1 80 ? 14.836 1.521 13.023 1 88.5 80 LEU B N 1
ATOM 2721 C CA . LEU B 1 80 ? 15.039 0.904 11.719 1 88.5 80 LEU B CA 1
ATOM 2722 C C . LEU B 1 80 ? 15.836 1.821 10.797 1 88.5 80 LEU B C 1
ATOM 2724 O O . LEU B 1 80 ? 15.992 1.534 9.609 1 88.5 80 LEU B O 1
ATOM 2728 N N . ARG B 1 81 ? 16.344 2.871 11.32 1 83.94 81 ARG B N 1
ATOM 2729 C CA . ARG B 1 81 ? 16.953 3.908 10.484 1 83.94 81 ARG B CA 1
ATOM 2730 C C . ARG B 1 81 ? 18.188 3.383 9.766 1 83.94 81 ARG B C 1
ATOM 2732 O O . ARG B 1 81 ? 18.578 3.914 8.727 1 83.94 81 ARG B O 1
ATOM 2739 N N . ARG B 1 82 ? 18.781 2.318 10.258 1 81.69 82 ARG B N 1
ATOM 2740 C CA . ARG B 1 82 ? 19.984 1.764 9.648 1 81.69 82 ARG B CA 1
ATOM 2741 C C . ARG B 1 82 ? 19.641 0.588 8.734 1 81.69 82 ARG B C 1
ATOM 2743 O O . ARG B 1 82 ? 20.516 0.056 8.047 1 81.69 82 ARG B O 1
ATOM 2750 N N . ALA B 1 83 ? 18.406 0.188 8.781 1 80.5 83 ALA B N 1
ATOM 2751 C CA . ALA B 1 83 ? 17.953 -0.876 7.891 1 80.5 83 ALA B CA 1
ATOM 2752 C C . ALA B 1 83 ? 17.734 -0.352 6.477 1 80.5 83 ALA B C 1
ATOM 2754 O O . ALA B 1 83 ? 17.672 0.861 6.258 1 80.5 83 ALA B O 1
ATOM 2755 N N . PRO B 1 84 ? 17.734 -1.279 5.496 1 78.69 84 PRO B N 1
ATOM 2756 C CA . PRO B 1 84 ? 17.391 -0.832 4.145 1 78.69 84 PRO B CA 1
ATOM 2757 C C . PRO B 1 84 ? 16.062 -0.068 4.102 1 78.69 84 PRO B C 1
ATOM 2759 O O . PRO B 1 84 ? 15.117 -0.424 4.809 1 78.69 84 PRO B O 1
ATOM 2762 N N . PRO B 1 85 ? 16 1.011 3.357 1 82.25 85 PRO B N 1
ATOM 2763 C CA . PRO B 1 85 ? 14.812 1.874 3.303 1 82.25 85 PRO B CA 1
ATOM 2764 C C . PRO B 1 85 ? 13.531 1.096 3.035 1 82.25 85 PRO B C 1
ATOM 2766 O O . PRO B 1 85 ? 12.461 1.477 3.521 1 82.25 85 PRO B O 1
ATOM 2769 N N . LEU B 1 86 ? 13.688 0.017 2.375 1 81.06 86 LEU B N 1
ATOM 2770 C CA . LEU B 1 86 ? 12.516 -0.785 2.037 1 81.06 86 LEU B CA 1
ATOM 2771 C C . LEU B 1 86 ? 11.906 -1.408 3.287 1 81.06 86 LEU B C 1
ATOM 2773 O O . LEU B 1 86 ? 10.695 -1.625 3.35 1 81.06 86 LEU B O 1
ATOM 2777 N N . ASN B 1 87 ? 12.719 -1.674 4.27 1 82.81 87 ASN B N 1
ATOM 2778 C CA . ASN B 1 87 ? 12.227 -2.246 5.52 1 82.81 87 ASN B CA 1
ATOM 2779 C C . ASN B 1 87 ? 11.312 -1.274 6.258 1 82.81 87 ASN B C 1
ATOM 2781 O O . ASN B 1 87 ? 10.266 -1.67 6.773 1 82.81 87 ASN B O 1
ATOM 2785 N N . THR B 1 88 ? 11.742 -0.03 6.25 1 88.44 88 THR B N 1
ATOM 2786 C CA . THR B 1 88 ? 10.938 0.988 6.91 1 88.44 88 THR B CA 1
ATOM 2787 C C . THR B 1 88 ? 9.609 1.188 6.18 1 88.44 88 THR B C 1
ATOM 2789 O O . THR B 1 88 ? 8.562 1.344 6.809 1 88.44 88 THR B O 1
ATOM 2792 N N . LEU B 1 89 ? 9.688 1.187 4.902 1 88.25 89 LEU B N 1
ATOM 2793 C CA . LEU B 1 89 ? 8.477 1.338 4.102 1 88.25 89 LEU B CA 1
ATOM 2794 C C . LEU B 1 89 ? 7.488 0.212 4.391 1 88.25 89 LEU B C 1
ATOM 2796 O O . LEU B 1 89 ? 6.309 0.465 4.645 1 88.25 89 LEU B O 1
ATOM 2800 N N . LEU B 1 90 ? 7.914 -0.983 4.43 1 85.56 90 LEU B N 1
ATOM 2801 C CA . LEU B 1 90 ? 7.039 -2.129 4.66 1 85.56 90 LEU B CA 1
ATOM 2802 C C . LEU B 1 90 ? 6.496 -2.119 6.086 1 85.56 90 LEU B C 1
ATOM 2804 O O . LEU B 1 90 ? 5.32 -2.418 6.309 1 85.56 90 LEU B O 1
ATOM 2808 N N . ALA B 1 91 ? 7.434 -1.868 6.992 1 89.19 91 ALA B N 1
ATOM 2809 C CA . ALA B 1 91 ? 7.012 -1.834 8.391 1 89.19 91 ALA B CA 1
ATOM 2810 C C . ALA B 1 91 ? 5.902 -0.809 8.602 1 89.19 91 ALA B C 1
ATOM 2812 O O . ALA B 1 91 ? 4.93 -1.073 9.312 1 89.19 91 ALA B O 1
ATOM 2813 N N . THR B 1 92 ? 6.066 0.268 7.984 1 93.56 92 THR B N 1
ATOM 2814 C CA . THR B 1 92 ? 5.062 1.309 8.18 1 93.56 92 THR B CA 1
ATOM 2815 C C . THR B 1 92 ? 3.812 1.021 7.359 1 93.56 92 THR B C 1
ATOM 2817 O O . THR B 1 92 ? 2.711 1.439 7.723 1 93.56 92 THR B O 1
ATOM 2820 N N . LEU B 1 93 ? 3.973 0.365 6.305 1 89.56 93 LEU B N 1
ATOM 2821 C CA . LEU B 1 93 ? 2.799 -0.119 5.582 1 89.56 93 LEU B CA 1
ATOM 2822 C C . LEU B 1 93 ? 1.982 -1.07 6.449 1 89.56 93 LEU B C 1
ATOM 2824 O O . LEU B 1 93 ? 0.755 -0.969 6.504 1 89.56 93 LEU B O 1
ATOM 2828 N N . MET B 1 94 ? 2.652 -2.029 7.062 1 89.06 94 MET B N 1
ATOM 2829 C CA . MET B 1 94 ? 1.985 -2.963 7.965 1 89.06 94 MET B CA 1
ATOM 2830 C C . MET B 1 94 ? 1.331 -2.223 9.125 1 89.06 94 MET B C 1
ATOM 2832 O O . MET B 1 94 ? 0.212 -2.551 9.523 1 89.06 94 MET B O 1
ATOM 2836 N N . LEU B 1 95 ? 2.037 -1.275 9.602 1 93.62 95 LEU B N 1
ATOM 2837 C CA . LEU B 1 95 ? 1.474 -0.482 10.688 1 93.62 95 LEU B CA 1
ATOM 2838 C C . LEU B 1 95 ? 0.216 0.25 10.234 1 93.62 95 LEU B C 1
ATOM 2840 O O . LEU B 1 95 ? -0.742 0.383 11 1 93.62 95 LEU B O 1
ATOM 2844 N N . GLY B 1 96 ? 0.271 0.814 9.023 1 94.19 96 GLY B N 1
ATOM 2845 C CA . GLY B 1 96 ? -0.926 1.432 8.469 1 94.19 96 GLY B CA 1
ATOM 2846 C C . GLY B 1 96 ? -2.129 0.506 8.469 1 94.19 96 GLY B C 1
ATOM 2847 O O . GLY B 1 96 ? -3.234 0.917 8.828 1 94.19 96 GLY B O 1
ATOM 2848 N N . THR B 1 97 ? -1.885 -0.716 8.133 1 86.62 97 THR B N 1
ATOM 2849 C CA . THR B 1 97 ? -2.953 -1.71 8.141 1 86.62 97 THR B CA 1
ATOM 2850 C C . THR B 1 97 ? -3.469 -1.936 9.562 1 86.62 97 THR B C 1
ATOM 2852 O O . THR B 1 97 ? -4.68 -2.043 9.781 1 86.62 97 THR B O 1
ATOM 2855 N N . VAL B 1 98 ? -2.562 -2.021 10.469 1 88.94 98 VAL B N 1
ATOM 2856 C CA . VAL B 1 98 ? -2.936 -2.215 11.859 1 88.94 98 VAL B CA 1
ATOM 2857 C C . VAL B 1 98 ? -3.793 -1.043 12.336 1 88.94 98 VAL B C 1
ATOM 2859 O O . VAL B 1 98 ? -4.816 -1.24 12.992 1 88.94 98 VAL B O 1
ATOM 2862 N N . LEU B 1 99 ? -3.4 0.149 11.984 1 93.69 99 LEU B N 1
ATOM 2863 C CA . LEU B 1 99 ? -4.145 1.34 12.383 1 93.69 99 LEU B CA 1
ATOM 2864 C C . LEU B 1 99 ? -5.539 1.341 11.758 1 93.69 99 LEU B C 1
ATOM 2866 O O . LEU B 1 99 ? -6.523 1.646 12.43 1 93.69 99 LEU B O 1
ATOM 2870 N N . ARG B 1 100 ? -5.555 1.044 10.5 1 91.19 100 ARG B N 1
ATOM 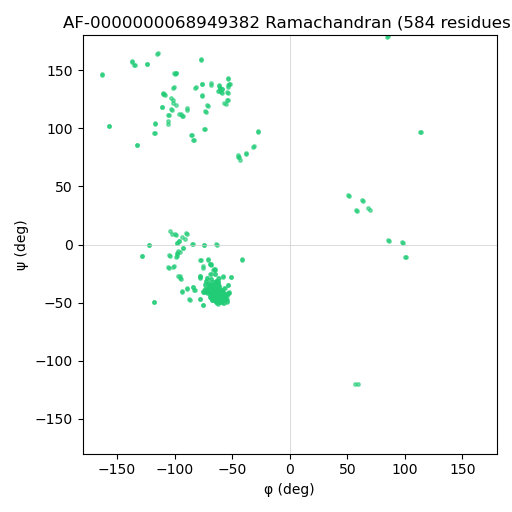2871 C CA . ARG B 1 100 ? -6.824 0.987 9.781 1 91.19 100 ARG B CA 1
ATOM 2872 C C . ARG B 1 100 ? -7.766 -0.028 10.414 1 91.19 100 ARG B C 1
ATOM 2874 O O . ARG B 1 100 ? -8.938 0.276 10.672 1 91.19 100 ARG B O 1
ATOM 2881 N N . GLU B 1 101 ? -7.27 -1.173 10.711 1 84.25 101 GLU B N 1
ATOM 2882 C CA . GLU B 1 101 ? -8.086 -2.23 11.289 1 84.25 101 GLU B CA 1
ATOM 2883 C C . GLU B 1 101 ? -8.5 -1.885 12.719 1 84.25 101 GLU B C 1
ATOM 2885 O O . GLU B 1 101 ? -9.594 -2.246 13.164 1 84.25 101 GLU B O 1
ATOM 2890 N N . ALA B 1 102 ? -7.617 -1.224 13.422 1 88.69 102 ALA B N 1
ATOM 2891 C CA . ALA B 1 102 ? -7.953 -0.791 14.781 1 88.69 102 ALA B CA 1
ATOM 2892 C C . ALA B 1 102 ? -9.156 0.153 14.773 1 88.69 102 ALA B C 1
ATOM 2894 O O . ALA B 1 102 ? -10.062 0.02 15.594 1 88.69 102 ALA B O 1
ATOM 2895 N N . VAL B 1 103 ? -9.172 1.093 13.859 1 92.56 103 VAL B N 1
ATOM 2896 C CA . VAL B 1 103 ? -10.297 2.018 13.773 1 92.56 103 VAL B CA 1
ATOM 2897 C C . VAL B 1 103 ? -11.555 1.265 13.344 1 92.56 103 VAL B C 1
ATOM 2899 O O . VAL B 1 103 ? -12.625 1.468 13.914 1 92.56 103 VAL B O 1
ATOM 2902 N N . ARG B 1 104 ? -11.438 0.467 12.352 1 87.44 104 ARG B N 1
ATOM 2903 C CA . ARG B 1 104 ? -12.578 -0.311 11.875 1 87.44 104 ARG B CA 1
ATOM 2904 C C . ARG B 1 104 ? -13.219 -1.101 13.008 1 87.44 104 ARG B C 1
ATOM 2906 O O . ARG B 1 104 ? -14.445 -1.174 13.102 1 87.44 104 ARG B O 1
ATOM 2913 N N . LEU B 1 105 ? -12.43 -1.554 13.906 1 82.62 105 LEU B N 1
ATOM 2914 C CA . LEU B 1 105 ? -12.898 -2.498 14.922 1 82.62 105 LEU B CA 1
ATOM 2915 C C . LEU B 1 105 ? -13.336 -1.768 16.188 1 82.62 105 LEU B C 1
ATOM 2917 O O . LEU B 1 105 ? -14.297 -2.176 16.844 1 82.62 105 LEU B O 1
ATOM 2921 N N . PHE B 1 106 ? -12.555 -0.743 16.547 1 87 106 PHE B N 1
ATOM 2922 C CA . PHE B 1 106 ? -12.758 -0.202 17.891 1 87 106 PHE B CA 1
ATOM 2923 C C . PHE B 1 106 ? -13.578 1.081 17.828 1 87 106 PHE B C 1
ATOM 2925 O O . PHE B 1 106 ? -14.094 1.537 18.859 1 87 106 PHE B O 1
ATOM 2932 N N . TYR B 1 107 ? -13.609 1.665 16.688 1 91.31 107 TYR B N 1
ATOM 2933 C CA . TYR B 1 107 ? -14.562 2.76 16.578 1 91.31 107 TYR B CA 1
ATOM 2934 C C . TYR B 1 107 ? -15.984 2.23 16.438 1 91.31 107 TYR B C 1
ATOM 2936 O O . TYR B 1 107 ? -16.219 1.222 15.773 1 91.31 107 TYR B O 1
ATOM 2944 N N . PRO B 1 108 ? -16.969 2.83 17.125 1 90.56 108 PRO B N 1
ATOM 2945 C CA . PRO B 1 108 ? -18.359 2.35 17 1 90.56 108 PRO B CA 1
ATOM 2946 C C . PRO B 1 108 ? -18.828 2.293 15.555 1 90.56 108 PRO B C 1
ATOM 2948 O O . PRO B 1 108 ? -18.781 3.299 14.844 1 90.56 108 PRO B O 1
ATOM 2951 N N . ASP B 1 109 ? -19.281 1.165 15.086 1 90.12 109 ASP B N 1
ATOM 2952 C CA . ASP B 1 109 ? -19.703 0.927 13.711 1 90.12 109 ASP B CA 1
ATOM 2953 C C . ASP B 1 109 ? -18.641 1.381 12.719 1 90.12 109 ASP B C 1
ATOM 2955 O O . ASP B 1 109 ? -18.938 2.059 11.742 1 90.12 109 ASP B O 1
ATOM 2959 N N . GLY B 1 110 ? -17.484 1.081 13.055 1 90.25 110 GLY B N 1
ATOM 2960 C CA . GLY B 1 110 ? -16.328 1.591 12.344 1 90.25 110 GLY B CA 1
ATOM 2961 C C . GLY B 1 110 ? -16.203 1.034 10.938 1 90.25 110 GLY B C 1
ATOM 2962 O O . GLY B 1 110 ? -15.477 1.588 10.109 1 90.25 110 GLY B O 1
ATOM 2963 N N . SER B 1 111 ? -16.844 -0.015 10.617 1 85 111 SER B N 1
ATOM 2964 C CA . SER B 1 111 ? -16.797 -0.608 9.289 1 85 111 SER B CA 1
ATOM 2965 C C . SER B 1 111 ? -17.625 0.199 8.289 1 85 111 SER B C 1
ATOM 2967 O O . SER B 1 111 ? -17.469 0.044 7.078 1 85 111 SER B O 1
ATOM 2969 N N . ASN B 1 112 ? -18.516 1.019 8.836 1 89.88 112 ASN B N 1
ATOM 2970 C CA . ASN B 1 112 ? -19.391 1.835 7.996 1 89.88 112 ASN B CA 1
ATOM 2971 C C . ASN B 1 112 ? -18.891 3.275 7.906 1 89.88 112 ASN B C 1
ATOM 2973 O O . ASN B 1 112 ? -18.25 3.775 8.836 1 89.88 112 ASN B O 1
ATOM 2977 N N . PRO B 1 113 ? -19.156 3.836 6.738 1 93.06 113 PRO B N 1
ATOM 2978 C CA . PRO B 1 113 ? -18.859 5.27 6.691 1 93.06 113 PRO B CA 1
ATOM 2979 C C . PRO B 1 113 ? -19.547 6.051 7.812 1 93.06 113 PRO B C 1
ATOM 2981 O O . PRO B 1 113 ? -20.656 5.711 8.211 1 93.06 113 PRO B O 1
ATOM 2984 N N . LYS B 1 114 ? -18.828 7.043 8.32 1 96.69 114 LYS B N 1
ATOM 2985 C CA . LYS B 1 114 ? -19.344 7.875 9.398 1 96.69 114 LYS B CA 1
ATOM 2986 C C . LYS B 1 114 ? -19.656 9.289 8.906 1 96.69 114 LYS B C 1
ATOM 2988 O O . LYS B 1 114 ? -18.828 9.906 8.219 1 96.69 114 LYS B O 1
ATOM 2993 N N . PRO B 1 115 ? -20.844 9.711 9.234 1 96.25 115 PRO B N 1
ATOM 2994 C CA . PRO B 1 115 ? -21.094 11.125 8.914 1 96.25 115 PRO B CA 1
ATOM 2995 C C . PRO B 1 115 ? -20.125 12.062 9.648 1 96.25 115 PRO B C 1
ATOM 2997 O O . PRO B 1 115 ? -19.797 11.828 10.812 1 96.25 115 PRO B O 1
ATOM 3000 N N . PHE B 1 116 ? -19.594 12.992 8.969 1 96.81 116 PHE B N 1
ATOM 3001 C CA . PHE B 1 116 ? -18.766 14.062 9.523 1 96.81 116 PHE B CA 1
ATOM 3002 C C . PHE B 1 116 ? -19.578 15.352 9.656 1 96.81 116 PHE B C 1
ATOM 3004 O O . PHE B 1 116 ? -20.359 15.688 8.766 1 96.81 116 PHE B O 1
ATOM 3011 N N . PRO B 1 117 ? -19.469 16.016 10.75 1 94.25 117 PRO B N 1
ATOM 3012 C CA . PRO B 1 117 ? -20.344 17.172 10.969 1 94.25 117 PRO B CA 1
ATOM 3013 C C . PRO B 1 117 ? -20.141 18.266 9.93 1 94.25 117 PRO B C 1
ATOM 3015 O O . PRO B 1 117 ? -19 18.578 9.57 1 94.25 117 PRO B O 1
ATOM 3018 N N . ALA B 1 118 ? -21.25 18.797 9.484 1 92.56 118 ALA B N 1
ATOM 3019 C CA . ALA B 1 118 ? -21.234 19.922 8.547 1 92.56 118 ALA B CA 1
ATOM 3020 C C . ALA B 1 118 ? -21.062 21.25 9.289 1 92.56 118 ALA B C 1
ATOM 3022 O O . ALA B 1 118 ? -22.047 21.953 9.539 1 92.56 118 ALA B O 1
ATOM 3023 N N . LEU B 1 119 ? -19.906 21.656 9.477 1 92.75 119 LEU B N 1
ATOM 3024 C CA . LEU B 1 119 ? -19.641 22.766 10.383 1 92.75 119 LEU B CA 1
ATOM 3025 C C . LEU B 1 119 ? -19.328 24.047 9.609 1 92.75 119 LEU B C 1
ATOM 3027 O O . LEU B 1 119 ? -19.25 25.125 10.188 1 92.75 119 LEU B O 1
ATOM 3031 N N . LEU B 1 120 ? -19.156 23.906 8.289 1 90.69 120 LEU B N 1
ATOM 3032 C CA . LEU B 1 120 ? -18.812 25.062 7.469 1 90.69 120 LEU B CA 1
ATOM 3033 C C . LEU B 1 120 ? -20.047 25.625 6.781 1 90.69 120 LEU B C 1
ATOM 3035 O O . LEU B 1 120 ? -21 24.891 6.52 1 90.69 120 LEU B O 1
ATOM 3039 N N . PRO B 1 121 ? -20 26.906 6.621 1 86.62 121 PRO B N 1
ATOM 3040 C CA . PRO B 1 121 ? -21.156 27.5 5.945 1 86.62 121 PRO B CA 1
ATOM 3041 C C . PRO B 1 121 ? -21.375 26.922 4.547 1 86.62 121 PRO B C 1
ATOM 3043 O O . PRO B 1 121 ? -20.422 26.641 3.832 1 86.62 121 PRO B O 1
ATOM 3046 N N . ALA B 1 122 ? -22.594 26.547 4.129 1 79.25 122 ALA B N 1
ATOM 3047 C CA . ALA B 1 122 ? -22.969 25.922 2.867 1 79.25 122 ALA B CA 1
ATOM 3048 C C . ALA B 1 122 ? -23.281 26.969 1.802 1 79.25 122 ALA B C 1
ATOM 3050 O O . ALA B 1 122 ? -23.594 26.625 0.659 1 79.25 122 ALA B O 1
ATOM 3051 N N . GLY B 1 123 ? -23.031 28.188 2.008 1 81.19 123 GLY B N 1
ATOM 3052 C CA . GLY B 1 123 ? -23.422 29.203 1.049 1 81.19 123 GLY B CA 1
ATOM 3053 C C . GLY B 1 123 ? -22.641 29.125 -0.251 1 81.19 123 GLY B C 1
ATOM 3054 O O . GLY B 1 123 ? -21.516 28.609 -0.282 1 81.19 123 GLY B O 1
ATOM 3055 N N . GLU B 1 124 ? -23.344 29.312 -1.439 1 84.69 124 GLU B N 1
ATOM 3056 C CA . GLU B 1 124 ? -22.734 29.328 -2.762 1 84.69 124 GLU B CA 1
ATOM 3057 C C . GLU B 1 124 ? -22.75 30.734 -3.357 1 84.69 124 GLU B C 1
ATOM 3059 O O . GLU B 1 124 ? -23.688 31.484 -3.152 1 84.69 124 GLU B O 1
ATOM 3064 N N . PHE B 1 125 ? -21.562 31.125 -3.807 1 83.88 125 PHE B N 1
ATOM 3065 C CA . PHE B 1 125 ? -21.469 32.375 -4.559 1 83.88 125 PHE B CA 1
ATOM 3066 C C . PHE B 1 125 ? -21.375 32.094 -6.055 1 83.88 125 PHE B C 1
ATOM 3068 O O . PHE B 1 125 ? -20.703 31.156 -6.48 1 83.88 125 PHE B O 1
ATOM 3075 N N . THR B 1 126 ? -22.266 32.594 -6.801 1 81.25 126 THR B N 1
ATOM 3076 C CA . THR B 1 126 ? -22.266 32.375 -8.242 1 81.25 126 THR B CA 1
ATOM 3077 C C . THR B 1 126 ? -21.562 33.531 -8.961 1 81.25 126 THR B C 1
ATOM 3079 O O . THR B 1 126 ? -21.828 34.688 -8.664 1 81.25 126 THR B O 1
ATOM 3082 N N . ILE B 1 127 ? -20.484 33.281 -9.516 1 79.06 127 ILE B N 1
ATOM 3083 C CA . ILE B 1 127 ? -19.828 34.25 -10.391 1 79.06 127 ILE B CA 1
ATOM 3084 C C . ILE B 1 127 ? -19.984 33.812 -11.844 1 79.06 127 ILE B C 1
ATOM 3086 O O . ILE B 1 127 ? -19.25 32.938 -12.32 1 79.06 127 ILE B O 1
ATOM 3090 N N . GLY B 1 128 ? -20.797 34.469 -12.523 1 76.56 128 GLY B N 1
ATOM 3091 C CA . GLY B 1 128 ? -21.094 34.031 -13.883 1 76.56 128 GLY B CA 1
ATOM 3092 C C . GLY B 1 128 ? -21.609 32.594 -13.953 1 76.56 128 GLY B C 1
ATOM 3093 O O . GLY B 1 128 ? -22.594 32.25 -13.289 1 76.56 128 GLY B O 1
ATOM 3094 N N . ALA B 1 129 ? -20.953 31.703 -14.648 1 78.12 129 ALA B N 1
ATOM 3095 C CA . ALA B 1 129 ? -21.344 30.312 -14.852 1 78.12 129 ALA B CA 1
ATOM 3096 C C . ALA B 1 129 ? -20.703 29.406 -13.805 1 78.12 129 ALA B C 1
ATOM 3098 O O . ALA B 1 129 ? -21 28.203 -13.75 1 78.12 129 ALA B O 1
ATOM 3099 N N . LEU B 1 130 ? -19.891 30.016 -12.969 1 78.5 130 LEU B N 1
ATOM 3100 C CA . LEU B 1 130 ? -19.172 29.219 -11.969 1 78.5 130 LEU B CA 1
ATOM 3101 C C . LEU B 1 130 ? -19.844 29.359 -10.602 1 78.5 130 LEU B C 1
ATOM 3103 O O . LEU B 1 130 ? -20.141 30.469 -10.164 1 78.5 130 LEU B O 1
ATOM 3107 N N . SER B 1 131 ? -20.359 28.312 -10.078 1 84.19 131 SER B N 1
ATOM 3108 C CA . SER B 1 131 ? -20.844 28.281 -8.703 1 84.19 131 SER B CA 1
ATOM 3109 C C . SER B 1 131 ? -19.766 27.797 -7.738 1 84.19 131 SER B C 1
ATOM 3111 O O . SER B 1 131 ? -19.266 26.672 -7.875 1 84.19 131 SER B O 1
ATOM 3113 N N . ILE B 1 132 ? -19.328 28.766 -6.945 1 83.75 132 ILE B N 1
ATOM 3114 C CA . ILE B 1 132 ? -18.297 28.438 -5.977 1 83.75 132 ILE B CA 1
ATOM 3115 C C . ILE B 1 132 ? -18.906 28.297 -4.586 1 83.75 132 ILE B C 1
ATOM 3117 O O . ILE B 1 132 ? -19.609 29.188 -4.117 1 83.75 132 ILE B O 1
ATOM 3121 N N . ARG B 1 133 ? -18.672 27.219 -3.982 1 87 133 ARG B N 1
ATOM 3122 C CA . ARG B 1 133 ? -19.172 26.969 -2.637 1 87 133 ARG B CA 1
ATOM 3123 C C . ARG B 1 133 ? -18.266 27.594 -1.584 1 87 133 ARG B C 1
ATOM 3125 O O . ARG B 1 133 ? -17.047 27.531 -1.696 1 87 133 ARG B O 1
ATOM 3132 N N . ALA B 1 134 ? -18.828 28.266 -0.606 1 88 134 ALA B N 1
ATOM 3133 C CA . ALA B 1 134 ? -18.094 28.938 0.459 1 88 134 ALA B CA 1
ATOM 3134 C C . ALA B 1 134 ? -17.234 27.953 1.238 1 88 134 ALA B C 1
ATOM 3136 O O . ALA B 1 134 ? -16.109 28.281 1.646 1 88 134 ALA B O 1
ATOM 3137 N N . ASP B 1 135 ? -17.734 26.75 1.519 1 88.88 135 ASP B N 1
ATOM 3138 C CA . ASP B 1 135 ? -16.984 25.75 2.27 1 88.88 135 ASP B CA 1
ATOM 3139 C C . ASP B 1 135 ? -15.711 25.344 1.526 1 88.88 135 ASP B C 1
ATOM 3141 O O . ASP B 1 135 ? -14.648 25.188 2.139 1 88.88 135 ASP B O 1
ATOM 3145 N N . ASN B 1 136 ? -15.82 25.266 0.215 1 89.25 136 ASN B N 1
ATOM 3146 C CA . ASN B 1 136 ? -14.648 24.922 -0.579 1 89.25 136 ASN B CA 1
ATOM 3147 C C . ASN B 1 136 ? -13.578 26 -0.502 1 89.25 136 ASN B C 1
ATOM 3149 O O . ASN B 1 136 ? -12.383 25.703 -0.43 1 89.25 136 ASN B O 1
ATOM 3153 N N . LEU B 1 137 ? -14.008 27.219 -0.507 1 90.25 137 LEU B N 1
ATOM 3154 C CA . LEU B 1 137 ? -13.07 28.328 -0.428 1 90.25 137 LEU B CA 1
ATOM 3155 C C . LEU B 1 137 ? -12.398 28.375 0.938 1 90.25 137 LEU B C 1
ATOM 3157 O O . LEU B 1 137 ? -11.211 28.703 1.035 1 90.25 137 LEU B O 1
ATOM 3161 N N . ILE B 1 138 ? -13.156 28.125 1.93 1 92.31 138 ILE B N 1
ATOM 3162 C CA . ILE B 1 138 ? -12.609 28.109 3.283 1 92.31 138 ILE B CA 1
ATOM 3163 C C . ILE B 1 138 ? -11.57 27 3.418 1 92.31 138 ILE B C 1
ATOM 3165 O O . ILE B 1 138 ? -10.5 27.203 3.992 1 92.31 138 ILE B O 1
ATOM 3169 N N . LEU B 1 139 ? -11.898 25.875 2.885 1 93.75 139 LEU B N 1
ATOM 3170 C CA . LEU B 1 139 ? -10.977 24.75 2.949 1 93.75 139 LEU B CA 1
ATOM 3171 C C . LEU B 1 139 ? -9.703 25.047 2.16 1 93.75 139 LEU B C 1
ATOM 3173 O O . LEU B 1 139 ? -8.602 24.703 2.598 1 93.75 139 LEU B O 1
ATOM 3177 N N . LEU B 1 140 ? -9.859 25.641 1.019 1 92.69 140 LEU B N 1
ATOM 3178 C CA . LEU B 1 140 ? -8.695 26.031 0.224 1 92.69 140 LEU B CA 1
ATOM 3179 C C . LEU B 1 140 ? -7.824 27.016 0.988 1 92.69 140 LEU B C 1
ATOM 3181 O O . LEU B 1 140 ? -6.605 26.844 1.063 1 92.69 140 LEU B O 1
ATOM 3185 N N . ALA B 1 141 ? -8.422 28.016 1.545 1 94.88 141 ALA B N 1
ATOM 3186 C CA . ALA B 1 141 ? -7.707 29.031 2.303 1 94.88 141 ALA B CA 1
ATOM 3187 C C . ALA B 1 141 ? -7.02 28.422 3.523 1 94.88 141 ALA B C 1
ATOM 3189 O O . ALA B 1 141 ? -5.879 28.781 3.838 1 94.88 141 ALA B O 1
ATOM 3190 N N . ALA B 1 142 ? -7.742 27.562 4.176 1 95.62 142 ALA B N 1
ATOM 3191 C CA . ALA B 1 142 ? -7.172 26.906 5.352 1 95.62 142 ALA B CA 1
ATOM 3192 C C . ALA B 1 142 ? -5.965 26.047 4.969 1 95.62 142 ALA B C 1
ATOM 3194 O O . ALA B 1 142 ? -4.949 26.047 5.676 1 95.62 142 ALA B O 1
ATOM 3195 N N . GLY B 1 143 ? -6.125 25.297 3.887 1 95.69 143 GLY B N 1
ATOM 3196 C CA . GLY B 1 143 ? -5.004 24.5 3.41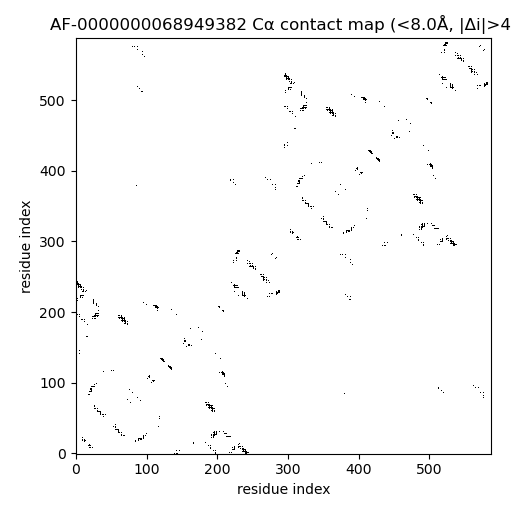6 1 95.69 143 GLY B CA 1
ATOM 3197 C C . GLY B 1 143 ? -3.785 25.328 3.062 1 95.69 143 GLY B C 1
ATOM 3198 O O . GLY B 1 143 ? -2.662 24.969 3.43 1 95.69 143 GLY B O 1
ATOM 3199 N N . VAL B 1 144 ? -3.986 26.422 2.369 1 94.94 144 VAL B N 1
ATOM 3200 C CA . VAL B 1 144 ? -2.904 27.328 2.004 1 94.94 144 VAL B CA 1
ATOM 3201 C C . VAL B 1 144 ? -2.252 27.891 3.266 1 94.94 144 VAL B C 1
ATOM 3203 O O . VAL B 1 144 ? -1.023 27.969 3.357 1 94.94 144 VAL B O 1
ATOM 3206 N N . ALA B 1 145 ? -3.076 28.266 4.172 1 96.75 145 ALA B N 1
ATOM 3207 C CA . ALA B 1 145 ? -2.568 28.812 5.426 1 96.75 145 ALA B CA 1
ATOM 3208 C C . ALA B 1 145 ? -1.712 27.781 6.164 1 96.75 145 ALA B C 1
ATOM 3210 O O . ALA B 1 145 ? -0.67 28.125 6.73 1 96.75 145 ALA B O 1
ATOM 3211 N N . ILE B 1 146 ? -2.148 26.578 6.18 1 96.62 146 ILE B N 1
ATOM 3212 C CA . ILE B 1 146 ? -1.429 25.516 6.879 1 96.62 146 ILE B CA 1
ATOM 3213 C C . ILE B 1 146 ? -0.083 25.266 6.199 1 96.62 146 ILE B C 1
ATOM 3215 O O . ILE B 1 146 ? 0.951 25.188 6.867 1 96.62 146 ILE B O 1
ATOM 3219 N N . ILE B 1 147 ? -0.109 25.141 4.914 1 95.25 147 ILE B N 1
ATOM 3220 C CA . ILE B 1 147 ? 1.124 24.906 4.172 1 95.25 147 ILE B CA 1
ATOM 3221 C C . ILE B 1 147 ? 2.078 26.078 4.367 1 95.25 147 ILE B C 1
ATOM 3223 O O . ILE B 1 147 ? 3.277 25.891 4.586 1 95.25 147 ILE B O 1
ATOM 3227 N N . LEU B 1 148 ? 1.537 27.297 4.285 1 95 148 LEU B N 1
ATOM 3228 C CA . LEU B 1 148 ? 2.344 28.484 4.512 1 95 148 LEU B CA 1
ATOM 3229 C C . LEU B 1 148 ? 2.895 28.5 5.934 1 95 148 LEU B C 1
ATOM 3231 O O . LEU B 1 148 ? 4.043 28.906 6.156 1 95 148 LEU B O 1
ATOM 3235 N N . GLY B 1 149 ? 2.041 28.172 6.859 1 96 149 GLY B N 1
ATOM 3236 C CA . GLY B 1 149 ? 2.502 28.078 8.234 1 96 149 GLY B CA 1
ATOM 3237 C C . GLY B 1 149 ? 3.658 27.125 8.422 1 96 149 GLY B C 1
ATOM 3238 O O . GLY B 1 149 ? 4.648 27.453 9.078 1 96 149 GLY B O 1
ATOM 3239 N N . VAL B 1 150 ? 3.555 25.984 7.848 1 94.19 150 VAL B N 1
ATOM 3240 C CA . VAL B 1 150 ? 4.617 24.984 7.949 1 94.19 150 VAL B CA 1
ATOM 3241 C C . VAL B 1 150 ? 5.863 25.484 7.223 1 94.19 150 VAL B C 1
ATOM 3243 O O . VAL B 1 150 ? 6.984 25.312 7.711 1 94.19 150 VAL B O 1
ATOM 3246 N N . HIS B 1 151 ? 5.629 26.078 6.086 1 92.44 151 HIS B N 1
ATOM 3247 C CA . HIS B 1 151 ? 6.738 26.656 5.332 1 92.44 151 HIS B CA 1
ATOM 3248 C C . HIS B 1 151 ? 7.484 27.688 6.16 1 92.44 151 HIS B C 1
ATOM 3250 O O . HIS B 1 151 ? 8.719 27.672 6.211 1 92.44 151 HIS B O 1
ATOM 3256 N N . LEU B 1 152 ? 6.777 28.547 6.793 1 95.38 152 LEU B N 1
ATOM 3257 C CA . LEU B 1 152 ? 7.387 29.578 7.621 1 95.38 152 LEU B CA 1
ATOM 3258 C C . LEU B 1 152 ? 8.078 28.969 8.836 1 95.38 152 LEU B C 1
ATOM 3260 O O . LEU B 1 152 ? 9.141 29.438 9.25 1 95.38 152 LEU B O 1
ATOM 3264 N N . LEU B 1 153 ? 7.488 27.953 9.391 1 95.56 153 LEU B N 1
ATOM 3265 C CA . LEU B 1 153 ? 8.102 27.25 10.523 1 95.56 153 LEU B CA 1
ATOM 3266 C C . LEU B 1 153 ? 9.445 26.656 10.133 1 95.56 153 LEU B C 1
ATOM 3268 O O . LEU B 1 153 ? 10.43 26.797 10.859 1 95.56 153 LEU B O 1
ATOM 3272 N N . ILE B 1 154 ? 9.523 26.094 8.984 1 93.25 154 ILE B N 1
ATOM 3273 C CA . ILE B 1 154 ? 10.719 25.391 8.531 1 93.25 154 ILE B CA 1
ATOM 3274 C C . ILE B 1 154 ? 11.781 26.391 8.078 1 93.25 154 ILE B C 1
ATOM 3276 O O . ILE B 1 154 ? 12.977 26.156 8.273 1 93.25 154 ILE B O 1
ATOM 3280 N N . THR B 1 155 ? 11.367 27.594 7.629 1 93.75 155 THR B N 1
ATOM 3281 C CA . THR B 1 155 ? 12.336 28.484 6.988 1 93.75 155 THR B CA 1
ATOM 3282 C C . THR B 1 155 ? 12.711 29.641 7.918 1 93.75 155 THR B C 1
ATOM 3284 O O . THR B 1 155 ? 13.781 30.234 7.773 1 93.75 155 THR B O 1
ATOM 3287 N N . ARG B 1 156 ? 11.844 29.844 8.883 1 96.56 156 ARG B N 1
ATOM 3288 C CA . ARG B 1 156 ? 12.07 31.109 9.594 1 96.56 156 ARG B CA 1
ATOM 3289 C C . ARG B 1 156 ? 12.289 30.859 11.086 1 96.56 156 ARG B C 1
ATOM 3291 O O . ARG B 1 156 ? 12.562 31.797 11.836 1 96.56 156 ARG B O 1
ATOM 3298 N N . THR B 1 157 ? 12.25 29.719 11.516 1 96.88 157 THR B N 1
ATOM 3299 C CA . THR B 1 157 ? 12.391 29.484 12.945 1 96.88 157 THR B CA 1
ATOM 3300 C C . THR B 1 157 ? 13.672 28.703 13.242 1 96.88 157 THR B C 1
ATOM 3302 O O . THR B 1 157 ? 14.305 28.172 12.336 1 96.88 157 THR B O 1
ATOM 3305 N N . ARG B 1 158 ? 14.078 28.703 14.5 1 94.94 158 ARG B N 1
ATOM 3306 C CA . ARG B 1 158 ? 15.25 27.953 14.945 1 94.94 158 ARG B CA 1
ATOM 3307 C C . ARG B 1 158 ? 15.031 26.453 14.773 1 94.94 158 ARG B C 1
ATOM 3309 O O . ARG B 1 158 ? 15.961 25.719 14.414 1 94.94 158 ARG B O 1
ATOM 3316 N N . PHE B 1 159 ? 13.859 26.094 15.023 1 94.25 159 PHE B N 1
ATOM 3317 C CA . PHE B 1 159 ? 13.547 24.688 14.836 1 94.25 159 PHE B CA 1
ATOM 3318 C C . PHE B 1 159 ? 13.656 24.297 13.367 1 94.25 159 PHE B C 1
ATOM 3320 O O . PHE B 1 159 ? 14.156 23.219 13.039 1 94.25 159 PHE B O 1
ATOM 3327 N N . GLY B 1 160 ? 13.125 25.156 12.547 1 95.25 160 GLY B N 1
ATOM 3328 C CA . GLY B 1 160 ? 13.266 24.938 11.117 1 95.25 160 GLY B CA 1
ATOM 3329 C C . GLY B 1 160 ? 14.711 24.828 10.672 1 95.25 160 GLY B C 1
ATOM 3330 O O . GLY B 1 160 ? 15.039 24.016 9.812 1 95.25 160 GLY B O 1
ATOM 3331 N N . MET B 1 161 ? 15.547 25.609 11.273 1 95.81 161 MET B N 1
ATOM 3332 C CA . MET B 1 161 ? 16.969 25.547 10.977 1 95.81 161 MET B CA 1
ATOM 3333 C C . MET B 1 161 ? 17.562 24.203 11.391 1 95.81 161 MET B C 1
ATOM 3335 O O . MET B 1 161 ? 18.391 23.625 10.68 1 95.81 161 MET B O 1
ATOM 3339 N N . ALA B 1 162 ? 17.125 23.766 12.5 1 96.69 162 ALA B N 1
ATOM 3340 C CA . ALA B 1 162 ? 17.578 22.453 12.969 1 96.69 162 ALA B CA 1
ATOM 3341 C C . ALA B 1 162 ? 17.141 21.344 12.023 1 96.69 162 ALA B C 1
ATOM 3343 O O . ALA B 1 162 ? 17.906 20.422 11.734 1 96.69 162 ALA B O 1
ATOM 3344 N N . ILE B 1 163 ? 15.891 21.438 11.562 1 95.81 163 ILE B N 1
ATOM 3345 C CA . ILE B 1 163 ? 15.359 20.453 10.633 1 95.81 163 ILE B CA 1
ATOM 3346 C C . ILE B 1 163 ? 16.172 20.469 9.344 1 95.81 163 ILE B C 1
ATOM 3348 O O . ILE B 1 163 ? 16.578 19.422 8.844 1 95.81 163 ILE B O 1
ATOM 3352 N N . ARG B 1 164 ? 16.438 21.656 8.844 1 94.81 164 ARG B N 1
ATOM 3353 C CA . ARG B 1 164 ? 17.188 21.781 7.602 1 94.81 164 ARG B CA 1
ATOM 3354 C C . ARG B 1 164 ? 18.625 21.312 7.773 1 94.81 164 ARG B C 1
ATOM 3356 O O . ARG B 1 164 ? 19.203 20.688 6.867 1 94.81 164 ARG B O 1
ATOM 3363 N N . ALA B 1 165 ? 19.234 21.531 8.891 1 95.62 165 ALA B N 1
ATOM 3364 C CA . ALA B 1 165 ? 20.594 21.078 9.18 1 95.62 165 ALA B CA 1
ATOM 3365 C C . ALA B 1 165 ? 20.656 19.547 9.227 1 95.62 165 ALA B C 1
ATOM 3367 O O . ALA B 1 165 ? 21.562 18.938 8.656 1 95.62 165 ALA B O 1
ATOM 3368 N N . VAL B 1 166 ? 19.656 18.969 9.867 1 95.06 166 VAL B N 1
ATOM 3369 C CA . VAL B 1 166 ? 19.609 17.516 9.977 1 95.06 166 VAL B CA 1
ATOM 3370 C C . VAL B 1 166 ? 19.375 16.906 8.594 1 95.06 166 VAL B C 1
ATOM 3372 O O . VAL B 1 166 ? 19.953 15.875 8.258 1 95.06 166 VAL B O 1
ATOM 3375 N N . ALA B 1 167 ? 18.516 17.547 7.828 1 92.56 167 ALA B N 1
ATOM 3376 C CA . ALA B 1 167 ? 18.219 17.078 6.48 1 92.56 167 ALA B CA 1
ATOM 3377 C C . ALA B 1 167 ? 19.453 17.109 5.59 1 92.56 167 ALA B C 1
ATOM 3379 O O . ALA B 1 167 ? 19.625 16.266 4.711 1 92.56 167 ALA B O 1
ATOM 3380 N N . GLN B 1 168 ? 20.281 18.078 5.828 1 91.88 168 GLN B N 1
ATOM 3381 C CA . GLN B 1 168 ? 21.484 18.219 5.031 1 91.88 168 GLN B CA 1
ATOM 3382 C C . GLN B 1 168 ? 22.531 17.172 5.434 1 91.88 168 GLN B C 1
ATOM 3384 O O . GLN B 1 168 ? 23.141 16.531 4.574 1 91.88 168 GLN B O 1
ATOM 3389 N N . ASP B 1 169 ? 22.797 17.125 6.711 1 94.19 169 ASP B N 1
ATOM 3390 C CA . ASP B 1 169 ? 23.75 16.172 7.262 1 94.19 169 ASP B CA 1
ATOM 3391 C C . ASP B 1 169 ? 23.484 15.922 8.742 1 94.19 169 ASP B C 1
ATOM 3393 O O . ASP B 1 169 ? 23.953 16.672 9.602 1 94.19 169 ASP B O 1
ATOM 3397 N N . GLY B 1 170 ? 22.859 14.797 8.969 1 92.5 170 GLY B N 1
ATOM 3398 C CA . GLY B 1 170 ? 22.469 14.477 10.336 1 92.5 170 GLY B CA 1
ATOM 3399 C C . GLY B 1 170 ? 23.641 14.336 11.281 1 92.5 170 GLY B C 1
ATOM 3400 O O . GLY B 1 170 ? 23.578 14.789 12.43 1 92.5 170 GLY B O 1
ATOM 3401 N N . GLU B 1 171 ? 24.656 13.703 10.781 1 93.12 171 GLU B N 1
ATOM 3402 C CA . GLU B 1 171 ? 25.828 13.477 11.617 1 93.12 171 GLU B CA 1
ATOM 3403 C C . GLU B 1 171 ? 26.5 14.789 11.977 1 93.12 171 GLU B C 1
ATOM 3405 O O . GLU B 1 171 ? 26.859 15.023 13.141 1 93.12 171 GLU B O 1
ATOM 3410 N N . THR B 1 172 ? 26.688 15.625 10.977 1 94.94 172 THR B N 1
ATOM 3411 C CA . THR B 1 172 ? 27.297 16.922 11.219 1 94.94 172 THR B CA 1
ATOM 3412 C C . THR B 1 172 ? 26.422 17.766 12.141 1 94.94 172 THR B C 1
ATOM 3414 O O . THR B 1 172 ? 26.922 18.453 13.039 1 94.94 172 THR B O 1
ATOM 3417 N N . ALA B 1 173 ? 25.141 17.703 11.93 1 95.81 173 ALA B N 1
ATOM 3418 C CA . ALA B 1 173 ? 24.219 18.453 12.781 1 95.81 173 ALA B CA 1
ATOM 3419 C C . ALA B 1 173 ? 24.359 18.031 14.234 1 95.81 173 ALA B C 1
ATOM 3421 O O . ALA B 1 173 ? 24.344 18.875 15.141 1 95.81 173 ALA B O 1
ATOM 3422 N N . ARG B 1 174 ? 24.516 16.75 14.406 1 94.44 174 ARG B N 1
ATOM 3423 C CA . ARG B 1 174 ? 24.688 16.219 15.758 1 94.44 174 ARG B CA 1
ATOM 3424 C C . ARG B 1 174 ? 25.969 16.734 16.391 1 94.44 174 ARG B C 1
ATOM 3426 O O . ARG B 1 174 ? 26 17.062 17.578 1 94.44 174 ARG B O 1
ATOM 3433 N N . LEU B 1 175 ? 26.953 16.75 15.602 1 95.12 175 LEU B N 1
ATOM 3434 C CA . LEU B 1 175 ? 28.25 17.219 16.078 1 95.12 175 LEU B CA 1
ATOM 3435 C C . LEU B 1 175 ? 28.188 18.703 16.422 1 95.12 175 LEU B C 1
ATOM 3437 O O . LEU B 1 175 ? 28.969 19.188 17.25 1 95.12 175 LEU B O 1
ATOM 3441 N N . MET B 1 176 ? 27.234 19.406 15.891 1 95.81 176 MET B N 1
ATOM 3442 C CA . MET B 1 176 ? 27.078 20.844 16.141 1 95.81 176 MET B CA 1
ATOM 3443 C C . MET B 1 176 ? 26.125 21.078 17.297 1 95.81 176 MET B C 1
ATOM 3445 O O . MET B 1 176 ? 25.766 22.234 17.578 1 95.81 176 MET B O 1
ATOM 3449 N N . GLY B 1 177 ? 25.703 20.016 17.953 1 95.38 177 GLY B N 1
ATOM 3450 C CA . GLY B 1 177 ? 24.938 20.156 19.188 1 95.38 177 GLY B CA 1
ATOM 3451 C C . GLY B 1 177 ? 23.438 20.047 18.969 1 95.38 177 GLY B C 1
ATOM 3452 O O . GLY B 1 177 ? 22.656 20.219 19.906 1 95.38 177 GLY B O 1
ATOM 3453 N N . ILE B 1 178 ? 23.047 19.812 17.797 1 96.81 178 ILE B N 1
ATOM 3454 C CA . ILE B 1 178 ? 21.625 19.641 17.531 1 96.81 178 ILE B CA 1
ATOM 3455 C C . ILE B 1 178 ? 21.172 18.266 18 1 96.81 178 ILE B C 1
ATOM 3457 O O . ILE B 1 178 ? 21.812 17.25 17.703 1 96.81 178 ILE B O 1
ATOM 3461 N N . ASN B 1 179 ? 20.125 18.25 18.781 1 97.44 179 ASN B N 1
ATOM 3462 C CA . ASN B 1 179 ? 19.578 16.969 19.219 1 97.44 179 ASN B CA 1
ATOM 3463 C C . ASN B 1 179 ? 18.828 16.281 18.094 1 97.44 179 ASN B C 1
ATOM 3465 O O . ASN B 1 179 ? 17.641 16.531 17.875 1 97.44 179 ASN B O 1
ATOM 3469 N N . PHE B 1 180 ? 19.531 15.375 17.516 1 96.25 180 PHE B N 1
ATOM 3470 C CA . PHE B 1 180 ? 19.047 14.672 16.328 1 96.25 180 PHE B CA 1
ATOM 3471 C C . PHE B 1 180 ? 17.703 14.008 16.609 1 96.25 180 PHE B C 1
ATOM 3473 O O . PHE B 1 180 ? 16.75 14.156 15.828 1 96.25 180 PHE B O 1
ATOM 3480 N N . GLU B 1 181 ? 17.578 13.336 17.672 1 96.56 181 GLU B N 1
ATOM 3481 C CA . GLU B 1 181 ? 16.375 12.578 17.984 1 96.56 181 GLU B CA 1
ATOM 3482 C C . GLU B 1 181 ? 15.172 13.508 18.156 1 96.56 181 GLU B C 1
ATOM 3484 O O . GLU B 1 181 ? 14.086 13.219 17.656 1 96.56 181 GLU B O 1
ATOM 3489 N N . VAL B 1 182 ? 15.383 14.578 18.797 1 97.5 182 VAL B N 1
ATOM 3490 C CA . VAL B 1 182 ? 14.289 15.516 19.031 1 97.5 182 VAL B CA 1
ATOM 3491 C C . VAL B 1 182 ? 13.828 16.125 17.703 1 97.5 182 VAL B C 1
ATOM 3493 O O . VAL B 1 182 ? 12.633 16.266 17.469 1 97.5 182 VAL B O 1
ATOM 3496 N N . VAL B 1 183 ? 14.75 16.469 16.875 1 97.88 183 VAL B N 1
ATOM 3497 C CA . VAL B 1 183 ? 14.414 17.047 15.57 1 97.88 183 VAL B CA 1
ATOM 3498 C C . VAL B 1 183 ? 13.586 16.062 14.766 1 97.88 183 VAL B C 1
ATOM 3500 O O . VAL B 1 183 ? 12.578 16.438 14.156 1 97.88 183 VAL B O 1
ATOM 3503 N N . VAL B 1 184 ? 13.992 14.82 14.805 1 97.56 184 VAL B N 1
ATOM 3504 C CA . VAL B 1 184 ? 13.266 13.789 14.07 1 97.56 184 VAL B CA 1
ATOM 3505 C C . VAL B 1 184 ? 11.859 13.648 14.625 1 97.56 184 VAL B C 1
ATOM 3507 O O . VAL B 1 184 ? 10.875 13.664 13.875 1 97.56 184 VAL B O 1
ATOM 3510 N N . LEU B 1 185 ? 11.766 13.562 15.945 1 98.31 185 LEU B N 1
ATOM 3511 C CA . LEU B 1 185 ? 10.469 13.352 16.578 1 98.31 185 LEU B CA 1
ATOM 3512 C C . LEU B 1 185 ? 9.531 14.523 16.297 1 98.31 185 LEU B C 1
ATOM 3514 O O . LEU B 1 185 ? 8.359 14.312 15.977 1 98.31 185 LEU B O 1
ATOM 3518 N N . VAL B 1 186 ? 10.031 15.672 16.328 1 97.69 186 VAL B N 1
ATOM 3519 C CA . VAL B 1 186 ? 9.203 16.859 16.125 1 97.69 186 VAL B CA 1
ATOM 3520 C C . VAL B 1 186 ? 8.805 16.953 14.656 1 97.69 186 VAL B C 1
ATOM 3522 O O . VAL B 1 186 ? 7.695 17.391 14.336 1 97.69 186 VAL B O 1
ATOM 3525 N N . THR B 1 187 ? 9.711 16.641 13.781 1 98.06 187 THR B N 1
ATOM 3526 C CA . THR B 1 187 ? 9.398 16.672 12.359 1 98.06 187 THR B CA 1
ATOM 3527 C C . THR B 1 187 ? 8.281 15.68 12.039 1 98.06 187 THR B C 1
ATOM 3529 O O . THR B 1 187 ? 7.359 16.016 11.289 1 98.06 187 THR B O 1
ATOM 3532 N N . PHE B 1 188 ? 8.352 14.516 12.633 1 98.5 188 PHE B N 1
ATOM 3533 C CA . PHE B 1 188 ? 7.328 13.508 12.391 1 98.5 188 PHE B CA 1
ATOM 3534 C C . PHE B 1 188 ? 6.004 13.914 13.031 1 98.5 188 PHE B C 1
ATOM 3536 O O . PHE B 1 188 ? 4.934 13.625 12.492 1 98.5 188 PHE B O 1
ATOM 3543 N N . ALA B 1 189 ? 6.102 14.586 14.125 1 98.62 189 ALA B N 1
ATOM 3544 C CA . ALA B 1 189 ? 4.895 15.133 14.742 1 98.62 189 ALA B CA 1
ATOM 3545 C C . ALA B 1 189 ? 4.262 16.203 13.852 1 98.62 189 ALA B C 1
ATOM 3547 O O . ALA B 1 189 ? 3.045 16.203 13.641 1 98.62 189 ALA B O 1
ATOM 3548 N N . LEU B 1 190 ? 5.059 17.047 13.352 1 97.88 190 LEU B N 1
ATOM 3549 C CA . LEU B 1 190 ? 4.598 18.141 12.508 1 97.88 190 LEU B CA 1
ATOM 3550 C C . LEU B 1 190 ? 3.955 17.609 11.227 1 97.88 190 LEU B C 1
ATOM 3552 O O . LEU B 1 190 ? 2.854 18.031 10.859 1 97.88 190 LEU B O 1
ATOM 3556 N N . GLY B 1 191 ? 4.668 16.734 10.57 1 97.88 191 GLY B N 1
ATOM 3557 C CA . GLY B 1 191 ? 4.121 16.125 9.359 1 97.88 191 GLY B CA 1
ATOM 3558 C C . GLY B 1 191 ? 2.818 15.383 9.602 1 97.88 191 GLY B C 1
ATOM 3559 O O . GLY B 1 191 ? 1.891 15.469 8.797 1 97.88 191 GLY B O 1
ATOM 3560 N N . SER B 1 192 ? 2.754 14.672 10.695 1 98.69 192 SER B N 1
ATOM 3561 C CA . SER B 1 192 ? 1.554 13.906 11.023 1 98.69 192 SER B CA 1
ATOM 3562 C C . SER B 1 192 ? 0.4 14.828 11.406 1 98.69 192 SER B C 1
ATOM 3564 O O . SER B 1 192 ? -0.759 14.539 11.102 1 98.69 192 SER B O 1
ATOM 3566 N N . ALA B 1 193 ? 0.744 15.883 12.055 1 98.12 193 ALA B N 1
ATOM 3567 C CA . ALA B 1 193 ? -0.271 16.891 12.375 1 98.12 193 ALA B CA 1
ATOM 3568 C C . ALA B 1 193 ? -0.872 17.484 11.102 1 98.12 193 ALA B C 1
ATOM 3570 O O . ALA B 1 193 ? -2.082 17.719 11.031 1 98.12 193 ALA B O 1
ATOM 3571 N N . MET B 1 194 ? -0.066 17.75 10.203 1 97.12 194 MET B N 1
ATOM 3572 C CA . MET B 1 194 ? -0.545 18.266 8.922 1 97.12 194 MET B CA 1
ATOM 3573 C C . MET B 1 194 ? -1.46 17.25 8.242 1 97.12 194 MET B C 1
ATOM 3575 O O . MET B 1 194 ? -2.473 17.625 7.645 1 97.12 194 MET B O 1
ATOM 3579 N N . ALA B 1 195 ? -1.076 15.984 8.328 1 96.81 195 ALA B N 1
ATOM 3580 C CA . ALA B 1 195 ? -1.914 14.922 7.781 1 96.81 195 ALA B CA 1
ATOM 3581 C C . ALA B 1 195 ? -3.279 14.898 8.461 1 96.81 195 ALA B C 1
ATOM 3583 O O . ALA B 1 195 ? -4.301 14.648 7.812 1 96.81 195 ALA B O 1
ATOM 3584 N N . ALA B 1 196 ? -3.232 15.117 9.719 1 97.56 196 ALA B N 1
ATOM 3585 C CA . ALA B 1 196 ? -4.488 15.148 10.469 1 97.56 196 ALA B CA 1
ATOM 3586 C C . ALA B 1 196 ? -5.398 16.266 9.961 1 97.56 196 ALA B C 1
ATOM 3588 O O . ALA B 1 196 ? -6.613 16.078 9.852 1 97.56 196 ALA B O 1
ATOM 3589 N N . LEU B 1 197 ? -4.844 17.375 9.734 1 98.12 197 LEU B N 1
ATOM 3590 C CA . LEU B 1 197 ? -5.617 18.516 9.234 1 98.12 197 LEU B CA 1
ATOM 3591 C C . LEU B 1 197 ? -6.172 18.219 7.844 1 98.12 197 LEU B C 1
ATOM 3593 O O . LEU B 1 197 ? -7.309 18.562 7.531 1 98.12 197 LEU B O 1
ATOM 3597 N N . ALA B 1 198 ? -5.383 17.578 7.035 1 98 198 ALA B N 1
ATOM 3598 C CA . ALA B 1 198 ? -5.871 17.125 5.73 1 98 198 ALA B CA 1
ATOM 3599 C C . ALA B 1 198 ? -7.039 16.156 5.879 1 98 198 ALA B C 1
ATOM 3601 O O . ALA B 1 198 ? -8.008 16.219 5.113 1 98 198 ALA B O 1
ATOM 3602 N N . GLY B 1 199 ? -6.938 15.273 6.824 1 97.88 199 GLY B N 1
ATOM 3603 C CA . GLY B 1 199 ? -8.023 14.336 7.09 1 97.88 199 GLY B CA 1
ATOM 3604 C C . GLY B 1 199 ? -9.297 15.023 7.539 1 97.88 199 GLY B C 1
ATOM 3605 O O . GLY B 1 199 ? -10.391 14.672 7.086 1 97.88 199 GLY B O 1
ATOM 3606 N N . VAL B 1 200 ? -9.133 15.938 8.414 1 98.06 200 VAL B N 1
ATOM 3607 C CA . VAL B 1 200 ? -10.273 16.719 8.891 1 98.06 200 VAL B CA 1
ATOM 3608 C C . VAL B 1 200 ? -10.906 17.469 7.719 1 98.06 200 VAL B C 1
ATOM 3610 O O . VAL B 1 200 ? -12.133 17.5 7.578 1 98.06 200 VAL B O 1
ATOM 3613 N N . MET B 1 201 ? -10.086 18.078 6.918 1 97.62 201 MET B N 1
ATOM 3614 C CA . MET B 1 201 ? -10.578 18.797 5.742 1 97.62 201 MET B CA 1
ATOM 3615 C C . MET B 1 201 ? -11.336 17.859 4.812 1 97.62 201 MET B C 1
ATOM 3617 O O . MET B 1 201 ? -12.367 18.234 4.246 1 97.62 201 MET B O 1
ATOM 3621 N N . ASN B 1 202 ? -10.82 16.688 4.637 1 96.44 202 ASN B N 1
ATOM 3622 C CA . ASN B 1 202 ? -11.492 15.68 3.82 1 96.44 202 ASN B CA 1
ATOM 3623 C C . ASN B 1 202 ? -12.875 15.344 4.375 1 96.44 202 ASN B C 1
ATOM 3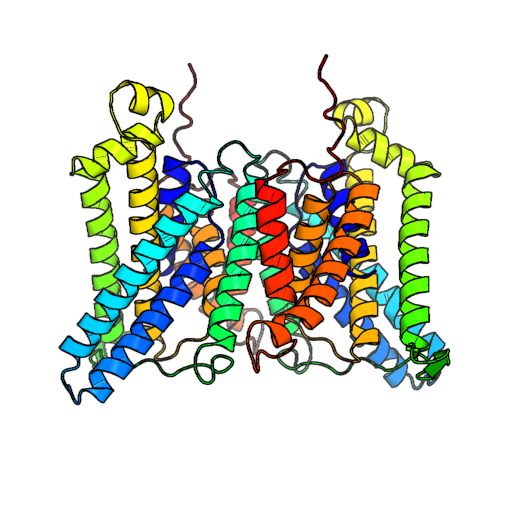625 O O . ASN B 1 202 ? -13.836 15.219 3.617 1 96.44 202 ASN B O 1
ATOM 3629 N N . GLY B 1 203 ? -12.961 15.188 5.641 1 96.62 203 GLY B N 1
ATOM 3630 C CA . GLY B 1 203 ? -14.234 14.922 6.285 1 96.62 203 GLY B CA 1
ATOM 3631 C C . GLY B 1 203 ? -15.227 16.062 6.141 1 96.62 203 GLY B C 1
ATOM 3632 O O . GLY B 1 203 ? -16.406 15.844 5.902 1 96.62 203 GLY B O 1
ATOM 3633 N N . LEU B 1 204 ? -14.695 17.25 6.312 1 95.81 204 LEU B N 1
ATOM 3634 C CA . LEU B 1 204 ? -15.547 18.422 6.184 1 95.81 204 LEU B CA 1
ATOM 3635 C C . LEU B 1 204 ? -16.031 18.594 4.746 1 95.81 204 LEU B C 1
ATOM 3637 O O . LEU B 1 204 ? -17.172 19.016 4.516 1 95.81 204 LEU B O 1
ATOM 3641 N N . TYR B 1 205 ? -15.188 18.281 3.852 1 93.69 205 TYR B N 1
ATOM 3642 C CA . TYR B 1 205 ? -15.508 18.438 2.438 1 93.69 205 TYR B CA 1
ATOM 3643 C C . TYR B 1 205 ? -16.578 17.453 2.004 1 93.69 205 TYR B C 1
ATOM 3645 O O . TYR B 1 205 ? -17.547 17.828 1.328 1 93.69 205 TYR B O 1
ATOM 3653 N N . TYR B 1 206 ? -16.5 16.219 2.41 1 92.81 206 TYR B N 1
ATOM 3654 C CA . TYR B 1 206 ? -17.406 15.172 1.949 1 92.81 206 TYR B CA 1
ATOM 3655 C C . TYR B 1 206 ? -18.531 14.93 2.951 1 92.81 206 TYR B C 1
ATOM 3657 O O . TYR B 1 206 ? -19.469 14.188 2.674 1 92.81 206 TYR B O 1
ATOM 3665 N N . ASN B 1 207 ? -18.422 15.5 4.098 1 94.75 207 ASN B N 1
ATOM 3666 C CA . ASN B 1 207 ? -19.359 15.297 5.195 1 94.75 207 ASN B CA 1
ATOM 3667 C C . ASN B 1 207 ? -19.469 13.828 5.582 1 94.75 207 ASN B C 1
ATOM 3669 O O . ASN B 1 207 ? -20.547 13.359 5.945 1 94.75 207 ASN B O 1
ATOM 3673 N N . GLU B 1 208 ? -18.391 13.133 5.367 1 96.31 208 GLU B N 1
ATOM 3674 C CA . GLU B 1 208 ? -18.281 11.703 5.676 1 96.31 208 GLU B CA 1
ATOM 3675 C C . GLU B 1 208 ? -16.828 11.25 5.719 1 96.31 208 GLU B C 1
ATOM 3677 O O . GLU B 1 208 ? -15.977 11.828 5.047 1 96.31 208 GLU B O 1
ATOM 3682 N N . ILE B 1 209 ? -16.578 10.297 6.582 1 96.38 209 ILE B N 1
ATOM 3683 C CA . ILE B 1 209 ? -15.266 9.672 6.598 1 96.38 209 ILE B CA 1
ATOM 3684 C C . ILE B 1 209 ? -15.422 8.156 6.711 1 96.38 209 ILE B C 1
ATOM 3686 O O . ILE B 1 209 ? -16.469 7.664 7.121 1 96.38 209 ILE B O 1
ATOM 3690 N N . ASN B 1 210 ? -14.484 7.488 6.258 1 95 210 ASN B N 1
ATOM 3691 C CA . ASN B 1 210 ? -14.414 6.035 6.379 1 95 210 ASN B CA 1
ATOM 3692 C C . ASN B 1 210 ? -13.016 5.566 6.762 1 95 210 ASN B C 1
ATOM 3694 O O . ASN B 1 210 ? -12.031 6.273 6.531 1 95 210 ASN B O 1
ATOM 3698 N N . PHE B 1 211 ? -12.961 4.352 7.352 1 92.12 211 PHE B N 1
ATOM 3699 C CA . PHE B 1 211 ? -11.703 3.865 7.906 1 92.12 211 PHE B CA 1
ATOM 3700 C C . PHE B 1 211 ? -10.703 3.562 6.797 1 92.12 211 PHE B C 1
ATOM 3702 O O . PHE B 1 211 ? -9.5 3.48 7.043 1 92.12 211 PHE B O 1
ATOM 3709 N N . ASN B 1 212 ? -11.109 3.432 5.539 1 87.12 212 ASN B N 1
ATOM 3710 C CA . ASN B 1 212 ? -10.25 3.021 4.438 1 87.12 212 ASN B CA 1
ATOM 3711 C C . ASN B 1 212 ? -9.734 4.223 3.648 1 87.12 212 ASN B C 1
ATOM 3713 O O . ASN B 1 212 ? -8.984 4.062 2.686 1 87.12 212 ASN B O 1
ATOM 3717 N N . VAL B 1 213 ? -10.102 5.406 4.066 1 89.69 213 VAL B N 1
ATOM 3718 C CA . VAL B 1 213 ? -9.797 6.59 3.27 1 89.69 213 VAL B CA 1
ATOM 3719 C C . VAL B 1 213 ? -8.297 6.848 3.283 1 89.69 213 VAL B C 1
ATOM 3721 O O . VAL B 1 213 ? -7.75 7.43 2.342 1 89.69 213 VAL B O 1
ATOM 3724 N N . GLY B 1 214 ? -7.578 6.402 4.301 1 92.25 214 GLY B N 1
ATOM 3725 C CA . GLY B 1 214 ? -6.18 6.723 4.535 1 92.25 214 GLY B CA 1
ATOM 3726 C C . GLY B 1 214 ? -5.25 6.137 3.49 1 92.25 214 GLY B C 1
ATOM 3727 O O . GLY B 1 214 ? -4.297 6.789 3.061 1 92.25 214 GLY B O 1
ATOM 3728 N N . LEU B 1 215 ? -5.477 4.949 3.082 1 87.38 215 LEU B N 1
ATOM 3729 C CA . LEU B 1 215 ? -4.578 4.285 2.141 1 87.38 215 LEU B CA 1
ATOM 3730 C C . LEU B 1 215 ? -4.559 5.016 0.802 1 87.38 215 LEU B C 1
ATOM 3732 O O . LEU B 1 215 ? -3.49 5.324 0.273 1 87.38 215 LEU B O 1
ATOM 3736 N N . LEU B 1 216 ? -5.734 5.293 0.297 1 88.38 216 LEU B N 1
ATOM 3737 C CA . LEU B 1 216 ? -5.809 5.977 -0.99 1 88.38 216 LEU B CA 1
ATOM 3738 C C . LEU B 1 216 ? -5.16 7.355 -0.91 1 88.38 216 LEU B C 1
ATOM 3740 O O . LEU B 1 216 ? -4.375 7.727 -1.782 1 88.38 216 LEU B O 1
ATOM 3744 N N . LEU B 1 217 ? -5.469 8.07 0.114 1 93.31 217 LEU B N 1
ATOM 3745 C CA . LEU B 1 217 ? -4.914 9.414 0.256 1 93.31 217 LEU B CA 1
ATOM 3746 C C . LEU B 1 217 ? -3.404 9.359 0.462 1 93.31 217 LEU B C 1
ATOM 3748 O O . LEU B 1 217 ? -2.678 10.25 0.01 1 93.31 217 LEU B O 1
ATOM 3752 N N . GLY B 1 218 ? -3.002 8.328 1.151 1 93.44 218 GLY B N 1
ATOM 3753 C CA . GLY B 1 218 ? -1.57 8.117 1.302 1 93.44 218 GLY B CA 1
ATOM 3754 C C . GLY B 1 218 ? -0.864 7.855 -0.015 1 93.44 218 GLY B C 1
ATOM 3755 O O . GLY B 1 218 ? 0.181 8.445 -0.293 1 93.44 218 GLY B O 1
ATOM 3756 N N . VAL B 1 219 ? -1.415 7.012 -0.836 1 90.38 219 VAL B N 1
ATOM 3757 C CA . VAL B 1 219 ? -0.821 6.672 -2.125 1 90.38 219 VAL B CA 1
ATOM 3758 C C . VAL B 1 219 ? -0.803 7.906 -3.025 1 90.38 219 VAL B C 1
ATOM 3760 O O . VAL B 1 219 ? 0.195 8.18 -3.697 1 90.38 219 VAL B O 1
ATOM 3763 N N . ILE B 1 220 ? -1.884 8.656 -2.998 1 93.62 220 ILE B N 1
ATOM 3764 C CA . ILE B 1 220 ? -1.971 9.875 -3.797 1 93.62 220 ILE B CA 1
ATOM 3765 C C . ILE B 1 220 ? -0.931 10.883 -3.316 1 93.62 220 ILE B C 1
ATOM 3767 O O . ILE B 1 220 ? -0.211 11.477 -4.125 1 93.62 220 ILE B O 1
ATOM 3771 N N . GLY B 1 221 ? -0.925 11.031 -2.031 1 95.38 221 GLY B N 1
ATOM 3772 C CA . GLY B 1 221 ? 0.053 11.953 -1.474 1 95.38 221 GLY B CA 1
ATOM 3773 C C . GLY B 1 221 ? 1.484 11.57 -1.793 1 95.38 221 GLY B C 1
ATOM 3774 O O . GLY B 1 221 ? 2.309 12.43 -2.115 1 95.38 221 GLY B O 1
ATOM 3775 N N . PHE B 1 222 ? 1.76 10.336 -1.679 1 93.25 222 PHE B N 1
ATOM 3776 C CA . PHE B 1 222 ? 3.1 9.852 -1.991 1 93.25 222 PHE B CA 1
ATOM 3777 C C . PHE B 1 222 ? 3.42 10.055 -3.467 1 93.25 222 PHE B C 1
ATOM 3779 O O . PHE B 1 222 ? 4.523 10.484 -3.814 1 93.25 222 PHE B O 1
ATOM 3786 N N . ALA B 1 223 ? 2.484 9.711 -4.305 1 91.56 223 ALA B N 1
ATOM 3787 C CA . ALA B 1 223 ? 2.645 9.93 -5.738 1 91.56 223 ALA B CA 1
ATOM 3788 C C . ALA B 1 223 ? 2.93 11.406 -6.035 1 91.56 223 ALA B C 1
ATOM 3790 O O . ALA B 1 223 ? 3.799 11.719 -6.852 1 91.56 223 ALA B O 1
ATOM 3791 N N . ALA B 1 224 ? 2.191 12.203 -5.379 1 94.31 224 ALA B N 1
ATOM 3792 C CA . ALA B 1 224 ? 2.369 13.641 -5.547 1 94.31 224 ALA B CA 1
ATOM 3793 C C . ALA B 1 224 ? 3.762 14.078 -5.102 1 94.31 224 ALA B C 1
ATOM 3795 O O . ALA B 1 224 ? 4.402 14.906 -5.762 1 94.31 224 ALA B O 1
ATOM 3796 N N . ALA B 1 225 ? 4.219 13.586 -3.971 1 93.94 225 ALA B N 1
ATOM 3797 C CA . ALA B 1 225 ? 5.543 13.93 -3.457 1 93.94 225 ALA B CA 1
ATOM 3798 C C . ALA B 1 225 ? 6.637 13.492 -4.426 1 93.94 225 ALA B C 1
ATOM 3800 O O . ALA B 1 225 ? 7.59 14.234 -4.672 1 93.94 225 ALA B O 1
ATOM 3801 N N . ILE B 1 226 ? 6.492 12.305 -4.957 1 88.75 226 ILE B N 1
ATOM 3802 C CA . ILE B 1 226 ? 7.492 11.766 -5.871 1 88.75 226 ILE B CA 1
ATOM 3803 C C . ILE B 1 226 ? 7.461 12.547 -7.184 1 88.75 226 ILE B C 1
ATOM 3805 O O . ILE B 1 226 ? 8.508 12.906 -7.727 1 88.75 226 ILE B O 1
ATOM 3809 N N . LEU B 1 227 ? 6.242 12.758 -7.652 1 89.25 227 LEU B N 1
ATOM 3810 C CA . LEU B 1 227 ? 6.07 13.516 -8.891 1 89.25 227 LEU B CA 1
ATOM 3811 C C . LEU B 1 227 ? 6.707 14.898 -8.766 1 89.25 227 LEU B C 1
ATOM 3813 O O . LEU B 1 227 ? 7.316 15.391 -9.719 1 89.25 227 LEU B O 1
ATOM 3817 N N . GLY B 1 228 ? 6.5 15.508 -7.734 1 91.5 228 GLY B N 1
ATOM 3818 C CA . GLY B 1 228 ? 7.055 16.828 -7.488 1 91.5 228 GLY B CA 1
ATOM 3819 C C . GLY B 1 228 ? 8.555 16.812 -7.242 1 91.5 228 GLY B C 1
ATOM 3820 O O . GLY B 1 228 ? 9.242 17.797 -7.5 1 91.5 228 GLY B O 1
ATOM 3821 N N . GLY B 1 229 ? 9.125 15.766 -6.715 1 88.5 229 GLY B N 1
ATOM 3822 C CA . GLY B 1 229 ? 10.484 15.641 -6.223 1 88.5 229 GLY B CA 1
ATOM 3823 C C . GLY B 1 229 ? 10.562 15.438 -4.723 1 88.5 229 GLY B C 1
ATOM 3824 O O . GLY B 1 229 ? 10.586 16.406 -3.959 1 88.5 229 GLY B O 1
ATOM 3825 N N . LEU B 1 230 ? 10.688 14.156 -4.359 1 87.5 230 LEU B N 1
ATOM 3826 C CA . LEU B 1 230 ? 10.672 13.812 -2.941 1 87.5 230 LEU B CA 1
ATOM 3827 C C . LEU B 1 230 ? 11.805 14.508 -2.197 1 87.5 230 LEU B C 1
ATOM 3829 O O . LEU B 1 230 ? 12.953 14.508 -2.656 1 87.5 230 LEU B O 1
ATOM 3833 N N . GLY B 1 231 ? 11.523 15.164 -1.069 1 87.38 231 GLY B N 1
ATOM 3834 C CA . GLY B 1 231 ? 12.508 15.898 -0.298 1 87.38 231 GLY B CA 1
ATOM 3835 C C . GLY B 1 231 ? 12.461 17.406 -0.539 1 87.38 231 GLY B C 1
ATOM 3836 O O . GLY B 1 231 ? 13.102 18.172 0.176 1 87.38 231 GLY B O 1
ATOM 3837 N N . ASN B 1 232 ? 11.719 17.766 -1.525 1 91.12 232 ASN B N 1
ATOM 3838 C CA . ASN B 1 232 ? 11.539 19.172 -1.836 1 91.12 232 ASN B CA 1
ATOM 3839 C C . ASN B 1 232 ? 10.117 19.641 -1.538 1 91.12 232 ASN B C 1
ATOM 3841 O O . ASN B 1 232 ? 9.172 19.234 -2.221 1 91.12 232 ASN B O 1
ATOM 3845 N N . ILE B 1 233 ? 10.062 20.562 -0.635 1 92.25 233 ILE B N 1
ATOM 3846 C CA . ILE B 1 233 ? 8.758 21 -0.162 1 92.25 233 ILE B CA 1
ATOM 3847 C C . ILE B 1 233 ? 7.992 21.672 -1.302 1 92.25 233 ILE B C 1
ATOM 3849 O O . ILE B 1 233 ? 6.785 21.469 -1.452 1 92.25 233 ILE B O 1
ATOM 3853 N N . TYR B 1 234 ? 8.633 22.422 -2.109 1 93.44 234 TYR B N 1
ATOM 3854 C CA . TYR B 1 234 ? 7.992 23.094 -3.232 1 93.44 234 TYR B CA 1
ATOM 3855 C C . TYR B 1 234 ? 7.535 22.094 -4.281 1 93.44 234 TYR B C 1
ATOM 3857 O O . TYR B 1 234 ? 6.469 22.25 -4.879 1 93.44 234 TYR B O 1
ATOM 3865 N N . GLY B 1 235 ? 8.367 21.141 -4.496 1 93.5 235 GLY B N 1
ATOM 3866 C CA . GLY B 1 235 ? 7.969 20.047 -5.379 1 93.5 235 GLY B CA 1
ATOM 3867 C C . GLY B 1 235 ? 6.73 19.328 -4.898 1 93.5 235 GLY B C 1
ATOM 3868 O O . GLY B 1 235 ? 5.84 19.016 -5.695 1 93.5 235 GLY B O 1
ATOM 3869 N N . ALA B 1 236 ? 6.703 19.094 -3.637 1 94.56 236 ALA B N 1
ATOM 3870 C CA . ALA B 1 236 ? 5.566 18.391 -3.047 1 94.56 236 ALA B CA 1
ATOM 3871 C C . ALA B 1 236 ? 4.273 19.188 -3.252 1 94.56 236 ALA B C 1
ATOM 3873 O O . ALA B 1 236 ? 3.23 18.609 -3.57 1 94.56 236 ALA B O 1
ATOM 3874 N N . ILE B 1 237 ? 4.359 20.484 -3.031 1 95.12 237 ILE B N 1
ATOM 3875 C CA . ILE B 1 237 ? 3.195 21.328 -3.221 1 95.12 237 ILE B CA 1
ATOM 3876 C C . ILE B 1 237 ? 2.748 21.281 -4.68 1 95.12 237 ILE B C 1
ATOM 3878 O O . ILE B 1 237 ? 1.574 21.031 -4.969 1 95.12 237 ILE B O 1
ATOM 3882 N N . LEU B 1 238 ? 3.65 21.438 -5.566 1 95.12 238 LEU B N 1
ATOM 3883 C CA . LEU B 1 238 ? 3.357 21.391 -6.996 1 95.12 238 LEU B CA 1
ATOM 3884 C C . LEU B 1 238 ? 2.795 20.031 -7.398 1 95.12 238 LEU B C 1
ATOM 3886 O O . LEU B 1 238 ? 1.849 19.953 -8.188 1 95.12 238 LEU B O 1
ATOM 3890 N N . GLY B 1 239 ? 3.412 19.031 -6.918 1 95.25 239 GLY B N 1
ATOM 3891 C CA . GLY B 1 239 ? 2.949 17.688 -7.215 1 95.25 239 GLY B CA 1
ATOM 3892 C C . GLY B 1 239 ? 1.521 17.422 -6.77 1 95.25 239 GLY B C 1
ATOM 3893 O O . GLY B 1 239 ? 0.75 16.781 -7.48 1 95.25 239 GLY B O 1
ATOM 3894 N N . GLY B 1 240 ? 1.174 17.906 -5.543 1 96.25 240 GLY B N 1
ATOM 3895 C CA . GLY B 1 240 ? -0.188 17.766 -5.055 1 96.25 240 GLY B CA 1
ATOM 3896 C C . GLY B 1 240 ? -1.215 18.453 -5.938 1 96.25 240 GLY B C 1
ATOM 3897 O O . GLY B 1 240 ? -2.248 17.859 -6.266 1 96.25 240 GLY B O 1
ATOM 3898 N N . PHE B 1 241 ? -0.893 19.609 -6.328 1 95.25 241 PHE B N 1
ATOM 3899 C CA . PHE B 1 241 ? -1.806 20.359 -7.184 1 95.25 241 PHE B CA 1
ATOM 3900 C C . PHE B 1 241 ? -1.874 19.734 -8.578 1 95.25 241 PHE B C 1
ATOM 3902 O O . PHE B 1 241 ? -2.936 19.719 -9.203 1 95.25 241 PHE B O 1
ATOM 3909 N N . LEU B 1 242 ? -0.75 19.281 -9.047 1 95 242 LEU B N 1
ATOM 3910 C CA . LEU B 1 242 ? -0.734 18.625 -10.344 1 95 242 LEU B CA 1
ATOM 3911 C C . LEU B 1 242 ? -1.599 17.359 -10.328 1 95 242 LEU B C 1
ATOM 3913 O O . LEU B 1 242 ? -2.34 17.094 -11.273 1 95 242 LEU B O 1
ATOM 3917 N N . PHE B 1 243 ? -1.461 16.609 -9.32 1 94.81 243 PHE B N 1
ATOM 3918 C CA . PHE B 1 243 ? -2.281 15.406 -9.227 1 94.81 243 PHE B CA 1
ATOM 3919 C C . PHE B 1 243 ? -3.764 15.758 -9.211 1 94.81 243 PHE B C 1
ATOM 3921 O O . PHE B 1 243 ? -4.57 15.109 -9.875 1 94.81 243 PHE B O 1
ATOM 3928 N N . ALA B 1 244 ? -4.066 16.766 -8.398 1 92.38 244 ALA B N 1
ATOM 3929 C CA . ALA B 1 244 ? -5.457 17.203 -8.344 1 92.38 244 ALA B CA 1
ATOM 3930 C C . ALA B 1 244 ? -5.941 17.672 -9.711 1 92.38 244 ALA B C 1
ATOM 3932 O O . ALA B 1 244 ? -7.078 17.406 -10.102 1 92.38 244 ALA B O 1
ATOM 3933 N N . ALA B 1 245 ? -5.137 18.344 -10.375 1 93.12 245 ALA B N 1
ATOM 3934 C CA . ALA B 1 245 ? -5.477 18.797 -11.727 1 93.12 245 ALA B CA 1
ATOM 3935 C C . ALA B 1 245 ? -5.711 17.625 -12.664 1 93.12 245 ALA B C 1
ATOM 3937 O O . ALA B 1 245 ? -6.613 17.656 -13.5 1 93.12 245 ALA B O 1
ATOM 3938 N N . LEU B 1 246 ? -4.918 16.625 -12.555 1 91.88 246 LEU B N 1
ATOM 3939 C CA . LEU B 1 246 ? -5.066 15.438 -13.383 1 91.88 246 LEU B CA 1
ATOM 3940 C C . LEU B 1 246 ? -6.387 14.734 -13.086 1 91.88 246 LEU B C 1
ATOM 3942 O O . LEU B 1 246 ? -7.008 14.164 -13.984 1 91.88 246 LEU B O 1
ATOM 3946 N N . GLN B 1 247 ? -6.715 14.742 -11.797 1 89.81 247 GLN B N 1
ATOM 3947 C CA . GLN B 1 247 ? -8 14.164 -11.445 1 89.81 247 GLN B CA 1
ATOM 3948 C C . GLN B 1 247 ? -9.148 14.914 -12.109 1 89.81 247 GLN B C 1
ATOM 3950 O O . GLN B 1 247 ? -10.102 14.305 -12.602 1 89.81 247 GLN B O 1
ATOM 3955 N N . VAL B 1 248 ? -9.023 16.219 -12.078 1 86.5 248 VAL B N 1
ATOM 3956 C CA . VAL B 1 248 ? -10.055 17.047 -12.688 1 86.5 248 VAL B CA 1
ATOM 3957 C C . VAL B 1 248 ? -10.102 16.781 -14.195 1 86.5 248 VAL B C 1
ATOM 3959 O O . VAL B 1 248 ? -11.18 16.641 -14.773 1 86.5 248 VAL B O 1
ATOM 3962 N N . LEU B 1 249 ? -8.992 16.719 -14.805 1 86.5 249 LEU B N 1
ATOM 3963 C CA . LEU B 1 249 ? -8.906 16.422 -16.234 1 86.5 249 LEU B CA 1
ATOM 3964 C C . LEU B 1 249 ? -9.469 15.039 -16.531 1 86.5 249 LEU B C 1
ATOM 3966 O O . LEU B 1 249 ? -10.156 14.844 -17.531 1 86.5 249 LEU B O 1
ATOM 3970 N N . GLY B 1 250 ? -9.102 14.086 -15.711 1 84.5 250 GLY B N 1
ATOM 3971 C CA . GLY B 1 250 ? -9.633 12.742 -15.883 1 84.5 250 GLY B CA 1
ATOM 3972 C C . GLY B 1 250 ? -11.141 12.672 -15.773 1 84.5 250 GLY B C 1
ATOM 3973 O O . GLY B 1 250 ? -11.797 11.945 -16.516 1 84.5 250 GLY B O 1
ATOM 3974 N N . SER B 1 251 ? -11.648 13.406 -14.82 1 81.69 251 SER B N 1
ATOM 3975 C CA . SER B 1 251 ? -13.102 13.43 -14.625 1 81.69 251 SER B CA 1
ATOM 3976 C C . SER B 1 251 ? -13.805 14.023 -15.844 1 81.69 251 SER B C 1
ATOM 3978 O O . SER B 1 251 ? -14.938 13.648 -16.156 1 81.69 251 SER B O 1
ATOM 3980 N N . ALA B 1 252 ? -13.109 14.914 -16.469 1 78.62 252 ALA B N 1
ATOM 3981 C CA . ALA B 1 252 ? -13.695 15.57 -17.641 1 78.62 252 ALA B CA 1
ATOM 3982 C C . ALA B 1 252 ? -13.492 14.734 -18.891 1 78.62 252 ALA B C 1
ATOM 3984 O O . ALA B 1 252 ? -14.391 14.633 -19.734 1 78.62 252 ALA B O 1
ATOM 3985 N N . MET B 1 253 ? -12.406 14.094 -19.016 1 77.81 253 MET B N 1
ATOM 3986 C CA . MET B 1 253 ? -12.008 13.445 -20.266 1 77.81 253 MET B CA 1
ATOM 3987 C C . MET B 1 253 ? -12.531 12.016 -20.312 1 77.81 253 MET B C 1
ATOM 3989 O O . MET B 1 253 ? -12.859 11.508 -21.391 1 77.81 253 MET B O 1
ATOM 3993 N N . LEU B 1 254 ? -12.523 11.352 -19.203 1 74.62 254 LEU B N 1
ATOM 3994 C CA . LEU B 1 254 ? -12.82 9.93 -19.203 1 74.62 254 LEU B CA 1
ATOM 3995 C C . LEU B 1 254 ? -14.234 9.664 -19.703 1 74.62 254 LEU B C 1
ATOM 3997 O O . LEU B 1 254 ? -14.445 8.781 -20.531 1 74.62 254 LEU B O 1
ATOM 4001 N N . PRO B 1 255 ? -15.242 10.406 -19.188 1 67.56 255 PRO B N 1
ATOM 4002 C CA . PRO B 1 255 ? -16.562 10.172 -19.766 1 67.56 255 PRO B CA 1
ATOM 4003 C C . PRO B 1 255 ? -16.609 10.414 -21.266 1 67.56 255 PRO B C 1
ATOM 4005 O O . PRO B 1 255 ? -17.453 9.836 -21.969 1 67.56 255 PRO B O 1
ATOM 4008 N N . ALA B 1 256 ? -15.766 11.219 -21.641 1 66.88 256 ALA B N 1
ATOM 4009 C CA . ALA B 1 256 ? -15.703 11.508 -23.062 1 66.88 256 ALA B CA 1
ATOM 4010 C C . ALA B 1 256 ? -15.078 10.352 -23.844 1 66.88 256 ALA B C 1
ATOM 4012 O O . ALA B 1 256 ? -15.453 10.086 -24.984 1 66.88 256 ALA B O 1
ATOM 4013 N N . LEU B 1 257 ? -14.125 9.664 -23.281 1 65.06 257 LEU B N 1
ATOM 4014 C CA . LEU B 1 257 ? -13.398 8.586 -23.969 1 65.06 257 LEU B CA 1
ATOM 4015 C C . LEU B 1 257 ? -14.133 7.262 -23.812 1 65.06 257 LEU B C 1
ATOM 4017 O O . LEU B 1 257 ? -14.148 6.445 -24.734 1 65.06 257 LEU B O 1
ATOM 4021 N N . VAL B 1 258 ? -14.555 6.898 -22.578 1 63.81 258 VAL B N 1
ATOM 4022 C CA . VAL B 1 258 ? -15.281 5.66 -22.328 1 63.81 258 VAL B CA 1
ATOM 4023 C C . VAL B 1 258 ? -16.688 5.988 -21.797 1 63.81 258 VAL B C 1
ATOM 4025 O O . VAL B 1 258 ? -16.844 6.414 -20.656 1 63.81 258 VAL B O 1
ATOM 4028 N N . PRO B 1 259 ? -17.703 5.836 -22.703 1 60.31 259 PRO B N 1
ATOM 4029 C CA . PRO B 1 259 ? -19.078 6.152 -22.281 1 60.31 259 PRO B CA 1
ATOM 4030 C C . PRO B 1 259 ? -19.5 5.398 -21.031 1 60.31 259 PRO B C 1
ATOM 4032 O O . PRO B 1 259 ? -19.125 4.246 -20.828 1 60.31 259 PRO B O 1
ATOM 4035 N N . ASP B 1 260 ? -20.078 6.078 -20 1 58.91 260 ASP B N 1
ATOM 4036 C CA . ASP B 1 260 ? -20.719 5.543 -18.797 1 58.91 260 ASP B CA 1
ATOM 4037 C C . ASP B 1 260 ? -19.688 5.281 -17.703 1 58.91 260 ASP B C 1
ATOM 4039 O O . ASP B 1 260 ? -19.969 4.578 -16.734 1 58.91 260 ASP B O 1
ATOM 4043 N N . ILE B 1 261 ? -18.516 5.641 -18.062 1 60.81 261 ILE B N 1
ATOM 4044 C CA . ILE B 1 261 ? -17.562 5.418 -16.984 1 60.81 261 ILE B CA 1
ATOM 4045 C C . ILE B 1 261 ? -17.781 6.449 -15.883 1 60.81 261 ILE B C 1
ATOM 4047 O O . ILE B 1 261 ? -17.766 7.656 -16.141 1 60.81 261 ILE B O 1
ATOM 4051 N N . PRO B 1 262 ? -18.219 5.891 -14.695 1 59.94 262 PRO B N 1
ATOM 4052 C CA . PRO B 1 262 ? -18.438 6.809 -13.578 1 59.94 262 PRO B CA 1
ATOM 4053 C C . PRO B 1 262 ? -17.219 7.676 -13.273 1 59.94 262 PRO B C 1
ATOM 4055 O O . PRO B 1 262 ? -16.078 7.27 -13.547 1 59.94 262 PRO B O 1
ATOM 4058 N N . SER B 1 263 ? -17.422 9.016 -13.031 1 57.41 263 SER B N 1
ATOM 4059 C CA . SER B 1 263 ? -16.422 9.984 -12.594 1 57.41 263 SER B CA 1
ATOM 4060 C C . SER B 1 263 ? -15.516 9.391 -11.523 1 57.41 263 SER B C 1
ATOM 4062 O O . SER B 1 263 ? -14.438 9.93 -11.25 1 57.41 263 SER B O 1
ATOM 4064 N N . ALA B 1 264 ? -15.938 8.297 -11.047 1 58.47 264 ALA B N 1
ATOM 4065 C CA . ALA B 1 264 ? -15.148 7.625 -10.016 1 58.47 264 ALA B CA 1
ATOM 4066 C C . ALA B 1 264 ? -13.789 7.195 -10.562 1 58.47 264 ALA B C 1
ATOM 4068 O O . ALA B 1 264 ? -12.859 6.941 -9.789 1 58.47 264 ALA B O 1
ATOM 4069 N N . TYR B 1 265 ? -13.562 7.5 -11.836 1 69.31 265 TYR B N 1
ATOM 4070 C CA . TYR B 1 265 ? -12.352 6.941 -12.43 1 69.31 265 TYR B CA 1
ATOM 4071 C C . TYR B 1 265 ? -11.266 8.008 -12.555 1 69.31 265 TYR B C 1
ATOM 4073 O O . TYR B 1 265 ? -10.242 7.785 -13.211 1 69.31 265 TYR B O 1
ATOM 4081 N N . LYS B 1 266 ? -11.5 9.023 -11.969 1 77.56 266 LYS B N 1
ATOM 4082 C CA . LYS B 1 266 ? -10.547 10.125 -11.992 1 77.56 266 LYS B CA 1
ATOM 4083 C C . LYS B 1 266 ? -9.219 9.719 -11.359 1 77.56 266 LYS B C 1
ATOM 4085 O O . LYS B 1 266 ? -8.156 10.141 -11.812 1 77.56 266 LYS B O 1
ATOM 4090 N N . ASP B 1 267 ? -9.227 8.891 -10.398 1 81.19 267 ASP B N 1
ATOM 4091 C CA . ASP B 1 267 ? -7.992 8.477 -9.734 1 81.19 267 ASP B CA 1
ATOM 4092 C C . ASP B 1 267 ? -7.156 7.574 -10.633 1 81.19 267 ASP B C 1
ATOM 4094 O O . ASP B 1 267 ? -5.93 7.691 -10.68 1 81.19 267 ASP B O 1
ATOM 4098 N N . VAL B 1 268 ? -7.84 6.75 -11.359 1 81.81 268 VAL B N 1
ATOM 4099 C CA . VAL B 1 268 ? -7.141 5.82 -12.242 1 81.81 268 VAL B CA 1
ATOM 4100 C C . VAL B 1 268 ? -6.398 6.598 -13.328 1 81.81 268 VAL B C 1
ATOM 4102 O O . VAL B 1 268 ? -5.238 6.309 -13.625 1 81.81 268 VAL B O 1
ATOM 4105 N N . PHE B 1 269 ? -7.113 7.539 -13.844 1 85.75 269 PHE B N 1
ATOM 4106 C CA . PHE B 1 269 ? -6.496 8.391 -14.852 1 85.75 269 PHE B CA 1
ATOM 4107 C C . PHE B 1 269 ? -5.273 9.102 -14.289 1 85.75 269 PHE B C 1
ATOM 4109 O O . PHE B 1 269 ? -4.203 9.094 -14.906 1 85.75 269 PHE B O 1
ATOM 4116 N N . ALA B 1 270 ? -5.461 9.68 -13.18 1 89.25 270 ALA B N 1
ATOM 4117 C CA . ALA B 1 270 ? -4.371 10.422 -12.562 1 89.25 270 ALA B CA 1
ATOM 4118 C C . ALA B 1 270 ? -3.178 9.516 -12.266 1 89.25 270 ALA B C 1
ATOM 4120 O O . ALA B 1 270 ? -2.035 9.867 -12.562 1 89.25 270 ALA B O 1
ATOM 4121 N N . PHE B 1 271 ? -3.455 8.367 -11.75 1 89.19 271 PHE B N 1
ATOM 4122 C CA . PHE B 1 271 ? -2.381 7.43 -11.445 1 89.19 271 PHE B CA 1
ATOM 4123 C C . PHE B 1 271 ? -1.664 6.992 -12.711 1 89.19 271 PHE B C 1
ATOM 4125 O O . PHE B 1 271 ? -0.434 6.922 -12.742 1 89.19 271 PHE B O 1
ATOM 4132 N N . ALA B 1 272 ? -2.377 6.73 -13.734 1 86.69 272 ALA B N 1
ATOM 4133 C CA . ALA B 1 272 ? -1.787 6.297 -15 1 86.69 272 ALA B CA 1
ATOM 4134 C C . ALA B 1 272 ? -0.854 7.367 -15.562 1 86.69 272 ALA B C 1
ATOM 4136 O O . ALA B 1 272 ? 0.26 7.059 -15.992 1 86.69 272 ALA B O 1
ATOM 4137 N N . VAL B 1 273 ? -1.311 8.555 -15.508 1 89.06 273 VAL B N 1
ATOM 4138 C CA . VAL B 1 273 ? -0.511 9.648 -16.047 1 89.06 273 VAL B CA 1
ATOM 4139 C C . VAL B 1 273 ? 0.739 9.844 -15.188 1 89.06 273 VAL B C 1
ATOM 4141 O O . VAL B 1 273 ? 1.83 10.07 -15.711 1 89.06 273 VAL B O 1
ATOM 4144 N N . VAL B 1 274 ? 0.555 9.75 -13.891 1 89.56 274 VAL B N 1
ATOM 4145 C CA . VAL B 1 274 ? 1.694 9.922 -12.992 1 89.56 274 VAL B CA 1
ATOM 4146 C C . VAL B 1 274 ? 2.723 8.828 -13.25 1 89.56 274 VAL B C 1
ATOM 4148 O O . VAL B 1 274 ? 3.93 9.078 -13.227 1 89.56 274 VAL B O 1
ATOM 4151 N N . ILE B 1 275 ? 2.314 7.59 -13.445 1 89 275 ILE B N 1
ATOM 4152 C CA . ILE B 1 275 ? 3.209 6.477 -13.75 1 89 275 ILE B CA 1
ATOM 4153 C C . ILE B 1 275 ? 4.016 6.793 -15.008 1 89 275 ILE B C 1
ATOM 4155 O O . ILE B 1 275 ? 5.238 6.617 -15.023 1 89 275 ILE B O 1
ATOM 4159 N N . VAL B 1 276 ? 3.367 7.328 -16.016 1 88.62 276 VAL B N 1
ATOM 4160 C CA . VAL B 1 276 ? 4.027 7.668 -17.266 1 88.62 276 VAL B CA 1
ATOM 4161 C C . VAL B 1 276 ? 5.039 8.789 -17.031 1 88.62 276 VAL B C 1
ATOM 4163 O O . VAL B 1 276 ? 6.164 8.727 -17.531 1 88.62 276 VAL B O 1
ATOM 4166 N N . LEU B 1 277 ? 4.641 9.758 -16.266 1 87.31 277 LEU B N 1
ATOM 4167 C CA . LEU B 1 277 ? 5.527 10.883 -15.969 1 87.31 277 LEU B CA 1
ATOM 4168 C C . LEU B 1 277 ? 6.75 10.414 -15.188 1 87.31 277 LEU B C 1
ATOM 4170 O O . LEU B 1 277 ? 7.863 10.898 -15.422 1 87.31 277 LEU B O 1
ATOM 4174 N N . MET B 1 278 ? 6.559 9.523 -14.32 1 83.25 278 MET B N 1
ATOM 4175 C CA . MET B 1 278 ? 7.664 9.008 -13.516 1 83.25 278 MET B CA 1
ATOM 4176 C C . MET B 1 278 ? 8.633 8.195 -14.375 1 83.25 278 MET B C 1
ATOM 4178 O O . MET B 1 278 ? 9.828 8.164 -14.109 1 83.25 278 MET B O 1
ATOM 4182 N N . ALA B 1 279 ? 8.062 7.52 -15.344 1 81.25 279 ALA B N 1
ATOM 4183 C CA . ALA B 1 279 ? 8.914 6.77 -16.266 1 81.25 279 ALA B CA 1
ATOM 4184 C C . ALA B 1 279 ? 9.766 7.715 -17.109 1 81.25 279 ALA B C 1
ATOM 4186 O O . ALA B 1 279 ? 10.906 7.391 -17.453 1 81.25 279 ALA B O 1
ATOM 4187 N N . TRP B 1 280 ? 9.211 8.852 -17.375 1 84.31 280 TRP B N 1
ATOM 4188 C CA . TRP B 1 280 ? 9.914 9.836 -18.188 1 84.31 280 TRP B CA 1
ATOM 4189 C C . TRP B 1 280 ? 10.906 10.633 -17.344 1 84.31 280 TRP B C 1
ATOM 4191 O O . TRP B 1 280 ? 12 10.969 -17.797 1 84.31 280 TRP B O 1
ATOM 4201 N N . LYS B 1 281 ? 10.516 10.969 -16.109 1 84.94 281 LYS B N 1
ATOM 4202 C CA . LYS B 1 281 ? 11.352 11.734 -15.18 1 84.94 281 LYS B CA 1
ATOM 4203 C C . LYS B 1 281 ? 11.367 11.094 -13.797 1 84.94 281 LYS B C 1
ATOM 4205 O O . LYS B 1 281 ? 10.789 11.641 -12.852 1 84.94 281 LYS B O 1
ATOM 4210 N N . PRO B 1 282 ? 12.242 10.156 -13.625 1 79.56 282 PRO B N 1
ATOM 4211 C CA . PRO B 1 282 ? 12.219 9.359 -12.398 1 79.56 282 PRO B CA 1
ATOM 4212 C C . PRO B 1 282 ? 12.672 10.148 -11.172 1 79.56 282 PRO B C 1
ATOM 4214 O O . PRO B 1 282 ? 12.453 9.711 -10.039 1 79.56 282 PRO B O 1
ATOM 4217 N N . THR B 1 283 ? 13.266 11.352 -11.352 1 78.88 283 THR B N 1
ATOM 4218 C CA . THR B 1 283 ? 13.734 12.141 -10.219 1 78.88 283 THR B CA 1
ATOM 4219 C C . THR B 1 283 ? 12.688 13.18 -9.812 1 78.88 283 THR B C 1
ATOM 4221 O O . THR B 1 283 ? 12.891 13.922 -8.844 1 78.88 283 THR B O 1
ATOM 4224 N N . GLY B 1 284 ? 11.562 13.18 -10.461 1 80.88 284 GLY B N 1
ATOM 4225 C CA . GLY B 1 284 ? 10.516 14.156 -10.195 1 80.88 284 GLY B CA 1
ATOM 4226 C C . GLY B 1 284 ? 10.711 15.453 -10.953 1 80.88 284 GLY B C 1
ATOM 4227 O O . GLY B 1 284 ? 11.672 15.602 -11.711 1 80.88 284 GLY B O 1
ATOM 4228 N N . LEU B 1 285 ? 9.812 16.328 -10.766 1 86 285 LEU B N 1
ATOM 4229 C CA . LEU B 1 285 ? 9.805 17.578 -11.508 1 86 285 LEU B CA 1
ATOM 4230 C C . LEU B 1 285 ? 10.867 18.547 -10.984 1 86 285 LEU B C 1
ATOM 4232 O O . LEU B 1 285 ? 11.508 19.25 -11.758 1 86 285 LEU B O 1
ATOM 4236 N N . ILE B 1 286 ? 10.961 18.531 -9.703 1 83.94 286 ILE B N 1
ATOM 4237 C CA . ILE B 1 286 ? 12.008 19.328 -9.07 1 83.94 286 ILE B CA 1
ATOM 4238 C C . ILE B 1 286 ? 12.969 18.391 -8.32 1 83.94 286 ILE B C 1
ATOM 4240 O O . ILE B 1 286 ? 12.609 17.828 -7.285 1 83.94 286 ILE B O 1
ATOM 4244 N N . ALA B 1 287 ? 14.109 18.016 -8.984 1 66.56 287 ALA B N 1
ATOM 4245 C CA . ALA B 1 287 ? 15.07 17.062 -8.438 1 66.56 287 ALA B CA 1
ATOM 4246 C C . ALA B 1 287 ? 15.688 17.594 -7.145 1 66.56 287 ALA B C 1
ATOM 4248 O O . ALA B 1 287 ? 15.875 18.797 -6.984 1 66.56 287 ALA B O 1
ATOM 4249 N N . GLU B 1 288 ? 15.695 16.703 -6.117 1 61.69 288 GLU B N 1
ATOM 4250 C CA . GLU B 1 288 ? 16.391 17.078 -4.887 1 61.69 288 GLU B CA 1
ATOM 4251 C C . GLU B 1 288 ? 17.844 17.469 -5.172 1 61.69 288 GLU B C 1
ATOM 4253 O O . GLU B 1 288 ? 18.469 16.938 -6.094 1 61.69 288 GLU B O 1
ATOM 4258 N N . LYS B 1 289 ? 18.375 18.594 -4.91 1 47.59 289 LYS B N 1
ATOM 4259 C CA . LYS B 1 289 ? 19.797 18.938 -5.043 1 47.59 289 LYS B CA 1
ATOM 4260 C C . LYS B 1 289 ? 20.672 17.828 -4.477 1 47.59 289 LYS B C 1
ATOM 4262 O O . LYS B 1 289 ? 20.578 17.5 -3.291 1 47.59 289 LYS B O 1
ATOM 4267 N N . ALA B 1 290 ? 20.797 16.703 -5.215 1 44.62 290 ALA B N 1
ATOM 4268 C CA . ALA B 1 290 ? 21.875 15.797 -4.82 1 44.62 290 ALA B CA 1
ATOM 4269 C C . ALA B 1 290 ? 23.016 16.562 -4.152 1 44.62 290 ALA B C 1
ATOM 4271 O O . ALA B 1 290 ? 23.438 17.609 -4.637 1 44.62 290 ALA B O 1
ATOM 4272 N N . SER B 1 291 ? 23.062 16.594 -2.906 1 37.47 291 SER B N 1
ATOM 4273 C CA . SER B 1 291 ? 24.359 17.062 -2.418 1 37.47 291 SER B CA 1
ATOM 4274 C C . SER B 1 291 ? 25.5 16.531 -3.281 1 37.47 291 SER B C 1
ATOM 4276 O O . SER B 1 291 ? 25.656 15.312 -3.434 1 37.47 291 SER B O 1
ATOM 4278 N N . GLU B 1 292 ? 25.766 17 -4.352 1 35.56 292 GLU B N 1
ATOM 4279 C CA . GLU B 1 292 ? 27.016 16.672 -5.012 1 35.56 292 GLU B CA 1
ATOM 4280 C C . GLU B 1 292 ? 28.125 16.406 -3.994 1 35.56 292 GLU B C 1
ATOM 4282 O O . GLU B 1 292 ? 28.469 17.281 -3.193 1 35.56 292 GLU B O 1
ATOM 4287 N N . ARG B 1 293 ? 28.25 15.188 -3.459 1 33.44 293 ARG B N 1
ATOM 4288 C CA . ARG B 1 293 ? 29.531 14.797 -2.875 1 33.44 293 ARG B CA 1
ATOM 4289 C C . ARG B 1 293 ? 30.688 15.219 -3.766 1 33.44 293 ARG B C 1
ATOM 4291 O O . ARG B 1 293 ? 30.828 14.742 -4.891 1 33.44 293 ARG B O 1
ATOM 4298 N N . VAL B 1 294 ? 30.953 16.422 -3.797 1 26.34 294 VAL B N 1
ATOM 4299 C CA . VAL B 1 294 ? 32.312 16.766 -4.242 1 26.34 294 VAL B CA 1
ATOM 4300 C C . VAL B 1 294 ? 33.312 16.328 -3.186 1 26.34 294 VAL B C 1
ATOM 4302 O O . VAL B 1 294 ? 33.094 16.516 -1.986 1 26.34 294 VAL B O 1
#

Solvent-accessible surface area (backbone atoms only — not comparable to full-atom values): 27848 Å² total; per-residue (Å²): 93,49,39,16,39,35,3,32,23,54,17,52,44,23,32,56,68,64,39,53,65,54,20,49,15,28,44,10,37,50,5,28,51,43,11,50,52,35,31,53,50,37,49,72,69,68,50,82,52,50,66,60,37,47,50,40,18,50,53,40,5,30,52,54,16,15,52,47,26,20,46,45,35,62,70,50,44,58,74,34,64,84,42,61,56,66,55,44,28,50,44,25,40,45,47,20,50,38,50,31,50,46,42,28,68,70,35,87,69,19,80,44,74,37,81,29,72,77,66,59,61,80,52,68,49,69,58,88,91,45,75,44,47,46,43,58,52,50,50,47,52,49,38,51,49,50,52,49,50,51,50,44,44,45,71,70,36,73,64,15,48,51,44,52,40,27,39,73,35,49,68,60,29,39,73,72,68,44,60,58,66,58,47,51,28,49,47,28,14,50,25,26,20,43,19,5,50,30,27,40,49,47,19,51,72,66,35,34,44,46,51,70,54,10,58,58,52,25,54,51,5,49,50,12,11,43,50,8,1,57,50,26,59,66,20,3,42,51,14,12,51,49,46,52,49,35,25,53,48,24,42,61,45,41,43,72,72,42,80,83,48,60,65,82,46,11,59,43,44,26,41,52,52,48,45,53,47,39,66,75,35,71,55,23,76,38,59,55,79,68,73,72,82,120,92,51,38,16,40,36,3,32,22,53,17,51,44,23,32,55,69,64,38,52,64,52,20,48,16,29,43,10,36,50,6,28,51,41,12,50,53,35,31,54,51,37,49,72,69,67,52,81,51,50,66,61,36,49,48,39,18,50,53,40,6,29,53,54,15,15,51,46,28,22,46,45,35,61,71,49,44,59,74,36,63,85,41,61,56,66,55,44,28,50,43,24,38,44,46,22,51,37,51,31,49,47,42,28,68,69,36,86,71,20,80,43,73,37,80,29,71,79,66,59,62,80,53,67,47,70,58,86,91,45,75,43,46,46,40,59,51,50,50,47,52,49,38,52,48,51,52,49,49,50,49,46,43,45,73,69,34,71,65,15,47,50,43,52,39,27,39,74,37,47,68,60,29,38,74,72,67,44,58,59,66,59,48,51,29,49,46,29,14,52,27,26,20,44,20,5,51,32,27,41,49,47,18,52,72,66,36,33,43,46,51,68,54,9,58,59,50,24,52,50,6,50,49,12,10,42,50,7,1,56,51,27,57,68,21,4,40,51,14,12,51,48,47,52,49,34,24,53,47,23,42,61,44,39,44,70,74,42,79,84,47,61,63,80,46,10,60,44,45,26,40,52,53,49,44,53,47,38,67,74,37,73,56,22,75,39,58,53,79,66,74,72,84,119